Protein 5GVI (pdb70)

GO terms:
  GO:0005654 nucleoplasm (C, TAS)
  GO:0005829 cytosol (C, TAS)
  GO:0043209 myelin sheath (C, HDA)
  GO:0045202 synapse (C, IDA)
  GO:0045202 synapse (C, EXP)

B-factor: mean 51.99, std 21.73, range [20.38, 162.48]

CATH classification: 3.90.70.10

Sequence (474 aa):
SHMGMVPGLLNLGNTAFMNSLLQGLAACPSFIRWLEDFTSERETQLSRSLMQLLKALSSHVPGEDDVLDAGGLLEALRLYRWHISSFEEQDAHELFHVLTSSLEEEQERRTRHPFHGRLTSYMACKRCEQQSPVHYDSFDSLSLSIPSRPVTLDQCLQHFISSETIKEVECENCTKQQAGELVGEVLESQRTTFVKQLKLGKLPQCLCIHLQRLTWSKEGSPIKRQEHVQFTEYLSLDRYKAIANGVDSEHCSEYLFRLTAVLVHHGDMHSGHFITYRRCPAAPRGTSPFSSQWLWVSDDSVRKASLQEVLSSSAYLLFYERMQRPMQIFVRTLTGKTITLEVEPSDTIENVKAKIQDKEGIPPDQQRLIFAGKQLEDGRTLSDYNIQKESTLHLVLRLRGGMQIFVKTLTGKTITLEVEPSDTIENVKAKIQDKEGIPPDQQRLIFAGKQLEDGRTLSDYNIQKESTLHLVLR

Organism: Mus musculus (NCBI:txid10090)

Nearest PDB structures (foldseek):
  5gvi-assembly1_A  TM=1.003E+00  e=8.001E-78  Danio rerio
  5ohp-assembly1_A  TM=9.170E-01  e=4.077E-51  Homo sapiens
  5ohn-assembly2_C  TM=9.351E-01  e=1.195E-49  Homo sapiens
  8d1t-assembly1_A  TM=8.267E-01  e=1.826E-45  Homo sapiens
  8d0a-assembly1_A  TM=8.229E-01  e=5.994E-45  Homo sapiens

Radius of gyration: 24.1 Å; Cα contacts (8 Å, |Δi|>4): 1059; chains: 3; bounding box: 75×58×62 Å

Foldseek 3Di:
DQAQAAAFEADQAQVLLVRQLLLQCLLAVQLLVQLVVLVCPLLCLQSVLSNVSSVRGQDRGHDPHNYDYSVSNVCSQCPPFPVDDRHDHDHSVVVQVSSQVSSVVSCVCHDRRQLKFWKWKWKAFPVVRHIDFIETEIDSAAEFEFDDVAAAVVNRLCVQFPKDKDWFQFDVVVQVVFDWDPPVTHRDGDIGIMIMGMFTEGHGQKYKYFYCQWDADPVGHIWGNQGAHFYDQKDQCPVRHRHYNNHDDDDDVFWIKGWFKFWAFDDINRDGHIKMKGFHRADPPDPDSGHQWIWIGGRRDIDTDHVVVVRRGRGGMIMIGTDDGD/DKEWEQDPVRDIDIDDDDQADWLLNVLVRVCVVPVDHSVFKWKAFPRRTGDGPDGNVNVVNDHHGYIYIDGDDDDD/DWEWEAEPVDDIDIDDDDQADFPLNVLVVCCVVPVDHSVFWWKDAPNDTGDGPGGNVVVVQDHHGYIYIYTD

Structure (mmCIF, N/CA/C/O backbone):
data_5GVI
#
_entry.id   5GVI
#
_cell.length_a   130.270
_cell.length_b   130.270
_cell.length_c   59.881
_cell.angle_alpha   90.00
_cell.angle_beta   90.00
_cell.angle_gamma   120.00
#
_symmetry.space_group_name_H-M   'P 65'
#
loop_
_entity.id
_entity.type
_entity.pdbx_description
1 polymer 'Ubiquitin carboxyl-terminal hydrolase 30'
2 polymer ubiquitin
3 polymer ubiquitin
4 non-polymer 'ZINC ION'
5 water water
#
loop_
_atom_site.group_PDB
_atom_site.id
_atom_site.type_symbol
_atom_site.label_atom_id
_atom_site.label_alt_id
_atom_site.label_comp_id
_atom_site.label_asym_id
_atom_site.label_entity_id
_atom_site.label_seq_id
_atom_site.pdbx_PDB_ins_code
_atom_site.Cartn_x
_atom_site.Cartn_y
_atom_site.Cartn_z
_atom_site.occupancy
_atom_site.B_iso_or_equiv
_atom_site.auth_seq_id
_atom_site.auth_comp_id
_atom_site.auth_asym_id
_atom_site.auth_atom_id
_atom_site.pdbx_PDB_model_num
ATOM 1 N N . SER A 1 1 ? 11.861 9.551 -0.232 1.00 85.61 58 SER A N 1
ATOM 2 C CA . SER A 1 1 ? 11.981 10.183 -1.540 1.00 83.91 58 SER A CA 1
ATOM 3 C C . SER A 1 1 ? 12.419 11.637 -1.411 1.00 81.44 58 SER A C 1
ATOM 4 O O . SER A 1 1 ? 12.430 12.202 -0.313 1.00 79.94 58 SER A O 1
ATOM 7 N N . HIS A 1 2 ? 12.782 12.233 -2.544 1.00 81.23 59 HIS A N 1
ATOM 8 C CA . HIS A 1 2 ? 13.190 13.633 -2.600 1.00 76.24 59 HIS A CA 1
ATOM 9 C C . HIS A 1 2 ? 12.534 14.326 -3.789 1.00 73.51 59 HIS A C 1
ATOM 10 O O . HIS A 1 2 ? 13.193 15.063 -4.529 1.00 69.14 59 HIS A O 1
ATOM 17 N N . MET A 1 3 ? 11.229 14.094 -3.934 1.00 73.96 60 MET A N 1
ATOM 18 C CA . MET A 1 3 ? 10.446 14.478 -5.114 1.00 75.59 60 MET A CA 1
ATOM 19 C C . MET A 1 3 ? 10.808 15.822 -5.746 1.00 73.60 60 MET A C 1
ATOM 20 O O . MET A 1 3 ? 11.306 15.865 -6.873 1.00 81.98 60 MET A O 1
ATOM 25 N N . GLY A 1 4 ? 10.563 16.917 -5.041 1.00 62.70 61 GLY A N 1
ATOM 26 C CA . GLY A 1 4 ? 10.849 18.220 -5.616 1.00 60.98 61 GLY A CA 1
ATOM 27 C C . GLY A 1 4 ? 12.272 18.689 -5.368 1.00 58.31 61 GLY A C 1
ATOM 28 O O . GLY A 1 4 ? 12.579 19.868 -5.543 1.00 59.70 61 GLY A O 1
ATOM 29 N N . MET A 1 5 ? 13.149 17.773 -4.960 1.00 48.75 62 MET A N 1
ATOM 30 C CA . MET A 1 5 ? 14.447 18.178 -4.427 1.00 42.98 62 MET A CA 1
ATOM 31 C C . MET A 1 5 ? 15.617 17.443 -5.078 1.00 41.45 62 MET A C 1
ATOM 32 O O . MET A 1 5 ? 15.567 17.117 -6.268 1.00 43.58 62 MET A O 1
ATOM 37 N N . VAL A 1 6 ? 16.682 17.221 -4.307 1.00 35.68 63 VAL A N 1
ATOM 38 C CA . VAL A 1 6 ? 17.895 16.588 -4.812 1.00 31.72 63 VAL A CA 1
ATOM 39 C C . VAL A 1 6 ? 18.378 15.544 -3.805 1.00 32.18 63 VAL A C 1
ATOM 40 O O . VAL A 1 6 ? 17.969 15.575 -2.648 1.00 33.18 63 VAL A O 1
ATOM 44 N N . PRO A 1 7 ? 19.234 14.604 -4.242 1.00 33.55 64 PRO A N 1
ATOM 45 C CA . PRO A 1 7 ? 19.807 13.689 -3.247 1.00 33.65 64 PRO A CA 1
ATO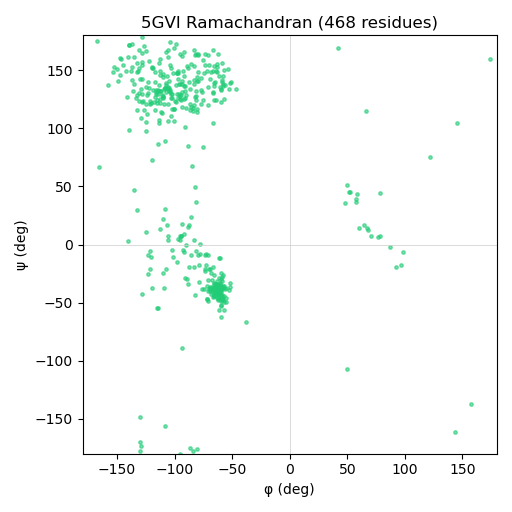M 46 C C . PRO A 1 7 ? 20.685 14.409 -2.223 1.00 30.93 64 PRO A C 1
ATOM 47 O O . PRO A 1 7 ? 21.316 15.431 -2.536 1.00 27.83 64 PRO A O 1
ATOM 51 N N . GLY A 1 8 ? 20.732 13.878 -1.003 1.00 28.58 65 GLY A N 1
ATOM 52 C CA . GLY A 1 8 ? 21.715 14.337 -0.038 1.00 27.41 65 GLY A CA 1
ATOM 53 C C . GLY A 1 8 ? 23.018 13.586 -0.287 1.00 29.25 65 GLY A C 1
ATOM 54 O O . GLY A 1 8 ? 23.099 12.779 -1.225 1.00 27.13 65 GLY A O 1
ATOM 55 N N . LEU A 1 9 ? 24.024 13.845 0.553 1.00 26.58 66 LEU A N 1
ATOM 56 C CA . LEU A 1 9 ? 25.335 13.200 0.446 1.00 28.62 66 LEU A CA 1
ATOM 57 C C . LEU A 1 9 ? 25.753 12.662 1.808 1.00 27.68 66 LEU A C 1
ATOM 58 O O . LEU A 1 9 ? 25.673 13.382 2.798 1.00 28.07 66 LEU A O 1
ATOM 63 N N . LEU A 1 10 ? 26.176 11.399 1.852 1.00 28.87 67 LEU A N 1
ATOM 64 C CA . LEU A 1 10 ? 26.726 10.815 3.068 1.00 32.55 67 LEU A CA 1
ATOM 65 C C . LEU A 1 10 ? 27.906 11.639 3.566 1.00 32.66 67 LEU A C 1
ATOM 66 O O . LEU A 1 10 ? 28.759 12.043 2.783 1.00 32.07 67 LEU A O 1
ATOM 71 N N . ASN A 1 11 ? 27.974 11.865 4.866 1.00 29.88 68 ASN A N 1
ATOM 72 C CA . ASN A 1 11 ? 29.158 12.508 5.407 1.00 32.70 68 ASN A CA 1
ATOM 73 C C . ASN A 1 11 ? 30.163 11.388 5.677 1.00 45.11 68 ASN A C 1
ATOM 74 O O . ASN A 1 11 ? 29.893 10.510 6.490 1.00 41.45 68 ASN A O 1
ATOM 79 N N . LEU A 1 12 ? 31.298 11.405 4.969 1.00 44.55 69 LEU A N 1
ATOM 80 C CA . LEU A 1 12 ? 32.210 10.263 4.949 1.00 43.23 69 LEU A CA 1
ATOM 81 C C . LEU A 1 12 ? 33.316 10.358 5.992 1.00 52.85 69 LEU A C 1
ATOM 82 O O . LEU A 1 12 ? 34.327 9.653 5.910 1.00 49.37 69 LEU A O 1
ATOM 87 N N . GLY A 1 13 ? 33.114 11.213 6.987 1.00 50.46 70 GLY A N 1
ATOM 88 C CA . GLY A 1 13 ? 34.076 11.346 8.059 1.00 45.60 70 GLY A CA 1
ATOM 89 C C . GLY A 1 13 ? 34.545 12.776 8.105 1.00 42.53 70 GLY A C 1
ATOM 90 O O . GLY A 1 13 ? 35.670 13.081 7.683 1.00 41.57 70 GLY A O 1
ATOM 91 N N . ASN A 1 14 ? 33.675 13.645 8.623 1.00 38.38 71 ASN A N 1
ATOM 92 C CA . ASN A 1 14 ? 33.927 15.084 8.653 1.00 35.00 71 ASN A CA 1
ATOM 93 C C . ASN A 1 14 ? 34.147 15.661 7.266 1.00 32.61 71 ASN A C 1
ATOM 94 O O . ASN A 1 14 ? 35.039 16.486 7.058 1.00 31.01 71 ASN A O 1
ATOM 99 N N . THR A 1 15 ? 33.319 15.238 6.313 1.00 33.98 72 THR A N 1
ATOM 100 C CA . THR A 1 15 ? 33.470 15.722 4.938 1.00 26.24 72 THR A CA 1
ATOM 101 C C . THR A 1 15 ? 32.364 16.681 4.518 1.00 24.62 72 THR A C 1
ATOM 102 O O . THR A 1 15 ? 32.052 16.796 3.332 1.00 25.83 72 THR A O 1
ATOM 106 N N . ALA A 1 16 ? 31.814 17.430 5.472 1.00 26.41 73 ALA A N 1
ATOM 107 C CA . ALA A 1 16 ? 30.821 18.455 5.123 1.00 25.42 73 ALA A CA 1
ATOM 108 C C . ALA A 1 16 ? 31.392 19.497 4.159 1.00 27.26 73 ALA A C 1
ATOM 109 O O . ALA A 1 16 ? 30.656 20.072 3.339 1.00 23.77 73 ALA A O 1
ATOM 111 N N . PHE A 1 17 ? 32.703 19.733 4.245 1.00 25.56 74 PHE A N 1
ATOM 112 C CA . PHE A 1 17 ? 33.367 20.696 3.346 1.00 24.58 74 PHE A CA 1
ATOM 113 C C . PHE A 1 17 ? 33.269 20.244 1.901 1.00 26.19 74 PHE A C 1
ATOM 114 O O . PHE A 1 17 ? 33.205 21.073 1.000 1.00 24.02 74 PHE A O 1
ATOM 122 N N . MET A 1 18 ? 33.254 18.929 1.667 1.00 24.82 75 MET A N 1
ATOM 123 C CA . MET A 1 18 ? 33.088 18.440 0.282 1.00 23.83 75 MET A CA 1
ATOM 124 C C . MET A 1 18 ? 31.623 18.422 -0.128 1.00 25.07 75 MET A C 1
ATOM 125 O O . MET A 1 18 ? 31.292 18.826 -1.233 1.00 23.47 75 MET A O 1
ATOM 130 N N . ASN A 1 19 ? 30.741 17.963 0.754 1.00 22.85 76 ASN A N 1
ATOM 131 C CA . ASN A 1 19 ? 29.332 17.831 0.373 1.00 24.37 76 ASN A CA 1
ATOM 132 C C . ASN A 1 19 ? 28.694 19.192 0.091 1.00 21.44 76 ASN A C 1
ATOM 133 O O . ASN A 1 19 ? 27.986 19.362 -0.911 1.00 22.65 76 ASN A O 1
ATOM 138 N N . SER A 1 20 ? 28.963 20.167 0.961 1.00 23.27 77 SER A N 1
ATOM 139 C CA . SER A 1 20 ? 28.442 21.514 0.751 1.00 23.23 77 SER A CA 1
ATOM 140 C C . SER A 1 20 ? 28.914 22.092 -0.579 1.00 27.09 77 SER A C 1
ATOM 141 O O . SER A 1 20 ? 28.132 22.700 -1.336 1.00 25.24 77 SER A O 1
ATOM 144 N N . LEU A 1 21 ? 30.197 21.893 -0.876 1.00 24.38 78 LEU A N 1
ATOM 145 C CA . LEU A 1 21 ? 30.754 22.406 -2.117 1.00 23.88 78 LEU A CA 1
ATOM 146 C C . LEU A 1 21 ? 30.111 21.712 -3.312 1.00 24.93 78 LEU A C 1
ATOM 147 O O . LEU A 1 21 ? 29.802 22.358 -4.305 1.00 27.16 78 LEU A O 1
ATOM 152 N N . LEU A 1 22 ? 29.931 20.395 -3.238 1.00 22.47 79 LEU A N 1
ATOM 153 C CA . LEU A 1 22 ? 29.315 19.683 -4.360 1.00 24.46 79 LEU A CA 1
ATOM 154 C C . LEU A 1 22 ? 27.913 20.212 -4.623 1.00 23.61 79 LEU A C 1
ATOM 155 O O . LEU A 1 22 ? 27.509 20.368 -5.792 1.00 23.01 79 LEU A O 1
ATOM 160 N N . GLN A 1 23 ? 27.169 20.482 -3.547 1.00 23.01 80 GLN A N 1
ATOM 161 C CA . GLN A 1 23 ? 25.788 20.959 -3.711 1.00 24.44 80 GLN A CA 1
ATOM 162 C C . GLN A 1 23 ? 25.815 22.336 -4.356 1.00 28.27 80 GLN A C 1
ATOM 163 O O . GLN A 1 23 ? 24.915 22.687 -5.117 1.00 28.47 80 GLN A O 1
ATOM 169 N N . GLY A 1 24 ? 26.851 23.121 -4.042 1.00 26.86 81 GLY A N 1
ATOM 170 C CA . GLY A 1 24 ? 26.958 24.441 -4.634 1.00 25.39 81 GLY A CA 1
ATOM 171 C C . GLY A 1 24 ? 27.323 24.391 -6.105 1.00 27.48 81 GLY A C 1
ATOM 172 O O . GLY A 1 24 ? 26.714 25.080 -6.934 1.00 28.07 81 GLY A O 1
ATOM 173 N N . LEU A 1 25 ? 28.333 23.585 -6.429 1.00 25.05 82 LEU A N 1
ATOM 174 C CA . LEU A 1 25 ? 28.772 23.394 -7.819 1.00 23.18 82 LEU A CA 1
ATOM 175 C C . LEU A 1 25 ? 27.658 22.822 -8.673 1.00 25.35 82 LEU A C 1
ATOM 176 O O . LEU A 1 25 ? 27.562 23.146 -9.865 1.00 25.68 82 LEU A O 1
ATOM 181 N N . ALA A 1 26 ? 26.815 21.970 -8.080 1.00 24.18 83 ALA A N 1
ATOM 182 C CA . ALA A 1 26 ? 25.706 21.350 -8.833 1.00 28.15 83 ALA A CA 1
ATOM 183 C C . ALA A 1 26 ? 24.671 22.381 -9.262 1.00 30.53 83 ALA A C 1
ATOM 184 O O . ALA A 1 26 ? 23.861 22.137 -10.173 1.00 27.98 83 ALA A O 1
ATOM 186 N N . ALA A 1 27 ? 24.688 23.530 -8.591 1.00 29.75 84 ALA A N 1
ATOM 187 C CA . ALA A 1 27 ? 23.773 24.620 -8.911 1.00 29.14 84 ALA A CA 1
ATOM 188 C C . ALA A 1 27 ? 24.381 25.591 -9.926 1.00 32.40 84 ALA A C 1
ATOM 189 O O . ALA A 1 27 ? 23.826 26.660 -10.180 1.00 32.24 84 ALA A O 1
ATOM 191 N N . CYS A 1 28 ? 25.524 25.225 -10.501 1.00 28.80 85 CYS A N 1
ATOM 192 C CA . CYS A 1 28 ? 26.140 26.044 -11.550 1.00 31.20 85 CYS A CA 1
ATOM 193 C C . CYS A 1 28 ? 26.133 25.280 -12.869 1.00 29.29 85 CYS A C 1
ATOM 194 O O . CYS A 1 28 ? 27.101 24.584 -13.180 1.00 31.02 85 CYS A O 1
ATOM 197 N N . PRO A 1 29 ? 25.032 25.374 -13.625 1.00 30.12 86 PRO A N 1
ATOM 198 C CA . PRO A 1 29 ? 24.867 24.559 -14.832 1.00 30.80 86 PRO A CA 1
ATOM 199 C C . PRO A 1 29 ? 25.949 24.792 -15.874 1.00 34.66 86 PRO A C 1
ATOM 200 O O . PRO A 1 29 ? 26.206 23.889 -16.675 1.00 35.64 86 PRO A O 1
ATOM 204 N N . SER A 1 30 ? 26.582 25.962 -15.868 1.00 33.60 87 SER A N 1
ATOM 205 C CA . SER A 1 30 ? 27.630 26.229 -16.845 1.00 37.75 87 SER A CA 1
ATOM 206 C C . SER A 1 30 ? 28.875 25.416 -16.529 1.00 35.51 87 SER A C 1
ATOM 207 O O . SER A 1 30 ? 29.579 24.957 -17.439 1.00 34.70 87 SER A O 1
ATOM 210 N N . PHE A 1 31 ? 29.147 25.233 -15.237 1.00 31.68 88 PHE A N 1
ATOM 211 C CA . PHE A 1 31 ? 30.283 24.431 -14.821 1.00 27.87 88 PHE A CA 1
ATOM 212 C C . PHE A 1 31 ? 30.029 22.964 -15.168 1.00 31.05 88 PHE A C 1
ATOM 213 O O . PHE A 1 31 ? 30.909 22.256 -15.640 1.00 34.92 88 PHE A O 1
ATOM 221 N N . ILE A 1 32 ? 28.809 22.516 -14.921 1.00 31.72 89 ILE A N 1
ATOM 222 C CA . ILE A 1 32 ? 28.435 21.152 -15.264 1.00 34.29 89 ILE A CA 1
ATOM 223 C C . ILE A 1 32 ? 28.592 20.926 -16.768 1.00 36.10 89 ILE A C 1
ATOM 224 O O . ILE A 1 32 ? 29.174 19.930 -17.183 1.00 37.68 89 ILE A O 1
ATOM 229 N N . ARG A 1 33 ? 28.097 21.858 -17.578 1.00 36.63 90 ARG A N 1
ATOM 230 C CA . ARG A 1 33 ? 28.197 21.724 -19.038 1.00 37.88 90 ARG A CA 1
ATOM 231 C C . ARG A 1 33 ? 29.663 21.658 -19.479 1.00 40.95 90 ARG A C 1
ATOM 232 O O . ARG A 1 33 ? 30.041 20.839 -20.330 1.00 39.32 90 ARG A O 1
ATOM 240 N N . TRP A 1 34 ? 30.486 22.518 -18.882 1.00 36.61 91 TRP A N 1
ATOM 241 C CA . TRP A 1 34 ? 31.922 22.490 -19.138 1.00 40.33 91 TRP A CA 1
ATOM 242 C C . TRP A 1 34 ? 32.564 21.147 -18.788 1.00 41.35 91 TRP A C 1
ATOM 243 O O . TRP A 1 34 ? 33.389 20.630 -19.540 1.00 39.84 91 TRP A O 1
ATOM 254 N N . LEU A 1 35 ? 32.205 20.602 -17.630 1.00 31.84 92 LEU A N 1
ATOM 255 C CA . LEU A 1 35 ? 32.747 19.320 -17.190 1.00 33.42 92 LEU A CA 1
ATOM 256 C C . LEU A 1 35 ? 32.271 18.171 -18.095 1.00 39.17 92 LEU A C 1
ATOM 257 O O . LEU A 1 35 ? 33.036 17.256 -18.403 1.00 41.86 92 LEU A O 1
ATOM 262 N N . GLU A 1 36 ? 31.014 18.234 -18.530 1.00 40.53 93 GLU A N 1
ATOM 263 C CA . GLU A 1 36 ? 30.462 17.273 -19.489 1.00 41.15 93 GLU A CA 1
ATOM 264 C C . GLU A 1 36 ? 31.243 17.262 -20.796 1.00 44.62 93 GLU A C 1
ATOM 265 O O . GLU A 1 36 ? 31.550 16.195 -21.344 1.00 44.81 93 GLU A O 1
ATOM 271 N N . ASP A 1 37 ? 31.503 18.456 -21.326 1.00 49.36 94 ASP A N 1
ATOM 272 C CA . ASP A 1 37 ? 32.315 18.590 -22.534 1.00 51.80 94 ASP A CA 1
ATOM 273 C C . ASP A 1 37 ? 33.678 17.981 -22.280 1.00 51.95 94 ASP A C 1
ATOM 274 O O . ASP A 1 37 ? 34.210 17.220 -23.090 1.00 53.11 94 ASP A O 1
ATOM 279 N N . PHE A 1 38 ? 34.215 18.347 -21.127 1.00 50.57 95 PHE A N 1
ATOM 280 C CA . PHE A 1 38 ? 35.528 17.945 -20.653 1.00 61.64 95 PHE A CA 1
ATOM 281 C C . PHE A 1 38 ? 35.649 16.433 -20.518 1.00 62.73 95 PHE A C 1
ATOM 282 O O . PHE A 1 38 ? 36.617 15.841 -20.987 1.00 67.11 95 PHE A O 1
ATOM 290 N N . THR A 1 39 ? 34.658 15.816 -19.877 1.00 61.77 96 THR A N 1
ATOM 291 C CA . THR A 1 39 ? 34.631 14.363 -19.708 1.00 63.63 96 THR A CA 1
ATOM 292 C C . THR A 1 39 ? 34.095 13.658 -20.944 1.00 69.23 96 THR A C 1
ATOM 293 O O . THR A 1 39 ? 33.388 12.657 -20.833 1.00 72.17 96 THR A O 1
ATOM 297 N N . SER A 1 40 ? 34.433 14.178 -22.119 1.00 74.26 97 SER A N 1
ATOM 298 C CA . SER A 1 40 ? 33.966 13.597 -23.376 1.00 75.22 97 SER A CA 1
ATOM 299 C C . SER A 1 40 ? 34.754 14.142 -24.560 1.00 77.36 97 SER A C 1
ATOM 300 O O . SER A 1 40 ? 35.786 13.591 -24.938 1.00 81.43 97 SER A O 1
ATOM 303 N N . GLU A 1 50 ? 43.048 6.146 -16.105 1.00 92.35 107 GLU A N 1
ATOM 304 C CA . GLU A 1 50 ? 41.751 5.950 -15.468 1.00 92.64 107 GLU A CA 1
ATOM 305 C C . GLU A 1 50 ? 41.781 6.448 -14.023 1.00 86.97 107 GLU A C 1
ATOM 306 O O . GLU A 1 50 ? 40.801 7.017 -13.537 1.00 89.96 107 GLU A O 1
ATOM 312 N N . ARG A 1 51 ? 42.904 6.233 -13.337 1.00 77.44 108 ARG A N 1
ATOM 313 C CA . ARG A 1 51 ? 43.116 6.840 -12.021 1.00 69.96 108 ARG A CA 1
ATOM 314 C C . ARG A 1 51 ? 43.302 8.336 -12.187 1.00 64.73 108 ARG A C 1
ATOM 315 O O . ARG A 1 51 ? 42.867 9.139 -11.362 1.00 57.28 108 ARG A O 1
ATOM 323 N N . GLU A 1 52 ? 43.963 8.693 -13.279 1.00 69.81 109 GLU A N 1
ATOM 324 C CA . GLU A 1 52 ? 44.307 10.071 -13.576 1.00 70.96 109 GLU A CA 1
ATOM 325 C C . GLU A 1 52 ? 43.060 10.886 -13.897 1.00 62.11 109 GLU A C 1
ATOM 326 O O . GLU A 1 52 ? 43.048 12.102 -13.738 1.00 61.69 109 GLU A O 1
ATOM 332 N N . THR A 1 53 ? 42.008 10.213 -14.353 1.00 61.81 110 THR A N 1
ATOM 333 C CA . THR A 1 53 ? 40.760 10.899 -14.669 1.00 57.24 110 THR A CA 1
ATOM 334 C C . THR A 1 53 ? 39.637 10.510 -13.727 1.00 55.34 110 THR A C 1
ATOM 335 O O . THR A 1 53 ? 38.474 10.799 -14.003 1.00 50.78 110 THR A O 1
ATOM 339 N N . GLN A 1 54 ? 39.981 9.854 -12.621 1.00 53.73 111 GLN A N 1
ATOM 340 C CA . GLN A 1 54 ? 38.976 9.452 -11.646 1.00 46.68 111 GLN A CA 1
ATOM 341 C C . GLN A 1 54 ? 38.331 10.662 -10.999 1.00 37.94 111 GLN A C 1
ATOM 342 O O . GLN A 1 54 ? 37.136 10.655 -10.725 1.00 40.37 111 GLN A O 1
ATOM 348 N N . LEU A 1 55 ? 39.122 11.700 -10.745 1.00 32.14 112 LEU A N 1
ATOM 349 C CA . LEU A 1 55 ? 38.613 12.905 -10.114 1.00 35.57 112 LEU A CA 1
ATOM 350 C C . LEU A 1 55 ? 37.498 13.539 -10.951 1.00 37.44 112 LEU A C 1
ATOM 351 O O . LEU A 1 55 ? 36.409 13.804 -10.447 1.00 31.82 112 LEU A O 1
ATOM 356 N N . SER A 1 56 ? 37.778 13.783 -12.229 1.00 35.85 113 SER A N 1
ATOM 357 C CA . SER A 1 56 ? 36.811 14.454 -13.090 1.00 37.87 113 SER A CA 1
ATOM 358 C C . SER A 1 56 ? 35.613 13.547 -13.372 1.00 34.60 113 SER A C 1
ATOM 359 O O . SER A 1 56 ? 34.475 14.019 -13.423 1.00 34.20 113 SER A O 1
ATOM 362 N N . ARG A 1 57 ? 35.849 12.250 -13.545 1.00 34.84 114 ARG A N 1
ATOM 363 C CA . ARG A 1 57 ? 34.736 11.337 -13.796 1.00 35.90 114 ARG A CA 1
ATOM 364 C C . ARG A 1 57 ? 33.804 11.231 -12.586 1.00 38.74 114 ARG A C 1
ATOM 365 O O . ARG A 1 57 ? 32.574 11.251 -12.731 1.00 39.96 114 ARG A O 1
ATOM 373 N N . SER A 1 58 ? 34.381 11.119 -11.394 1.00 34.98 115 SER A N 1
ATOM 374 C CA . SER A 1 58 ? 33.565 10.962 -10.186 1.00 34.56 115 SER A CA 1
ATOM 375 C C . SER A 1 58 ? 32.834 12.266 -9.864 1.00 29.51 115 SER A C 1
ATOM 376 O O . SER A 1 58 ? 31.650 12.264 -9.477 1.00 31.70 115 SER A O 1
ATOM 379 N N . LEU A 1 59 ? 33.528 13.385 -10.050 1.00 26.84 116 LEU A N 1
ATOM 380 C CA . LEU A 1 59 ? 32.897 14.695 -9.880 1.00 27.50 116 LEU A CA 1
ATOM 381 C C . LEU A 1 59 ? 31.713 14.859 -10.859 1.00 29.36 116 LEU A C 1
ATOM 382 O O . LEU A 1 59 ? 30.628 15.299 -10.478 1.00 33.14 116 LEU A O 1
ATOM 387 N N . MET A 1 60 ? 31.928 14.489 -12.115 1.00 33.01 117 MET A N 1
ATOM 388 C CA . MET A 1 60 ? 30.875 14.577 -13.128 1.00 33.66 117 MET A CA 1
ATOM 389 C C . MET A 1 60 ? 29.669 13.732 -12.731 1.00 31.72 117 MET A C 1
ATOM 390 O O . MET A 1 60 ? 28.510 14.174 -12.829 1.00 34.36 117 MET A O 1
ATOM 395 N N . GLN A 1 61 ? 29.931 12.514 -12.267 1.00 32.53 118 GLN A N 1
ATOM 396 C CA . GLN A 1 61 ? 28.832 11.629 -11.890 1.00 32.22 118 GLN A CA 1
ATOM 397 C C . GLN A 1 61 ? 27.992 12.225 -10.752 1.00 28.43 118 GLN A C 1
ATOM 398 O O . GLN A 1 61 ? 26.747 12.254 -10.820 1.00 35.19 118 GLN A O 1
ATOM 404 N N . LEU A 1 62 ? 28.670 12.728 -9.723 1.00 29.34 119 LEU A N 1
ATOM 405 C CA . LEU A 1 62 ? 27.963 13.379 -8.614 1.00 29.70 119 LEU A CA 1
ATOM 406 C C . LEU A 1 62 ? 27.183 14.630 -9.035 1.00 29.49 119 LEU A C 1
ATOM 407 O O . LEU A 1 62 ? 26.018 14.787 -8.658 1.00 29.76 119 LEU A O 1
ATOM 412 N N . LEU A 1 63 ? 27.808 15.523 -9.800 1.00 29.36 120 LEU A N 1
ATOM 413 C CA . LEU A 1 63 ? 27.126 16.758 -10.198 1.00 28.24 120 LEU A CA 1
ATOM 414 C C . LEU A 1 63 ? 25.909 16.463 -11.058 1.00 27.54 120 LEU A C 1
ATOM 415 O O . LEU A 1 63 ? 24.885 17.128 -10.923 1.00 33.90 120 LEU A O 1
ATOM 420 N N . LYS A 1 64 ? 26.025 15.482 -11.949 1.00 29.79 121 LYS A N 1
ATOM 421 C CA . LYS A 1 64 ? 24.893 15.087 -12.770 1.00 32.50 121 LYS A CA 1
ATOM 422 C C . LYS A 1 64 ? 23.764 14.573 -11.893 1.00 37.06 121 LYS A C 1
ATOM 423 O O . LYS A 1 64 ? 22.604 14.936 -12.108 1.00 31.83 121 LYS A O 1
ATOM 429 N N . ALA A 1 65 ? 24.089 13.747 -10.892 1.00 32.35 122 ALA A N 1
ATOM 430 C CA . ALA A 1 65 ? 23.020 13.201 -10.036 1.00 34.76 122 ALA A CA 1
ATOM 431 C C . ALA A 1 65 ? 22.422 14.291 -9.142 1.00 31.01 122 ALA A C 1
ATOM 432 O O . ALA A 1 65 ? 21.296 14.162 -8.643 1.00 31.51 122 ALA A O 1
ATOM 434 N N . LEU A 1 66 ? 23.184 15.362 -8.946 1.00 26.85 123 LEU A N 1
ATOM 435 C CA . LEU A 1 66 ? 22.767 16.467 -8.074 1.00 27.05 123 LEU A CA 1
ATOM 436 C C . LEU A 1 66 ? 22.095 17.628 -8.828 1.00 28.85 123 LEU A C 1
ATOM 437 O O . LEU A 1 66 ? 21.762 18.651 -8.227 1.00 31.53 123 LEU A O 1
ATOM 442 N N . SER A 1 67 ? 21.899 17.466 -10.132 1.00 29.65 124 SER A N 1
ATOM 443 C CA . SER A 1 67 ? 21.337 18.536 -10.958 1.00 35.07 124 SER A CA 1
ATOM 444 C C . SER A 1 67 ? 20.220 18.006 -11.852 1.00 37.63 124 SER A C 1
ATOM 445 O O . SER A 1 67 ? 19.983 18.510 -12.956 1.00 37.18 124 SER A O 1
ATOM 448 N N . SER A 1 68 ? 19.532 16.978 -11.374 1.00 33.64 125 SER A N 1
ATOM 449 C CA . SER A 1 68 ? 18.505 16.334 -12.182 1.00 38.84 125 SER A CA 1
ATOM 450 C C . SER A 1 68 ? 17.106 16.774 -11.763 1.00 43.07 125 SER A C 1
ATOM 451 O O . SER A 1 68 ? 16.746 16.660 -10.592 1.00 47.45 125 SER A O 1
ATOM 454 N N . HIS A 1 69 ? 16.318 17.266 -12.718 1.00 41.95 126 HIS A N 1
ATOM 455 C CA . HIS A 1 69 ? 14.947 17.687 -12.434 1.00 45.01 126 HIS A CA 1
ATOM 456 C C . HIS A 1 69 ? 14.090 16.486 -12.044 1.00 48.77 126 HIS A C 1
ATOM 457 O O . HIS A 1 69 ? 13.315 16.553 -11.096 1.00 56.69 126 HIS A O 1
ATOM 464 N N . VAL A 1 70 ? 14.227 15.388 -12.778 1.00 56.87 127 VAL A N 1
ATOM 465 C CA . VAL A 1 70 ? 13.539 14.155 -12.406 1.00 66.36 127 VAL A CA 1
ATOM 466 C C . VAL A 1 70 ? 14.332 13.439 -11.312 1.00 68.77 127 VAL A C 1
ATOM 467 O O . VAL A 1 70 ? 15.523 13.164 -11.476 1.00 62.29 127 VAL A O 1
ATOM 471 N N . PRO A 1 71 ? 13.676 13.157 -10.177 1.00 75.15 128 PRO A N 1
ATOM 472 C CA . PRO A 1 71 ? 14.355 12.518 -9.045 1.00 71.58 128 PRO A CA 1
ATOM 473 C C . PRO A 1 71 ? 14.968 11.180 -9.445 1.00 64.49 128 PRO A C 1
ATOM 474 O O . PRO A 1 71 ? 14.349 10.423 -10.189 1.00 63.54 128 PRO A O 1
ATOM 478 N N . GLY A 1 72 ? 16.180 10.911 -8.975 1.00 59.37 129 GLY A N 1
ATOM 479 C CA . GLY A 1 72 ? 16.874 9.682 -9.313 1.00 63.17 129 GLY A CA 1
ATOM 480 C C . GLY A 1 72 ? 16.514 8.539 -8.385 1.00 61.88 129 GLY A C 1
ATOM 481 O O . GLY A 1 72 ? 15.647 8.679 -7.521 1.00 59.69 129 GLY A O 1
ATOM 482 N N . GLU A 1 73 ? 17.184 7.405 -8.556 1.00 62.96 130 GLU A N 1
ATOM 483 C CA . GLU A 1 73 ? 16.878 6.215 -7.764 1.00 66.93 130 GLU A CA 1
ATOM 484 C C . GLU A 1 73 ? 17.366 6.320 -6.318 1.00 60.45 130 GLU A C 1
ATOM 485 O O . GLU A 1 73 ? 16.875 5.611 -5.444 1.00 59.58 130 GLU A O 1
ATOM 491 N N . ASP A 1 74 ? 18.328 7.203 -6.067 1.00 50.35 131 ASP A N 1
ATOM 492 C CA . ASP A 1 74 ? 18.988 7.246 -4.765 1.00 47.06 131 ASP A CA 1
ATOM 493 C C . ASP A 1 74 ? 18.743 8.547 -4.007 1.00 41.31 131 ASP A C 1
ATOM 494 O O . ASP A 1 74 ? 19.036 9.624 -4.514 1.00 43.55 131 ASP A O 1
ATOM 499 N N . ASP A 1 75 ? 18.220 8.428 -2.789 1.00 36.60 132 ASP A N 1
ATOM 500 C CA . ASP A 1 75 ? 17.984 9.572 -1.909 1.00 39.68 132 ASP A CA 1
ATOM 501 C C . ASP A 1 75 ? 19.274 10.181 -1.358 1.00 35.75 132 ASP A C 1
ATOM 502 O O . ASP A 1 75 ? 19.322 11.372 -1.043 1.00 35.89 132 ASP A O 1
ATOM 507 N N . VAL A 1 76 ? 20.300 9.352 -1.178 1.00 33.33 133 VAL A N 1
ATOM 508 C CA . VAL A 1 76 ? 21.573 9.819 -0.609 1.00 33.85 133 VAL A CA 1
ATOM 509 C C . VAL A 1 76 ? 22.729 9.229 -1.426 1.00 37.08 133 VAL A C 1
ATOM 510 O O . VAL A 1 76 ? 22.726 8.033 -1.714 1.00 34.11 133 VAL A O 1
ATOM 514 N N . LEU A 1 77 ? 23.699 10.061 -1.812 1.00 34.02 134 LEU A N 1
ATOM 515 C CA . LEU A 1 77 ? 24.796 9.599 -2.670 1.00 29.48 134 LEU A CA 1
ATOM 516 C C . LEU A 1 77 ? 26.097 9.391 -1.891 1.00 30.95 134 LEU A C 1
ATOM 517 O O . LEU A 1 77 ? 26.338 10.031 -0.868 1.00 30.51 134 LEU A O 1
ATOM 522 N N . ASP A 1 78 ? 26.931 8.511 -2.426 1.00 32.63 135 ASP A N 1
ATOM 523 C CA . ASP A 1 78 ? 28.224 8.146 -1.854 1.00 34.99 135 ASP A CA 1
ATOM 524 C C . ASP A 1 78 ? 29.338 8.795 -2.679 1.00 27.57 135 ASP A C 1
ATOM 525 O O . ASP A 1 78 ? 29.616 8.363 -3.794 1.00 37.85 135 ASP A O 1
ATOM 530 N N . ALA A 1 79 ? 29.958 9.827 -2.130 1.00 32.15 136 ALA A N 1
ATOM 531 C CA . ALA A 1 79 ? 30.990 10.574 -2.847 1.00 35.81 136 ALA A CA 1
ATOM 532 C C . ALA A 1 79 ? 32.376 9.941 -2.693 1.00 40.81 136 ALA A C 1
ATOM 533 O O . ALA A 1 79 ? 33.396 10.615 -2.854 1.00 36.74 136 ALA A O 1
ATOM 535 N N . GLY A 1 80 ? 32.407 8.640 -2.401 1.00 38.83 137 GLY A N 1
ATOM 536 C CA . GLY A 1 80 ? 33.655 7.931 -2.134 1.00 38.55 137 GLY A CA 1
ATOM 537 C C . GLY A 1 80 ? 34.713 7.920 -3.228 1.00 36.05 137 GLY A C 1
ATOM 538 O O . GLY A 1 80 ? 35.898 7.991 -2.928 1.00 41.10 137 GLY A O 1
ATOM 539 N N . GLY A 1 81 ? 34.311 7.812 -4.490 1.00 37.73 138 GLY A N 1
ATOM 540 C CA . GLY A 1 81 ? 35.272 7.844 -5.588 1.00 43.89 138 GLY A CA 1
ATOM 541 C C . GLY A 1 81 ? 36.011 9.175 -5.678 1.00 39.50 138 GLY A C 1
ATOM 542 O O . GLY A 1 81 ? 37.214 9.244 -5.985 1.00 38.37 138 GLY A O 1
ATOM 543 N N . LEU A 1 82 ? 35.284 10.247 -5.387 1.00 30.08 139 LEU A N 1
ATOM 544 C CA . LEU A 1 82 ? 35.867 11.571 -5.416 1.00 28.69 139 LEU A CA 1
ATOM 545 C C . LEU A 1 82 ? 36.813 11.770 -4.238 1.00 32.59 139 LEU A C 1
ATOM 546 O O . LEU A 1 82 ? 37.926 12.260 -4.404 1.00 30.67 139 LEU A O 1
ATOM 551 N N . LEU A 1 83 ? 36.361 11.395 -3.046 1.00 29.86 140 LEU A N 1
ATOM 552 C CA . LEU A 1 83 ? 37.198 11.520 -1.851 1.00 29.06 140 LEU A CA 1
ATOM 553 C C . LEU A 1 83 ? 38.473 10.699 -2.003 1.00 29.02 140 LEU A C 1
ATOM 554 O O . LEU A 1 83 ? 39.569 11.152 -1.658 1.00 30.49 140 LEU A O 1
ATOM 559 N N . GLU A 1 84 ? 38.318 9.480 -2.499 1.00 31.13 141 GLU A N 1
ATOM 560 C CA . GLU A 1 84 ? 39.460 8.624 -2.744 1.00 34.65 141 GLU A CA 1
ATOM 561 C C . GLU A 1 84 ? 40.446 9.258 -3.724 1.00 36.86 141 GLU A C 1
ATOM 562 O O . GLU A 1 84 ? 41.657 9.246 -3.485 1.00 34.77 141 GLU A O 1
ATOM 568 N N . ALA A 1 85 ? 39.931 9.781 -4.834 1.00 34.49 142 ALA A N 1
ATOM 569 C CA . ALA A 1 85 ? 40.807 10.365 -5.848 1.00 41.59 142 ALA A CA 1
ATOM 570 C C . ALA A 1 85 ? 41.568 11.536 -5.249 1.00 36.66 142 ALA A C 1
ATOM 571 O O . ALA A 1 85 ? 42.770 11.696 -5.476 1.00 43.38 142 ALA A O 1
ATOM 573 N N . LEU A 1 86 ? 40.866 12.335 -4.458 1.00 33.29 143 LEU A N 1
ATOM 574 C CA . LEU A 1 86 ? 41.481 13.463 -3.776 1.00 33.43 143 LEU A CA 1
ATOM 575 C C . LEU A 1 86 ? 42.596 13.029 -2.865 1.00 43.54 143 LEU A C 1
ATOM 576 O O . LEU A 1 86 ? 43.754 13.409 -3.072 1.00 52.41 143 LEU A O 1
ATOM 581 N N . ARG A 1 87 ? 42.243 12.229 -1.859 1.00 38.34 144 ARG A N 1
ATOM 582 C CA . ARG A 1 87 ? 43.191 11.814 -0.832 1.00 40.69 144 ARG A CA 1
ATOM 583 C C . ARG A 1 87 ? 44.404 11.068 -1.386 1.00 42.86 144 ARG A C 1
ATOM 584 O O . ARG A 1 87 ? 45.515 11.242 -0.901 1.00 48.99 144 ARG A O 1
ATOM 592 N N . LEU A 1 88 ? 44.191 10.246 -2.405 1.00 33.56 145 LEU A N 1
ATOM 593 C CA . LEU A 1 88 ? 45.255 9.407 -2.921 1.00 35.71 145 LEU A CA 1
ATOM 594 C C . LEU A 1 88 ? 46.114 10.070 -4.008 1.00 40.27 145 LEU A C 1
ATOM 595 O O . LEU A 1 88 ? 47.307 9.790 -4.101 1.00 42.05 145 LEU A O 1
ATOM 600 N N . TYR A 1 89 ? 45.510 10.924 -4.834 1.00 37.35 146 TYR A N 1
ATOM 601 C CA . TYR A 1 89 ? 46.177 11.367 -6.061 1.00 41.16 146 TYR A CA 1
ATOM 602 C C . TYR A 1 89 ? 46.383 12.884 -6.180 1.00 43.24 146 TYR A C 1
ATOM 603 O O . TYR A 1 89 ? 47.240 13.314 -6.941 1.00 43.20 146 TYR A O 1
ATOM 612 N N . ARG A 1 90 ? 45.628 13.699 -5.451 1.00 40.44 147 ARG A N 1
ATOM 613 C CA . ARG A 1 90 ? 45.711 15.153 -5.674 1.00 36.72 147 ARG A CA 1
ATOM 614 C C . ARG A 1 90 ? 45.954 15.997 -4.420 1.00 46.35 147 ARG A C 1
ATOM 615 O O . ARG A 1 90 ? 46.747 16.944 -4.430 1.00 48.17 147 ARG A O 1
ATOM 623 N N . TRP A 1 91 ? 45.267 15.660 -3.342 1.00 41.13 148 TRP A N 1
ATOM 624 C CA . TRP A 1 91 ? 45.293 16.488 -2.150 1.00 40.94 148 TRP A CA 1
ATOM 625 C C . TRP A 1 91 ? 45.354 15.548 -0.962 1.00 46.18 148 TRP A C 1
ATOM 626 O O . TRP A 1 91 ? 44.344 14.989 -0.525 1.00 50.56 148 TRP A O 1
ATOM 637 N N . HIS A 1 92 ? 46.548 15.353 -0.444 1.00 50.37 149 HIS A N 1
ATOM 638 C CA . HIS A 1 92 ? 46.768 14.225 0.437 1.00 51.58 149 HIS A CA 1
ATOM 639 C C . HIS A 1 92 ? 46.387 14.567 1.870 1.00 47.49 149 HIS A C 1
ATOM 640 O O . HIS A 1 92 ? 47.226 14.663 2.766 1.00 51.20 149 HIS A O 1
ATOM 647 N N . ILE A 1 93 ? 45.081 14.755 2.051 1.00 43.01 150 ILE A N 1
ATOM 648 C CA . ILE A 1 93 ? 44.503 15.087 3.342 1.00 42.20 150 ILE A CA 1
ATOM 649 C C . ILE A 1 93 ? 44.237 13.812 4.138 1.00 42.79 150 ILE A C 1
ATOM 650 O O . ILE A 1 93 ? 44.061 12.743 3.553 1.00 41.53 150 ILE A O 1
ATOM 655 N N . SER A 1 94 ? 44.201 13.924 5.463 1.00 42.74 151 SER A N 1
ATOM 656 C CA . SER A 1 94 ? 43.918 12.766 6.313 1.00 48.28 151 SER A CA 1
ATOM 657 C C . SER A 1 94 ? 42.436 12.377 6.261 1.00 43.34 151 SER A C 1
ATOM 658 O O . SER A 1 94 ? 41.589 13.161 5.825 1.00 42.10 151 SER A O 1
ATOM 661 N N . SER A 1 95 ? 42.116 11.169 6.717 1.00 40.49 152 SER A N 1
ATOM 662 C CA . SER A 1 95 ? 40.766 10.645 6.536 1.00 41.72 152 SER A CA 1
ATOM 663 C C . SER A 1 95 ? 39.680 11.373 7.328 1.00 47.85 152 SER A C 1
ATOM 664 O O . SER A 1 95 ? 38.526 11.436 6.898 1.00 56.85 152 SER A O 1
ATOM 667 N N . PHE A 1 96 ? 40.027 11.918 8.483 1.00 45.61 153 PHE A N 1
ATOM 668 C CA . PHE A 1 96 ? 38.979 12.383 9.382 1.00 39.87 153 PHE A CA 1
ATOM 669 C C . PHE A 1 96 ? 39.115 13.836 9.799 1.00 37.94 153 PHE A C 1
ATOM 670 O O . PHE A 1 96 ? 38.423 14.293 10.700 1.00 39.76 153 PHE A O 1
ATOM 678 N N . GLU A 1 97 ? 40.009 14.554 9.135 1.00 36.52 154 GLU A N 1
ATOM 679 C CA . GLU A 1 97 ? 40.260 15.962 9.426 1.00 37.37 154 GLU A CA 1
ATOM 680 C C . GLU A 1 97 ? 39.254 16.898 8.732 1.00 31.31 154 GLU A C 1
ATOM 681 O O . GLU A 1 97 ? 38.912 16.707 7.568 1.00 31.15 154 GLU A O 1
ATOM 687 N N . GLU A 1 98 ? 38.793 17.924 9.442 1.00 29.83 155 GLU A N 1
ATOM 688 C CA . GLU A 1 98 ? 37.944 18.948 8.820 1.00 28.68 155 GLU A CA 1
ATOM 689 C C . GLU A 1 98 ? 38.800 19.800 7.881 1.00 30.88 155 GLU A C 1
ATOM 690 O O . GLU A 1 98 ? 39.998 19.960 8.115 1.00 31.26 155 GLU A O 1
ATOM 696 N N . GLN A 1 99 ? 38.197 20.316 6.817 1.00 27.57 156 GLN A N 1
ATOM 697 C CA . GLN A 1 99 ? 38.916 21.111 5.825 1.00 28.65 156 GLN A CA 1
ATOM 698 C C . GLN A 1 99 ? 38.076 22.312 5.443 1.00 28.01 156 GLN A C 1
ATOM 699 O O . GLN A 1 99 ? 36.913 22.422 5.843 1.00 26.62 156 GLN A O 1
ATOM 705 N N . ASP A 1 100 ? 38.678 23.204 4.663 1.00 24.95 157 ASP A N 1
ATOM 706 C CA . ASP A 1 100 ? 38.055 24.432 4.196 1.00 23.91 157 ASP A CA 1
ATOM 707 C C . ASP A 1 100 ? 37.452 24.158 2.823 1.00 27.91 157 ASP A C 1
ATOM 708 O O . ASP A 1 100 ? 38.168 23.705 1.921 1.00 26.28 157 ASP A O 1
ATOM 713 N N . ALA A 1 101 ? 36.156 24.415 2.658 1.00 23.73 158 ALA A N 1
ATOM 714 C CA . ALA A 1 101 ? 35.515 24.222 1.350 1.00 23.56 158 ALA A CA 1
ATOM 715 C C . ALA A 1 101 ? 36.165 25.075 0.276 1.00 24.85 158 ALA A C 1
ATOM 716 O O . ALA A 1 101 ? 36.188 24.703 -0.899 1.00 25.07 158 ALA A O 1
ATOM 718 N N . HIS A 1 102 ? 36.670 26.239 0.669 1.00 25.15 159 HIS A N 1
ATOM 719 C CA . HIS A 1 102 ? 37.324 27.116 -0.305 1.00 23.38 159 HIS A CA 1
ATOM 720 C C . HIS A 1 102 ? 38.627 26.505 -0.789 1.00 22.29 159 HIS A C 1
ATOM 721 O O . HIS A 1 102 ? 38.994 26.597 -1.987 1.00 26.52 159 HIS A O 1
ATOM 728 N N . GLU A 1 103 ? 39.348 25.879 0.139 1.00 20.92 160 GLU A N 1
ATOM 729 C CA . GLU A 1 103 ? 40.606 25.240 -0.257 1.00 24.34 160 GLU A CA 1
ATOM 730 C C . GLU A 1 103 ? 40.320 24.054 -1.194 1.00 25.84 160 GLU A C 1
ATOM 731 O O . GLU A 1 103 ? 41.043 23.814 -2.179 1.00 25.85 160 GLU A O 1
ATOM 737 N N . LEU A 1 104 ? 39.251 23.316 -0.906 1.00 26.63 161 LEU A N 1
ATOM 738 C CA . LEU A 1 104 ? 38.845 22.222 -1.798 1.00 25.30 161 LEU A CA 1
ATOM 739 C C . LEU A 1 104 ? 38.483 22.742 -3.179 1.00 26.86 161 LEU A C 1
ATOM 740 O O . LEU A 1 104 ? 38.835 22.139 -4.189 1.00 24.54 161 LEU A O 1
ATOM 745 N N . PHE A 1 105 ? 37.769 23.866 -3.207 1.00 24.16 162 PHE A N 1
ATOM 746 C CA . PHE A 1 105 ? 37.360 24.477 -4.465 1.00 22.78 162 PHE A CA 1
ATOM 747 C C . PHE A 1 105 ? 38.573 24.741 -5.354 1.00 27.53 162 PHE A C 1
ATOM 748 O O . PHE A 1 105 ? 38.582 24.352 -6.540 1.00 27.49 162 PHE A O 1
ATOM 756 N N . HIS A 1 106 ? 39.606 25.370 -4.784 1.00 24.48 163 HIS A N 1
ATOM 757 C CA . HIS A 1 106 ? 40.819 25.583 -5.589 1.00 29.54 163 HIS A CA 1
ATOM 758 C C . HIS A 1 106 ? 41.542 24.280 -5.974 1.00 26.41 163 HIS A C 1
ATOM 759 O O . HIS A 1 106 ? 42.122 24.170 -7.078 1.00 27.16 163 HIS A O 1
ATOM 766 N N . VAL A 1 107 ? 41.509 23.283 -5.097 1.00 24.63 164 VAL A N 1
ATOM 767 C CA . VAL A 1 107 ? 42.053 21.975 -5.490 1.00 27.98 164 VAL A CA 1
ATOM 768 C C . VAL A 1 107 ? 41.338 21.397 -6.709 1.00 26.62 164 VAL A C 1
ATOM 769 O O . VAL A 1 107 ? 41.969 20.812 -7.598 1.00 29.60 164 VAL A O 1
ATOM 773 N N . LEU A 1 108 ? 40.021 21.551 -6.754 1.00 27.16 165 LEU A N 1
ATOM 774 C CA . LEU A 1 108 ? 39.242 20.975 -7.846 1.00 28.51 165 LEU A CA 1
ATOM 775 C C . LEU A 1 108 ? 39.483 21.714 -9.150 1.00 29.74 165 LEU A C 1
ATOM 776 O O . LEU A 1 108 ? 39.729 21.087 -10.185 1.00 30.41 165 LEU A O 1
ATOM 781 N N . THR A 1 109 ? 39.399 23.037 -9.121 1.00 29.57 166 THR A N 1
ATOM 782 C CA . THR A 1 109 ? 39.617 23.783 -10.366 1.00 31.48 166 THR A CA 1
ATOM 783 C C . THR A 1 109 ? 41.028 23.516 -10.899 1.00 30.92 166 THR A C 1
ATOM 784 O O . THR A 1 109 ? 41.197 23.240 -12.097 1.00 34.06 166 THR A O 1
ATOM 788 N N . SER A 1 110 ? 42.035 23.535 -10.023 1.00 30.10 167 SER A N 1
ATOM 789 C CA . SER A 1 110 ? 43.397 23.315 -10.512 1.00 30.33 167 SER A CA 1
ATOM 790 C C . SER A 1 110 ? 43.614 21.874 -10.987 1.00 36.24 167 SER A C 1
ATOM 791 O O . SER A 1 110 ? 44.275 21.646 -12.006 1.00 33.10 167 SER A O 1
ATOM 794 N N . SER A 1 111 ? 43.059 20.896 -10.268 1.00 29.92 168 SER A N 1
ATOM 795 C CA . SER A 1 111 ? 43.199 19.497 -10.692 1.00 34.70 168 SER A CA 1
ATOM 796 C C . SER A 1 111 ? 42.533 19.271 -12.045 1.00 39.28 168 SER A C 1
ATOM 797 O O . SER A 1 111 ? 43.054 18.537 -12.892 1.00 39.15 168 SER A O 1
ATOM 800 N N . LEU A 1 112 ? 41.370 19.887 -12.238 1.00 37.04 169 LEU A N 1
ATOM 801 C CA . LEU A 1 112 ? 40.625 19.737 -13.486 1.00 36.07 169 LEU A CA 1
ATOM 802 C C . LEU A 1 112 ? 41.368 20.372 -14.644 1.00 45.38 169 LEU A C 1
ATOM 803 O O . LEU A 1 112 ? 41.428 19.802 -15.747 1.00 46.97 169 LEU A O 1
ATOM 808 N N . GLU A 1 113 ? 41.940 21.548 -14.402 1.00 48.52 170 GLU A N 1
ATOM 809 C CA . GLU A 1 113 ? 42.760 22.190 -15.422 1.00 52.32 170 GLU A CA 1
ATOM 810 C C . GLU A 1 113 ? 43.995 21.351 -15.738 1.00 58.06 170 GLU A C 1
ATOM 811 O O . GLU A 1 113 ? 44.435 21.311 -16.882 1.00 60.51 170 GLU A O 1
ATOM 817 N N . GLU A 1 114 ? 44.541 20.669 -14.734 1.00 58.62 171 GLU A N 1
ATOM 818 C CA . GLU A 1 114 ? 45.689 19.789 -14.952 1.00 60.23 171 GLU A CA 1
ATOM 819 C C . GLU A 1 114 ? 45.331 18.529 -15.751 1.00 59.06 171 GLU A C 1
ATOM 820 O O . GLU A 1 114 ? 46.121 18.073 -16.585 1.00 57.99 171 GLU A O 1
ATOM 826 N N . GLU A 1 115 ? 44.156 17.957 -15.494 1.00 54.76 172 GLU A N 1
ATOM 827 C CA . GLU A 1 115 ? 43.639 16.876 -16.337 1.00 62.31 172 GLU A CA 1
ATOM 828 C C . GLU A 1 115 ? 43.454 17.384 -17.768 1.00 67.83 172 GLU A C 1
ATOM 829 O O . GLU A 1 115 ? 43.695 16.655 -18.728 1.00 74.53 172 GLU A O 1
ATOM 835 N N . GLN A 1 116 ? 43.033 18.642 -17.897 1.00 71.01 173 GLN A N 1
ATOM 836 C CA . GLN A 1 116 ? 42.814 19.261 -19.204 1.00 78.15 173 GLN A CA 1
ATOM 837 C C . GLN A 1 116 ? 44.095 19.316 -20.026 1.00 84.43 173 GLN A C 1
ATOM 838 O O . GLN A 1 116 ? 44.144 18.807 -21.144 1.00 85.83 173 GLN A O 1
ATOM 844 N N . GLU A 1 117 ? 45.130 19.933 -19.465 1.00 89.61 174 GLU A N 1
ATOM 845 C CA . GLU A 1 117 ? 46.415 20.044 -20.146 1.00 99.59 174 GLU A CA 1
ATOM 846 C C . GLU A 1 117 ? 47.255 18.775 -19.988 1.00 98.51 174 GLU A C 1
ATOM 847 O O . GLU A 1 117 ? 48.430 18.840 -19.624 1.00 101.00 174 GLU A O 1
ATOM 853 N N . ARG A 1 118 ? 46.648 17.626 -20.265 1.00 91.08 175 ARG A N 1
ATOM 854 C CA . ARG A 1 118 ? 47.344 16.349 -20.173 1.00 87.73 175 ARG A CA 1
ATOM 855 C C . ARG A 1 118 ? 46.943 15.429 -21.320 1.00 88.73 175 ARG A C 1
ATOM 856 O O . ARG A 1 118 ? 46.426 14.335 -21.098 1.00 88.95 175 ARG A O 1
ATOM 858 N N . ARG A 1 158 ? 40.088 23.523 -26.432 1.00 85.08 215 ARG A N 1
ATOM 859 C CA . ARG A 1 158 ? 40.016 23.394 -24.979 1.00 81.83 215 ARG A CA 1
ATOM 860 C C . ARG A 1 158 ? 39.780 24.745 -24.308 1.00 81.50 215 ARG A C 1
ATOM 861 O O . ARG A 1 158 ? 40.692 25.569 -24.204 1.00 81.26 215 ARG A O 1
ATOM 863 N N . THR A 1 159 ? 38.551 24.962 -23.847 1.00 80.13 216 THR A N 1
ATOM 864 C CA . THR A 1 159 ? 38.185 26.219 -23.209 1.00 76.43 216 THR A CA 1
ATOM 865 C C . THR A 1 159 ? 38.475 26.167 -21.713 1.00 63.05 216 THR A C 1
ATOM 866 O O . THR A 1 159 ? 38.471 25.094 -21.105 1.00 57.45 216 THR A O 1
ATOM 870 N N . ARG A 1 160 ? 38.748 27.322 -21.117 1.00 54.69 217 ARG A N 1
ATOM 871 C CA . ARG A 1 160 ? 38.975 27.362 -19.680 1.00 51.13 217 ARG A CA 1
ATOM 872 C C . ARG A 1 160 ? 37.666 27.100 -18.939 1.00 41.18 217 ARG A C 1
ATOM 873 O O . ARG A 1 160 ? 36.580 27.322 -19.478 1.00 43.91 217 ARG A O 1
ATOM 881 N N . HIS A 1 161 ? 37.771 26.602 -17.715 1.00 43.93 218 HIS A N 1
ATOM 882 C CA . HIS A 1 161 ? 36.582 26.356 -16.912 1.00 42.79 218 HIS A CA 1
ATOM 883 C C . HIS A 1 161 ? 35.862 27.684 -16.637 1.00 39.12 218 HIS A C 1
ATOM 884 O O . HIS A 1 161 ? 36.494 28.747 -16.636 1.00 36.09 218 HIS A O 1
ATOM 891 N N . PRO A 1 162 ? 34.533 27.632 -16.430 1.00 37.62 219 PRO A N 1
ATOM 892 C CA . PRO A 1 162 ? 33.771 28.883 -16.421 1.00 36.62 219 PRO A CA 1
ATOM 893 C C . PRO A 1 162 ? 33.889 29.683 -15.126 1.00 27.89 219 PRO A C 1
ATOM 894 O O . PRO A 1 162 ? 33.275 30.746 -15.049 1.00 36.53 219 PRO A O 1
ATOM 898 N N . PHE A 1 163 ? 34.651 29.214 -14.143 1.00 25.59 220 PHE A N 1
ATOM 899 C CA . PHE A 1 163 ? 34.897 30.049 -12.965 1.00 24.58 220 PHE A CA 1
ATOM 900 C C . PHE A 1 163 ? 36.087 30.988 -13.187 1.00 32.22 220 PHE A C 1
ATOM 901 O O . PHE A 1 163 ? 36.359 31.872 -12.365 1.00 30.58 220 PHE A O 1
ATOM 909 N N . HIS A 1 164 ? 36.808 30.777 -14.282 1.00 30.21 221 HIS A N 1
ATOM 910 C CA . HIS A 1 164 ? 38.045 31.515 -14.527 1.00 31.54 221 HIS A CA 1
ATOM 911 C C . HIS A 1 164 ? 37.794 32.958 -14.980 1.00 32.45 221 HIS A C 1
ATOM 912 O O . HIS A 1 164 ? 37.098 33.209 -15.972 1.00 33.67 221 HIS A O 1
ATOM 919 N N . GLY A 1 165 ? 38.373 33.908 -14.255 1.00 31.89 222 GLY A N 1
ATOM 920 C CA . GLY A 1 165 ? 38.320 35.294 -14.682 1.00 32.02 222 GLY A CA 1
ATOM 921 C C . GLY A 1 165 ? 39.720 35.886 -14.683 1.00 35.37 222 GLY A C 1
ATOM 922 O O . GLY A 1 165 ? 40.695 35.172 -14.479 1.00 32.21 222 GLY A O 1
ATOM 923 N N . ARG A 1 166 ? 39.828 37.189 -14.923 1.00 33.30 223 ARG A N 1
ATOM 924 C CA . ARG A 1 166 ? 41.106 37.864 -14.777 1.00 36.94 223 ARG A CA 1
ATOM 925 C C . ARG A 1 166 ? 40.956 39.178 -14.039 1.00 39.73 223 ARG A C 1
ATOM 926 O O . ARG A 1 166 ? 40.007 39.926 -14.274 1.00 39.29 223 ARG A O 1
ATOM 934 N N . LEU A 1 167 ? 41.904 39.431 -13.144 1.00 41.36 224 LEU A N 1
ATOM 935 C CA . LEU A 1 167 ? 42.104 40.727 -12.514 1.00 46.39 224 LEU A CA 1
ATOM 936 C C . LEU A 1 167 ? 43.109 41.556 -13.285 1.00 56.78 224 LEU A C 1
ATOM 937 O O . LEU A 1 167 ? 44.039 41.025 -13.902 1.00 62.20 224 LEU A O 1
ATOM 942 N N . THR A 1 168 ? 42.922 42.865 -13.225 1.00 53.74 225 THR A N 1
ATOM 943 C CA . THR A 1 168 ? 43.890 43.803 -13.749 1.00 58.38 225 THR A CA 1
ATOM 944 C C . THR A 1 168 ? 44.595 44.436 -12.555 1.00 57.58 225 THR A C 1
ATOM 945 O O . THR A 1 168 ? 43.953 44.815 -11.575 1.00 56.42 225 THR A O 1
ATOM 949 N N . SER A 1 169 ? 45.917 44.507 -12.622 1.00 53.63 226 SER A N 1
ATOM 950 C CA . SER A 1 169 ? 46.705 45.089 -11.550 1.00 56.98 226 SER A CA 1
ATOM 951 C C . SER A 1 169 ? 47.548 46.207 -12.116 1.00 57.95 226 SER A C 1
ATOM 952 O O . SER A 1 169 ? 48.461 45.964 -12.924 1.00 56.52 226 SER A O 1
ATOM 955 N N . TYR A 1 170 ? 47.189 47.421 -11.691 1.00 55.87 227 TYR A N 1
ATOM 956 C CA . TYR A 1 170 ? 47.828 48.674 -12.069 1.00 60.77 227 TYR A CA 1
ATOM 957 C C . TYR A 1 170 ? 48.643 49.249 -10.910 1.00 55.62 227 TYR A C 1
ATOM 958 O O . TYR A 1 170 ? 48.192 49.250 -9.762 1.00 52.17 227 TYR A O 1
ATOM 967 N N . MET A 1 171 ? 49.841 49.740 -11.205 1.00 55.53 228 MET A N 1
ATOM 968 C CA . MET A 1 171 ? 50.614 50.444 -10.190 1.00 55.60 228 MET A CA 1
ATOM 969 C C . MET A 1 171 ? 51.572 51.448 -10.806 1.00 55.99 228 MET A C 1
ATOM 970 O O . MET A 1 171 ? 52.074 51.263 -11.917 1.00 56.84 228 MET A O 1
ATOM 975 N N . ALA A 1 172 ? 51.811 52.527 -10.070 1.00 57.03 229 ALA A N 1
ATOM 976 C CA . ALA A 1 172 ? 52.655 53.611 -10.548 1.00 56.85 229 ALA A CA 1
ATOM 977 C C . ALA A 1 172 ? 53.396 54.257 -9.386 1.00 58.93 229 ALA A C 1
ATOM 978 O O . ALA A 1 172 ? 52.866 54.345 -8.278 1.00 58.75 229 ALA A O 1
ATOM 980 N N . CYS A 1 173 ? 54.618 54.709 -9.649 1.00 57.91 230 CYS A N 1
ATOM 981 C CA . CYS A 1 173 ? 55.425 55.390 -8.643 1.00 59.72 230 CYS A CA 1
ATOM 982 C C . CYS A 1 173 ? 54.931 56.818 -8.434 1.00 62.59 230 CYS A C 1
ATOM 983 O O . CYS A 1 173 ? 54.740 57.549 -9.390 1.00 65.56 230 CYS A O 1
ATOM 986 N N . LYS A 1 174 ? 54.725 57.230 -7.190 1.00 61.71 231 LYS A N 1
ATOM 987 C CA . LYS A 1 174 ? 54.267 58.596 -6.956 1.00 66.66 231 LYS A CA 1
ATOM 988 C C . LYS A 1 174 ? 55.378 59.632 -7.174 1.00 71.15 231 LYS A C 1
ATOM 989 O O . LYS A 1 174 ? 55.096 60.797 -7.456 1.00 73.44 231 LYS A O 1
ATOM 995 N N . ARG A 1 175 ? 56.637 59.212 -7.066 1.00 71.96 232 ARG A N 1
ATOM 996 C CA . ARG A 1 175 ? 57.752 60.155 -7.190 1.00 72.73 232 ARG A CA 1
ATOM 997 C C . ARG A 1 175 ? 58.017 60.550 -8.643 1.00 75.62 232 ARG A C 1
ATOM 998 O O . ARG A 1 175 ? 58.336 61.702 -8.928 1.00 82.14 232 ARG A O 1
ATOM 1006 N N . CYS A 1 176 ? 57.885 59.602 -9.564 1.00 74.94 233 CYS A N 1
ATOM 1007 C CA . CYS A 1 176 ? 58.175 59.875 -10.970 1.00 77.06 233 CYS A CA 1
ATOM 1008 C C . CYS A 1 176 ? 56.969 59.618 -11.875 1.00 74.46 233 CYS A C 1
ATOM 1009 O O . CYS A 1 176 ? 57.016 59.889 -13.075 1.00 74.26 233 CYS A O 1
ATOM 1012 N N . GLU A 1 177 ? 55.901 59.083 -11.290 1.00 74.23 234 GLU A N 1
ATOM 1013 C CA . GLU A 1 177 ? 54.644 58.815 -11.994 1.00 76.08 234 GLU A CA 1
ATOM 1014 C C . GLU A 1 177 ? 54.788 57.844 -13.166 1.00 76.44 234 GLU A C 1
ATOM 1015 O O . GLU A 1 177 ? 53.882 57.713 -13.985 1.00 77.23 234 GLU A O 1
ATOM 1021 N N . GLN A 1 178 ? 55.921 57.154 -13.230 1.00 77.73 235 GLN A N 1
ATOM 1022 C CA . GLN A 1 178 ? 56.084 56.056 -14.170 1.00 78.66 235 GLN A CA 1
ATOM 1023 C C . GLN A 1 178 ? 55.147 54.922 -13.772 1.00 71.84 235 GLN A C 1
ATOM 1024 O O . GLN A 1 178 ? 55.094 54.529 -12.604 1.00 68.69 235 GLN A O 1
ATOM 1030 N N . GLN A 1 179 ? 54.396 54.411 -14.742 1.00 69.31 236 GLN A N 1
ATOM 1031 C CA . GLN A 1 179 ? 53.478 53.307 -14.500 1.00 69.26 236 GLN A CA 1
ATOM 1032 C C . GLN A 1 179 ? 54.168 51.971 -14.769 1.00 65.33 236 GLN A C 1
ATOM 1033 O O . GLN A 1 179 ? 54.900 51.833 -15.750 1.00 71.76 236 GLN A O 1
ATOM 1039 N N . SER A 1 180 ? 53.961 51.005 -13.878 1.00 56.43 237 SER A N 1
ATOM 1040 C CA . SER A 1 180 ? 54.523 49.668 -14.059 1.00 60.16 237 SER A CA 1
ATOM 1041 C C . SER A 1 180 ? 53.741 48.906 -15.120 1.00 57.44 237 SER A C 1
ATOM 1042 O O . SER A 1 180 ? 52.595 49.249 -15.405 1.00 60.12 237 SER A O 1
ATOM 1045 N N . PRO A 1 181 ? 54.361 47.874 -15.716 1.00 56.00 238 PRO A N 1
ATOM 1046 C CA . PRO A 1 181 ? 53.633 46.942 -16.587 1.00 54.12 238 PRO A CA 1
ATOM 1047 C C . PRO A 1 181 ? 52.392 46.375 -15.907 1.00 54.45 238 PRO A C 1
ATOM 1048 O O . PRO A 1 181 ? 52.433 46.057 -14.719 1.00 58.36 238 PRO A O 1
ATOM 1052 N N . VAL A 1 182 ? 51.303 46.260 -16.658 1.00 53.28 239 VAL A N 1
ATOM 1053 C CA . VAL A 1 182 ? 50.029 45.806 -16.114 1.00 52.37 239 VAL A CA 1
ATOM 1054 C C . VAL A 1 182 ? 50.018 44.294 -15.916 1.00 53.88 239 VAL A C 1
ATOM 1055 O O . VAL A 1 182 ? 50.417 43.551 -16.815 1.00 58.32 239 VAL A O 1
ATOM 1059 N N . HIS A 1 183 ? 49.567 43.833 -14.751 1.00 50.39 240 HIS A N 1
ATOM 1060 C CA . HIS A 1 183 ? 49.440 42.391 -14.534 1.00 49.93 240 HIS A CA 1
ATOM 1061 C C . HIS A 1 183 ? 48.009 41.918 -14.784 1.00 52.00 240 HIS A C 1
ATOM 1062 O O . HIS A 1 183 ? 47.076 42.440 -14.190 1.00 53.11 240 HIS A O 1
ATOM 1069 N N . TYR A 1 184 ? 47.830 40.924 -15.651 1.00 51.18 241 TYR A N 1
ATOM 1070 C CA . TYR A 1 184 ? 46.503 40.342 -15.866 1.00 49.31 241 TYR A CA 1
ATOM 1071 C C . TYR A 1 184 ? 46.416 38.942 -15.259 1.00 46.74 241 TYR A C 1
ATOM 1072 O O . TYR A 1 184 ? 46.678 37.947 -15.941 1.00 45.90 241 TYR A O 1
ATOM 1081 N N . ASP A 1 185 ? 46.030 38.868 -13.989 1.00 41.28 242 ASP A N 1
ATOM 1082 C CA . ASP A 1 185 ? 46.106 37.614 -13.238 1.00 40.48 242 ASP A CA 1
ATOM 1083 C C . ASP A 1 185 ? 44.828 36.799 -13.248 1.00 42.69 242 ASP A C 1
ATOM 1084 O O . ASP A 1 185 ? 43.755 37.318 -12.964 1.00 43.83 242 ASP A O 1
ATOM 1089 N N . SER A 1 186 ? 44.945 35.508 -13.536 1.00 37.71 243 SER A N 1
ATOM 1090 C CA . SER A 1 186 ? 43.792 34.624 -13.435 1.00 33.55 243 SER A CA 1
ATOM 1091 C C . SER A 1 186 ? 43.204 34.671 -12.033 1.00 34.63 243 SER A C 1
ATOM 1092 O O . SER A 1 186 ? 43.925 34.901 -11.056 1.00 34.61 243 SER A O 1
ATOM 1095 N N . PHE A 1 187 ? 41.898 34.456 -11.920 1.00 32.81 244 PHE A N 1
ATOM 1096 C CA . PHE A 1 187 ? 41.347 34.122 -10.614 1.00 29.54 244 PHE A CA 1
ATOM 1097 C C . PHE A 1 187 ? 40.324 33.009 -10.787 1.00 31.64 244 PHE A C 1
ATOM 1098 O O . PHE A 1 187 ? 39.706 32.888 -11.834 1.00 32.81 244 PHE A O 1
ATOM 1106 N N . ASP A 1 188 ? 40.188 32.162 -9.777 1.00 29.16 245 ASP A N 1
ATOM 1107 C CA . ASP A 1 188 ? 39.119 31.175 -9.789 1.00 28.24 245 ASP A CA 1
ATOM 1108 C C . ASP A 1 188 ? 38.029 31.550 -8.790 1.00 31.02 245 ASP A C 1
ATOM 1109 O O . ASP A 1 188 ? 36.890 31.074 -8.883 1.00 28.75 245 ASP A O 1
ATOM 1114 N N . SER A 1 189 ? 38.397 32.386 -7.821 1.00 27.59 246 SER A N 1
ATOM 1115 C CA . SER A 1 189 ? 37.449 32.965 -6.879 1.00 25.35 246 SER A CA 1
ATOM 1116 C C . SER A 1 189 ? 37.928 34.359 -6.498 1.00 26.53 246 SER A C 1
ATOM 1117 O O . SER A 1 189 ? 39.098 34.682 -6.691 1.00 25.84 246 SER A O 1
ATOM 1120 N N . LEU A 1 190 ? 37.027 35.187 -5.982 1.00 28.73 247 LEU A N 1
ATOM 1121 C CA . LEU A 1 190 ? 37.401 36.476 -5.400 1.00 30.98 247 LEU A CA 1
ATOM 1122 C C . LEU A 1 190 ? 37.374 36.391 -3.880 1.00 30.97 247 LEU A C 1
ATOM 1123 O O . LEU A 1 190 ? 36.303 36.264 -3.287 1.00 32.10 247 LEU A O 1
ATOM 1128 N N . SER A 1 191 ? 38.542 36.444 -3.245 1.00 30.06 248 SER A N 1
ATOM 1129 C CA . SER A 1 191 ? 38.606 36.359 -1.787 1.00 31.05 248 SER A CA 1
ATOM 1130 C C . SER A 1 191 ? 38.530 37.759 -1.204 1.00 32.83 248 SER A C 1
ATOM 1131 O O . SER A 1 191 ? 39.519 38.493 -1.197 1.00 37.21 248 SER A O 1
ATOM 1134 N N . LEU A 1 192 ? 37.351 38.123 -0.715 1.00 32.91 249 LEU A N 1
ATOM 1135 C CA . LEU A 1 192 ? 37.107 39.467 -0.217 1.00 31.71 249 LEU A CA 1
ATOM 1136 C C . LEU A 1 192 ? 37.302 39.551 1.287 1.00 34.85 249 LEU A C 1
ATOM 1137 O O . LEU A 1 192 ? 36.710 38.781 2.033 1.00 35.71 249 LEU A O 1
ATOM 1142 N N . SER A 1 193 ? 38.108 40.496 1.751 1.00 35.00 250 SER A N 1
ATOM 1143 C CA . SER A 1 193 ? 38.163 40.716 3.189 1.00 32.86 250 SER A CA 1
ATOM 1144 C C . SER A 1 193 ? 36.958 41.553 3.560 1.00 36.27 250 SER A C 1
ATOM 1145 O O . SER A 1 193 ? 36.479 42.356 2.757 1.00 40.72 250 SER A O 1
ATOM 1148 N N . ILE A 1 194 ? 36.457 41.336 4.767 1.00 35.79 251 ILE A N 1
ATOM 1149 C CA . ILE A 1 194 ? 35.275 42.016 5.260 1.00 38.71 251 ILE A CA 1
ATOM 1150 C C . ILE A 1 194 ? 35.678 43.264 6.041 1.00 42.59 251 ILE A C 1
ATOM 1151 O O . ILE A 1 194 ? 36.383 43.178 7.043 1.00 44.67 251 ILE A O 1
ATOM 1156 N N . PRO A 1 195 ? 35.242 44.435 5.568 1.00 45.22 252 PRO A N 1
ATOM 1157 C CA . PRO A 1 195 ? 35.554 45.697 6.255 1.00 50.04 252 PRO A CA 1
ATOM 1158 C C . PRO A 1 195 ? 34.885 45.789 7.628 1.00 53.83 252 PRO A C 1
ATOM 1159 O O . PRO A 1 195 ? 33.999 44.995 7.938 1.00 50.74 252 PRO A O 1
ATOM 1163 N N . SER A 1 196 ? 35.292 46.753 8.443 1.00 67.72 253 SER A N 1
ATOM 1164 C CA . SER A 1 196 ? 34.562 47.035 9.678 1.00 77.26 253 SER A CA 1
ATOM 1165 C C . SER A 1 196 ? 33.735 48.310 9.566 1.00 80.56 253 SER A C 1
ATOM 1166 O O . SER A 1 196 ? 32.909 48.445 8.665 1.00 80.33 253 SER A O 1
ATOM 1169 N N . ARG A 1 201 ? 25.603 49.774 11.943 1.00 90.61 258 ARG A N 1
ATOM 1170 C CA . ARG A 1 201 ? 25.891 49.791 10.513 1.00 88.36 258 ARG A CA 1
ATOM 1171 C C . ARG A 1 201 ? 26.301 48.405 10.011 1.00 85.26 258 ARG A C 1
ATOM 1172 O O . ARG A 1 201 ? 27.338 47.877 10.414 1.00 85.25 258 ARG A O 1
ATOM 1174 N N . PRO A 1 202 ? 25.480 47.811 9.128 1.00 81.50 259 PRO A N 1
ATOM 1175 C CA . PRO A 1 202 ? 25.750 46.487 8.556 1.00 78.08 259 PRO A CA 1
ATOM 1176 C C . PRO A 1 202 ? 26.708 46.549 7.367 1.00 74.56 259 PRO A C 1
ATOM 1177 O O . PRO A 1 202 ? 26.801 47.578 6.695 1.00 78.16 259 PRO A O 1
ATOM 1181 N N . VAL A 1 203 ? 27.418 45.452 7.127 1.00 63.88 260 VAL A N 1
ATOM 1182 C CA . VAL A 1 203 ? 28.365 45.359 6.023 1.00 57.64 260 VAL A CA 1
ATOM 1183 C C . VAL A 1 203 ? 27.677 44.748 4.805 1.00 47.38 260 VAL A C 1
ATOM 1184 O O . VAL A 1 203 ? 26.897 43.810 4.944 1.00 43.94 260 VAL A O 1
ATOM 1188 N N . THR A 1 204 ? 27.937 45.285 3.616 1.00 43.05 261 THR A N 1
ATOM 1189 C CA . THR A 1 204 ? 27.297 44.745 2.421 1.00 43.68 261 THR A CA 1
ATOM 1190 C C . THR A 1 204 ? 28.331 44.085 1.532 1.00 43.74 261 THR A C 1
ATOM 1191 O O . THR A 1 204 ? 29.528 44.350 1.659 1.00 44.15 261 THR A O 1
ATOM 1195 N N . LEU A 1 205 ? 27.874 43.203 0.647 1.00 39.68 262 LEU A N 1
ATOM 1196 C CA . LEU A 1 205 ? 28.759 42.590 -0.338 1.00 37.15 262 LEU A CA 1
ATOM 1197 C C . LEU A 1 205 ? 29.383 43.666 -1.212 1.00 37.14 262 LEU A C 1
ATOM 1198 O O . LEU A 1 205 ? 30.551 43.583 -1.575 1.00 38.84 262 LEU A O 1
ATOM 1203 N N . ASP A 1 206 ? 28.582 44.673 -1.550 1.00 40.71 263 ASP A N 1
ATOM 1204 C CA . ASP A 1 206 ? 29.061 45.773 -2.368 1.00 45.63 263 ASP A CA 1
ATOM 1205 C C . ASP A 1 206 ? 30.198 46.534 -1.695 1.00 44.05 263 ASP A C 1
ATOM 1206 O O . ASP A 1 206 ? 31.147 46.924 -2.370 1.00 45.86 263 ASP A O 1
ATOM 1211 N N . GLN A 1 207 ? 30.124 46.731 -0.379 1.00 42.89 264 GLN A N 1
ATOM 1212 C CA . GLN A 1 207 ? 31.236 47.365 0.341 1.00 46.28 264 GLN A CA 1
ATOM 1213 C C . GLN A 1 207 ? 32.506 46.501 0.304 1.00 44.81 264 GLN A C 1
ATOM 1214 O O . GLN A 1 207 ? 33.627 47.027 0.241 1.00 41.88 264 GLN A O 1
ATOM 1220 N N . CYS A 1 208 ? 32.332 45.180 0.335 1.00 40.36 265 CYS A N 1
ATOM 1221 C CA . CYS A 1 208 ? 33.467 44.266 0.228 1.00 36.46 265 CYS A CA 1
ATOM 1222 C C . CYS A 1 208 ? 34.115 44.356 -1.154 1.00 38.57 265 CYS A C 1
ATOM 1223 O O . CYS A 1 208 ? 35.344 44.395 -1.276 1.00 38.33 265 CYS A O 1
ATOM 1226 N N . LEU A 1 209 ? 33.285 44.374 -2.195 1.00 34.30 266 LEU A N 1
ATOM 1227 C CA . LEU A 1 209 ? 33.777 44.500 -3.567 1.00 37.23 266 LEU A CA 1
ATOM 1228 C C . LEU A 1 209 ? 34.512 45.834 -3.755 1.00 41.53 266 LEU A C 1
ATOM 1229 O O . LEU A 1 209 ? 35.620 45.901 -4.327 1.00 42.06 266 LEU A O 1
ATOM 1234 N N . GLN A 1 210 ? 33.885 46.890 -3.250 1.00 40.91 267 GLN A N 1
ATOM 1235 C CA . GLN A 1 210 ? 34.424 48.240 -3.353 1.00 45.33 267 GLN A CA 1
ATOM 1236 C C . GLN A 1 210 ? 35.793 48.308 -2.683 1.00 45.39 267 GLN A C 1
ATOM 1237 O O . GLN A 1 210 ? 36.734 48.883 -3.224 1.00 45.17 267 GLN A O 1
ATOM 1243 N N . HIS A 1 211 ? 35.893 47.711 -1.502 1.00 41.29 268 HIS A N 1
ATOM 1244 C CA . HIS A 1 211 ? 37.152 47.676 -0.782 1.00 43.94 268 HIS A CA 1
ATOM 1245 C C . HIS A 1 211 ? 38.189 46.899 -1.585 1.00 45.29 268 HIS A C 1
ATOM 1246 O O . HIS A 1 211 ? 39.355 47.306 -1.670 1.00 40.99 268 HIS A O 1
ATOM 1253 N N . PHE A 1 212 ? 37.754 45.790 -2.184 1.00 38.88 269 PHE A N 1
ATOM 1254 C CA . PHE A 1 212 ? 38.641 44.954 -2.996 1.00 37.72 269 PHE A CA 1
ATOM 1255 C C . PHE A 1 212 ? 39.283 45.730 -4.140 1.00 40.82 269 PHE A C 1
ATOM 1256 O O . PHE A 1 212 ? 40.482 45.588 -4.387 1.00 37.52 269 PHE A O 1
ATOM 1264 N N . ILE A 1 213 ? 38.502 46.549 -4.838 1.00 42.13 270 ILE A N 1
ATOM 1265 C CA . ILE A 1 213 ? 39.054 47.228 -6.011 1.00 47.74 270 ILE A CA 1
ATOM 1266 C C . ILE A 1 213 ? 39.532 48.653 -5.745 1.00 49.01 270 ILE A C 1
ATOM 1267 O O . ILE A 1 213 ? 39.926 49.355 -6.674 1.00 50.50 270 ILE A O 1
ATOM 1272 N N . SER A 1 214 ? 39.498 49.091 -4.491 1.00 46.47 271 SER A N 1
ATOM 1273 C CA . SER A 1 214 ? 39.871 50.473 -4.193 1.00 51.31 271 SER A CA 1
ATOM 1274 C C . SER A 1 214 ? 41.384 50.619 -4.293 1.00 48.73 271 SER A C 1
ATOM 1275 O O . SER A 1 214 ? 42.125 49.682 -4.021 1.00 40.94 271 SER A O 1
ATOM 1278 N N . SER A 1 215 ? 41.846 51.788 -4.708 1.00 49.98 272 SER A N 1
ATOM 1279 C CA . SER A 1 215 ? 43.278 52.009 -4.835 1.00 49.20 272 SER A CA 1
ATOM 1280 C C . SER A 1 215 ? 43.908 52.158 -3.457 1.00 52.08 272 SER A C 1
ATOM 1281 O O . SER A 1 215 ? 43.242 52.554 -2.502 1.00 55.03 272 SER A O 1
ATOM 1284 N N . GLU A 1 216 ? 45.192 51.839 -3.348 1.00 46.10 273 GLU A N 1
ATOM 1285 C CA . GLU A 1 216 ? 45.900 52.024 -2.090 1.00 47.04 273 GLU A CA 1
ATOM 1286 C C . GLU A 1 216 ? 47.301 52.536 -2.351 1.00 52.75 273 GLU A C 1
ATOM 1287 O O . GLU A 1 216 ? 47.802 52.442 -3.471 1.00 52.11 273 GLU A O 1
ATOM 1293 N N . THR A 1 217 ? 47.920 53.098 -1.317 1.00 55.32 274 THR A N 1
ATOM 1294 C CA . THR A 1 217 ? 49.308 53.521 -1.403 1.00 58.52 274 THR A CA 1
ATOM 1295 C C . THR A 1 217 ? 50.187 52.568 -0.604 1.00 57.34 274 THR A C 1
ATOM 1296 O O . THR A 1 217 ? 49.823 52.118 0.485 1.00 55.92 274 THR A O 1
ATOM 1300 N N . ILE A 1 218 ? 51.338 52.244 -1.174 1.00 55.36 275 ILE A N 1
ATOM 1301 C CA . ILE A 1 218 ? 52.267 51.310 -0.563 1.00 57.46 275 ILE A CA 1
ATOM 1302 C C . ILE A 1 218 ? 53.637 51.962 -0.527 1.00 56.34 275 ILE A C 1
ATOM 1303 O O . ILE A 1 218 ? 54.108 52.484 -1.537 1.00 53.50 275 ILE A O 1
ATOM 1308 N N . LYS A 1 219 ? 54.260 51.947 0.647 1.00 56.37 276 LYS A N 1
ATOM 1309 C CA . LYS A 1 219 ? 55.548 52.596 0.847 1.00 59.79 276 LYS A CA 1
ATOM 1310 C C . LYS A 1 219 ? 56.707 51.634 0.598 1.00 60.27 276 LYS A C 1
ATOM 1311 O O . LYS A 1 219 ? 56.508 50.416 0.519 1.00 52.18 276 LYS A O 1
ATOM 1317 N N . GLU A 1 220 ? 57.908 52.195 0.465 1.00 62.69 277 GLU A N 1
ATOM 1318 C CA . GLU A 1 220 ? 59.137 51.416 0.297 1.00 67.07 277 GLU A CA 1
ATOM 1319 C C . GLU A 1 220 ? 59.002 50.366 -0.806 1.00 61.50 277 GLU A C 1
ATOM 1320 O O . GLU A 1 220 ? 59.274 49.184 -0.592 1.00 61.75 277 GLU A O 1
ATOM 1326 N N . VAL A 1 221 ? 58.558 50.814 -1.975 1.00 58.49 278 VAL A N 1
ATOM 1327 C CA . VAL A 1 221 ? 58.479 49.967 -3.157 1.00 55.45 278 VAL A CA 1
ATOM 1328 C C . VAL A 1 221 ? 59.626 50.316 -4.097 1.00 56.56 278 VAL A C 1
ATOM 1329 O O . VAL A 1 221 ? 59.856 51.491 -4.373 1.00 53.99 278 VAL A O 1
ATOM 1333 N N . GLU A 1 222 ? 60.348 49.309 -4.586 1.00 56.96 279 GLU A N 1
ATOM 1334 C CA . GLU A 1 222 ? 61.462 49.565 -5.497 1.00 58.94 279 GLU A CA 1
ATOM 1335 C C . GLU A 1 222 ? 60.987 50.274 -6.759 1.00 59.62 279 GLU A C 1
ATOM 1336 O O . GLU A 1 222 ? 59.986 49.891 -7.359 1.00 63.67 279 GLU A O 1
ATOM 1342 N N . CYS A 1 223 ? 61.700 51.319 -7.151 1.00 59.39 280 CYS A N 1
ATOM 1343 C CA . CYS A 1 223 ? 61.480 51.929 -8.454 1.00 60.88 280 CYS A CA 1
ATOM 1344 C C . CYS A 1 223 ? 62.816 52.063 -9.156 1.00 66.72 280 CYS A C 1
ATOM 1345 O O . CYS A 1 223 ? 63.653 52.874 -8.753 1.00 67.69 280 CYS A O 1
ATOM 1348 N N . GLU A 1 224 ? 63.024 51.259 -10.192 1.00 69.20 281 GLU A N 1
ATOM 1349 C CA . GLU A 1 224 ? 64.288 51.278 -10.926 1.00 77.96 281 GLU A CA 1
ATOM 1350 C C . GLU A 1 224 ? 64.533 52.651 -11.533 1.00 79.99 281 GLU A C 1
ATOM 1351 O O . GLU A 1 224 ? 65.666 53.152 -11.567 1.00 81.20 281 GLU A O 1
ATOM 1357 N N . ASN A 1 225 ? 63.450 53.256 -12.005 1.00 78.31 282 ASN A N 1
ATOM 1358 C CA . ASN A 1 225 ? 63.497 54.583 -12.591 1.00 82.36 282 ASN A CA 1
ATOM 1359 C C . ASN A 1 225 ? 64.076 55.604 -11.611 1.00 81.97 282 ASN A C 1
ATOM 1360 O O . ASN A 1 225 ? 65.068 56.261 -11.907 1.00 85.99 282 ASN A O 1
ATOM 1365 N N . CYS A 1 226 ? 63.469 55.722 -10.436 1.00 79.58 283 CYS A N 1
ATOM 1366 C CA . CYS A 1 226 ? 63.962 56.661 -9.434 1.00 82.54 283 CYS A CA 1
ATOM 1367 C C . CYS A 1 226 ? 65.344 56.269 -8.915 1.00 86.6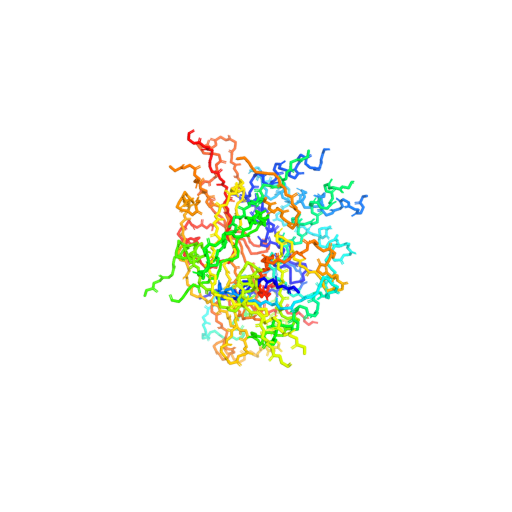4 283 CYS A C 1
ATOM 1368 O O . CYS A 1 226 ? 66.110 57.124 -8.465 1.00 86.57 283 CYS A O 1
ATOM 1371 N N . THR A 1 227 ? 65.660 54.977 -8.980 1.00 86.83 284 THR A N 1
ATOM 1372 C CA . THR A 1 227 ? 66.985 54.503 -8.602 1.00 86.82 284 THR A CA 1
ATOM 1373 C C . THR A 1 227 ? 68.037 55.037 -9.567 1.00 91.29 284 THR A C 1
ATOM 1374 O O . THR A 1 227 ? 69.145 55.385 -9.156 1.00 93.48 284 THR A O 1
ATOM 1378 N N . LYS A 1 228 ? 67.686 55.122 -10.848 1.00 94.04 285 LYS A N 1
ATOM 1379 C CA . LYS A 1 228 ? 68.641 55.587 -11.849 1.00 100.31 285 LYS A CA 1
ATOM 1380 C C . LYS A 1 228 ? 68.641 57.110 -11.999 1.00 106.57 285 LYS A C 1
ATOM 1381 O O . LYS A 1 228 ? 69.604 57.681 -12.510 1.00 110.83 285 LYS A O 1
ATOM 1387 N N . GLN A 1 229 ? 67.578 57.771 -11.545 1.00 109.18 286 GLN A N 1
ATOM 1388 C CA . GLN A 1 229 ? 67.555 59.235 -11.532 1.00 115.84 286 GLN A CA 1
ATOM 1389 C C . GLN A 1 229 ? 68.172 59.763 -10.235 1.00 118.70 286 GLN A C 1
ATOM 1390 O O . GLN A 1 229 ? 67.988 60.926 -9.867 1.00 119.61 286 GLN A O 1
ATOM 1396 N N . GLN A 1 230 ? 68.907 58.893 -9.551 1.00 118.38 287 GLN A N 1
ATOM 1397 C CA . GLN A 1 230 ? 69.511 59.211 -8.265 1.00 119.05 287 GLN A CA 1
ATOM 1398 C C . GLN A 1 230 ? 71.008 59.454 -8.411 1.00 119.11 287 GLN A C 1
ATOM 1399 O O . GLN A 1 230 ? 71.710 58.669 -9.047 1.00 119.94 287 GLN A O 1
ATOM 1405 N N . ALA A 1 231 ? 71.495 60.544 -7.827 1.00 116.61 288 ALA A N 1
ATOM 1406 C CA . ALA A 1 231 ? 72.922 60.824 -7.832 1.00 114.80 288 ALA A CA 1
ATOM 1407 C C . ALA A 1 231 ? 73.646 59.843 -6.916 1.00 110.77 288 ALA A C 1
ATOM 1408 O O . ALA A 1 231 ? 73.181 59.559 -5.810 1.00 108.61 288 ALA A O 1
ATOM 1410 N N . GLY A 1 232 ? 74.773 59.316 -7.385 1.00 105.71 289 GLY A N 1
ATOM 1411 C CA . GLY A 1 232 ? 75.586 58.428 -6.574 1.00 100.35 289 GLY A CA 1
ATOM 1412 C C . GLY A 1 232 ? 76.270 59.210 -5.472 1.00 101.18 289 GLY A C 1
ATOM 1413 O O . GLY A 1 232 ? 76.357 60.439 -5.537 1.00 103.98 289 GLY A O 1
ATOM 1414 N N . GLU A 1 233 ? 76.760 58.512 -4.455 1.00 98.38 290 GLU A N 1
ATOM 1415 C CA . GLU A 1 233 ? 77.411 59.197 -3.343 1.00 100.47 290 GLU A CA 1
ATOM 1416 C C . GLU A 1 233 ? 78.848 58.755 -3.126 1.00 101.12 290 GLU A C 1
ATOM 1417 O O . GLU A 1 233 ? 79.132 57.576 -2.924 1.00 98.26 290 GLU A O 1
ATOM 1423 N N . LEU A 1 234 ? 79.745 59.730 -3.156 1.00 109.17 291 LEU A N 1
ATOM 1424 C CA . LEU A 1 234 ? 81.164 59.489 -2.952 1.00 117.80 291 LEU A CA 1
ATOM 1425 C C . LEU A 1 234 ? 81.427 59.034 -1.522 1.00 118.99 291 LEU A C 1
ATOM 1426 O O . LEU A 1 234 ? 81.410 59.849 -0.603 1.00 123.48 291 LEU A O 1
ATOM 1431 N N . VAL A 1 235 ? 81.686 57.740 -1.341 1.00 112.84 292 VAL A N 1
ATOM 1432 C CA . VAL A 1 235 ? 82.000 57.197 -0.022 1.00 109.14 292 VAL A CA 1
ATOM 1433 C C . VAL A 1 235 ? 83.471 56.785 0.088 1.00 110.35 292 VAL A C 1
ATOM 1434 O O . VAL A 1 235 ? 84.242 56.922 -0.860 1.00 108.61 292 VAL A O 1
ATOM 1438 N N . GLY A 1 237 ? 85.308 55.033 -3.296 1.00 113.70 294 GLY A N 1
ATOM 1439 C CA . GLY A 1 237 ? 84.230 54.345 -3.982 1.00 110.70 294 GLY A CA 1
ATOM 1440 C C . GLY A 1 237 ? 82.956 55.166 -4.020 1.00 109.60 294 GLY A C 1
ATOM 1441 O O . GLY A 1 237 ? 82.850 56.189 -3.345 1.00 112.84 294 GLY A O 1
ATOM 1442 N N . GLU A 1 238 ? 81.989 54.719 -4.816 1.00 105.08 295 GLU A N 1
ATOM 1443 C CA . GLU A 1 238 ? 80.696 55.388 -4.912 1.00 103.34 295 GLU A CA 1
ATOM 1444 C C . GLU A 1 238 ? 79.556 54.402 -4.716 1.00 100.78 295 GLU A C 1
ATOM 1445 O O . GLU A 1 238 ? 79.555 53.324 -5.304 1.00 101.10 295 GLU A O 1
ATOM 1451 N N . VAL A 1 239 ? 78.580 54.777 -3.897 1.00 98.33 296 VAL A N 1
ATOM 1452 C CA . VAL A 1 239 ? 77.428 53.921 -3.666 1.00 92.08 296 VAL A CA 1
ATOM 1453 C C . VAL A 1 239 ? 76.157 54.561 -4.231 1.00 90.98 296 VAL A C 1
ATOM 1454 O O . VAL A 1 239 ? 75.946 55.769 -4.109 1.00 93.10 296 VAL A O 1
ATOM 1458 N N . LEU A 1 240 ? 75.331 53.748 -4.882 1.00 90.51 297 LEU A N 1
ATOM 1459 C CA . LEU A 1 240 ? 74.047 54.214 -5.388 1.00 93.30 297 LEU A CA 1
ATOM 1460 C C . LEU A 1 240 ? 72.900 53.531 -4.651 1.00 90.81 297 LEU A C 1
ATOM 1461 O O . LEU A 1 240 ? 72.593 52.362 -4.895 1.00 88.65 297 LEU A O 1
ATOM 1466 N N . GLU A 1 241 ? 72.269 54.275 -3.752 1.00 90.15 298 GLU A N 1
ATOM 1467 C CA . GLU A 1 241 ? 71.202 53.741 -2.920 1.00 90.36 298 GLU A CA 1
ATOM 1468 C C . GLU A 1 241 ? 69.985 53.364 -3.763 1.00 86.48 298 GLU A C 1
ATOM 1469 O O . GLU A 1 241 ? 69.457 54.190 -4.506 1.00 88.11 298 GLU A O 1
ATOM 1475 N N . SER A 1 242 ? 69.551 52.113 -3.659 1.00 84.86 299 SER A N 1
ATOM 1476 C CA . SER A 1 242 ? 68.372 51.660 -4.389 1.00 85.44 299 SER A CA 1
ATOM 1477 C C . SER A 1 242 ? 67.143 52.416 -3.906 1.00 82.74 299 SER A C 1
ATOM 1478 O O . SER A 1 242 ? 66.843 52.423 -2.712 1.00 84.01 299 SER A O 1
ATOM 1481 N N . GLN A 1 243 ? 66.436 53.054 -4.834 1.00 79.16 300 GLN A N 1
ATOM 1482 C CA . GLN A 1 243 ? 65.359 53.960 -4.455 1.00 77.91 300 GLN A CA 1
ATOM 1483 C C . GLN A 1 243 ? 64.042 53.242 -4.253 1.00 74.82 300 GLN A C 1
ATOM 1484 O O . GLN A 1 243 ? 63.496 52.630 -5.171 1.00 70.71 300 GLN A O 1
ATOM 1490 N N . ARG A 1 244 ? 63.541 53.320 -3.028 1.00 72.05 301 ARG A N 1
ATOM 1491 C CA . ARG A 1 244 ? 62.234 52.783 -2.708 1.00 68.09 301 ARG A CA 1
ATOM 1492 C C . ARG A 1 244 ? 61.281 53.940 -2.442 1.00 6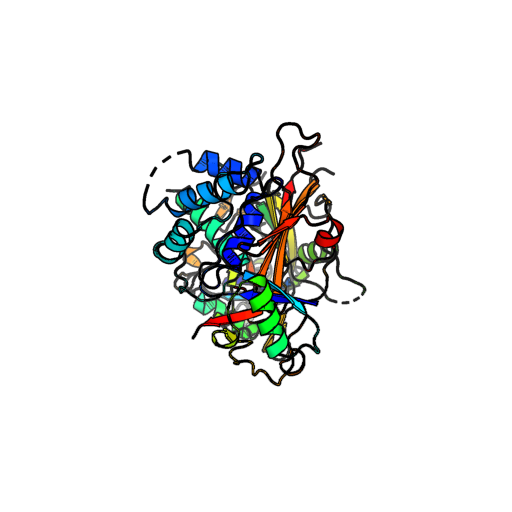9.72 301 ARG A C 1
ATOM 1493 O O . ARG A 1 244 ? 61.574 54.841 -1.644 1.00 70.82 301 ARG A O 1
ATOM 1501 N N . THR A 1 245 ? 60.152 53.919 -3.144 1.00 62.51 302 THR A N 1
ATOM 1502 C CA . THR A 1 245 ? 59.248 55.058 -3.187 1.00 64.06 302 THR A CA 1
ATOM 1503 C C . THR A 1 245 ? 57.831 54.645 -2.850 1.00 62.93 302 THR A C 1
ATOM 1504 O O . THR A 1 245 ? 57.549 53.467 -2.623 1.00 56.40 302 THR A O 1
ATOM 1508 N N . THR A 1 246 ? 56.936 55.623 -2.830 1.00 62.47 303 THR A N 1
ATOM 1509 C CA . THR A 1 246 ? 55.528 55.343 -2.615 1.00 58.00 303 THR A CA 1
ATOM 1510 C C . THR A 1 246 ? 54.843 55.095 -3.954 1.00 57.54 303 THR A C 1
ATOM 1511 O O . THR A 1 246 ? 54.984 55.885 -4.893 1.00 61.72 303 THR A O 1
ATOM 1515 N N . PHE A 1 247 ? 54.126 53.979 -4.033 1.00 52.87 304 PHE A N 1
ATOM 1516 C CA . PHE A 1 247 ? 53.371 53.605 -5.219 1.00 48.24 304 PHE A CA 1
ATOM 1517 C C . PHE A 1 247 ? 51.884 53.660 -4.928 1.00 53.67 304 PHE A C 1
ATOM 1518 O O . PHE A 1 247 ? 51.456 53.412 -3.804 1.00 50.69 304 PHE A O 1
ATOM 1526 N N . VAL A 1 248 ? 51.091 53.970 -5.944 1.00 53.07 305 VAL A N 1
ATOM 1527 C CA . VAL A 1 248 ? 49.664 53.709 -5.864 1.00 48.54 305 VAL A CA 1
ATOM 1528 C C . VAL A 1 248 ? 49.452 52.363 -6.535 1.00 50.18 305 VAL A C 1
ATOM 1529 O O . VAL A 1 248 ? 50.086 52.074 -7.547 1.00 53.45 305 VAL A O 1
ATOM 1533 N N . LYS A 1 249 ? 48.607 51.523 -5.945 1.00 48.22 306 LYS A N 1
ATOM 1534 C CA . LYS A 1 249 ? 48.296 50.212 -6.508 1.00 49.51 306 LYS A CA 1
ATOM 1535 C C . LYS A 1 249 ? 46.790 50.005 -6.495 1.00 50.44 306 LYS A C 1
ATOM 1536 O O . LYS A 1 249 ? 46.103 50.507 -5.615 1.00 52.09 306 LYS A O 1
ATOM 1542 N N . GLN A 1 250 ? 46.278 49.263 -7.466 1.00 47.70 307 GLN A N 1
ATOM 1543 C CA . GLN A 1 250 ? 44.848 49.004 -7.518 1.00 48.41 307 GLN A CA 1
ATOM 1544 C C . GLN A 1 250 ? 44.564 47.749 -8.321 1.00 43.73 307 GLN A C 1
ATOM 1545 O O . GLN A 1 250 ? 45.175 47.527 -9.372 1.00 47.05 307 GLN A O 1
ATOM 1551 N N . LEU A 1 251 ? 43.654 46.925 -7.809 1.00 41.84 308 LEU A N 1
ATOM 1552 C CA . LEU A 1 251 ? 43.134 45.786 -8.546 1.00 44.51 308 LEU A CA 1
ATOM 1553 C C . LEU A 1 251 ? 41.793 46.167 -9.161 1.00 48.73 308 LEU A C 1
ATOM 1554 O O . LEU A 1 251 ? 40.969 46.806 -8.512 1.00 54.14 308 LEU A O 1
ATOM 1559 N N . LYS A 1 252 ? 41.575 45.785 -10.412 1.00 46.11 309 LYS A N 1
ATOM 1560 C CA . LYS A 1 252 ? 40.270 45.970 -11.039 1.00 49.37 309 LYS A CA 1
ATOM 1561 C C . LYS A 1 252 ? 39.804 44.651 -11.647 1.00 47.82 309 LYS A C 1
ATOM 1562 O O . LYS A 1 252 ? 40.626 43.770 -11.915 1.00 41.64 309 LYS A O 1
ATOM 1568 N N . LEU A 1 253 ? 38.494 44.499 -11.838 1.00 44.40 310 LEU A N 1
ATOM 1569 C CA . LEU A 1 253 ? 37.979 43.300 -12.489 1.00 42.59 310 LEU A CA 1
ATOM 1570 C C . LEU A 1 253 ? 38.224 43.421 -13.981 1.00 45.10 310 LEU A C 1
ATOM 1571 O O . LEU A 1 253 ? 37.778 44.382 -14.623 1.00 47.88 310 LEU A O 1
ATOM 1576 N N . GLY A 1 254 ? 38.964 42.460 -14.525 1.00 42.37 311 GLY A N 1
ATOM 1577 C CA . GLY A 1 254 ? 39.275 42.443 -15.942 1.00 46.89 311 GLY A CA 1
ATOM 1578 C C . GLY A 1 254 ? 38.271 41.593 -16.691 1.00 54.42 311 GLY A C 1
ATOM 1579 O O . GLY A 1 254 ? 37.249 42.092 -17.152 1.00 64.06 311 GLY A O 1
ATOM 1580 N N . LYS A 1 255 ? 38.555 40.303 -16.814 1.00 52.50 312 LYS A N 1
ATOM 1581 C CA . LYS A 1 255 ? 37.624 39.405 -17.489 1.00 51.06 312 LYS A CA 1
ATOM 1582 C C . LYS A 1 255 ? 36.727 38.755 -16.455 1.00 40.53 312 LYS A C 1
ATOM 1583 O O . LYS A 1 255 ? 37.209 38.223 -15.463 1.00 34.71 312 LYS A O 1
ATOM 1589 N N . LEU A 1 256 ? 35.421 38.820 -16.673 1.00 38.57 313 LEU A N 1
ATOM 1590 C CA . LEU A 1 256 ? 34.481 38.231 -15.730 1.00 41.31 313 LEU A CA 1
ATOM 1591 C C . LEU A 1 256 ? 34.082 36.829 -16.193 1.00 35.81 313 LEU A C 1
ATOM 1592 O O . LEU A 1 256 ? 33.860 36.613 -17.385 1.00 36.00 313 LEU A O 1
ATOM 1597 N N . PRO A 1 257 ? 34.008 35.875 -15.254 1.00 32.04 314 PRO A N 1
ATOM 1598 C CA . PRO A 1 257 ? 33.676 34.485 -15.574 1.00 32.96 314 PRO A CA 1
ATOM 1599 C C . PRO A 1 257 ? 32.174 34.272 -15.762 1.00 37.56 314 PRO A C 1
ATOM 1600 O O . PRO A 1 257 ? 31.381 35.121 -15.361 1.00 37.48 314 PRO A O 1
ATOM 1604 N N . GLN A 1 258 ? 31.792 33.151 -16.366 1.00 36.70 315 GLN A N 1
ATOM 1605 C CA . GLN A 1 258 ? 30.379 32.802 -16.487 1.00 35.91 315 GLN A CA 1
ATOM 1606 C C . GLN A 1 258 ? 29.842 32.332 -15.134 1.00 33.50 315 GLN A C 1
ATOM 1607 O O . GLN A 1 258 ? 28.709 32.645 -14.757 1.00 34.36 315 GLN A O 1
ATOM 1613 N N . CYS A 1 259 ? 30.669 31.586 -14.405 1.00 28.50 316 CYS A N 1
ATOM 1614 C CA . CYS A 1 259 ? 30.370 31.202 -13.028 1.00 28.52 316 CYS A CA 1
ATOM 1615 C C . CYS A 1 259 ? 31.252 31.986 -12.089 1.00 33.05 316 CYS A C 1
ATOM 1616 O O . CYS A 1 259 ? 32.468 32.026 -12.265 1.00 31.17 316 CYS A O 1
ATOM 1619 N N . LEU A 1 260 ? 30.650 32.576 -11.068 1.00 29.71 317 LEU A N 1
ATOM 1620 C CA . LEU A 1 260 ? 31.400 33.419 -10.150 1.00 27.85 317 LEU A CA 1
ATOM 1621 C C . LEU A 1 260 ? 31.377 32.817 -8.759 1.00 29.29 317 LEU A C 1
ATOM 1622 O O . LEU A 1 260 ? 30.306 32.473 -8.241 1.00 31.82 317 LEU A O 1
ATOM 1627 N N . CYS A 1 261 ? 32.567 32.641 -8.178 1.00 25.92 318 CYS A N 1
ATOM 1628 C CA . CYS A 1 261 ? 32.697 32.245 -6.787 1.00 26.85 318 CYS A CA 1
ATOM 1629 C C . CYS A 1 261 ? 33.286 33.389 -5.971 1.00 31.82 318 CYS A C 1
ATOM 1630 O O . CYS A 1 261 ? 34.442 33.788 -6.170 1.00 29.38 318 CYS A O 1
ATOM 1633 N N . ILE A 1 262 ? 32.482 33.922 -5.061 1.00 28.85 319 ILE A N 1
ATOM 1634 C CA . ILE A 1 262 ? 32.948 34.944 -4.145 1.00 25.40 319 ILE A CA 1
ATOM 1635 C C . ILE A 1 262 ? 33.202 34.293 -2.798 1.00 29.73 319 ILE A C 1
ATOM 1636 O O . ILE A 1 262 ? 32.353 33.570 -2.272 1.00 27.82 319 ILE A O 1
ATOM 1641 N N . HIS A 1 263 ? 34.387 34.548 -2.256 1.00 24.02 320 HIS A N 1
ATOM 1642 C CA . HIS A 1 263 ? 34.830 33.977 -0.993 1.00 26.92 320 HIS A CA 1
ATOM 1643 C C . HIS A 1 263 ? 34.890 35.103 0.028 1.00 30.52 320 HIS A C 1
ATOM 1644 O O . HIS A 1 263 ? 35.684 36.030 -0.127 1.00 31.88 320 HIS A O 1
ATOM 1651 N N . LEU A 1 264 ? 34.030 35.056 1.039 1.00 26.26 321 LEU A N 1
ATOM 1652 C CA . LEU A 1 264 ? 34.048 36.077 2.082 1.00 28.85 321 LEU A CA 1
ATOM 1653 C C . LEU A 1 264 ? 34.984 35.605 3.175 1.00 32.09 321 LEU A C 1
ATOM 1654 O O . LEU A 1 264 ? 34.751 34.556 3.776 1.00 30.72 321 LEU A O 1
ATOM 1659 N N . GLN A 1 265 ? 36.056 36.359 3.416 1.00 30.63 322 GLN A N 1
ATOM 1660 C CA . GLN A 1 265 ? 37.080 35.924 4.364 1.00 30.66 322 GLN A CA 1
ATOM 1661 C C . GLN A 1 265 ? 36.647 36.065 5.816 1.00 30.15 322 GLN A C 1
ATOM 1662 O O . GLN A 1 265 ? 37.000 37.042 6.493 1.00 35.91 322 GLN A O 1
ATOM 1668 N N . ARG A 1 266 ? 35.930 35.062 6.311 1.00 34.36 323 ARG A N 1
ATOM 1669 C CA . ARG A 1 266 ? 35.447 35.086 7.694 1.00 36.35 323 ARG A CA 1
ATOM 1670 C C . ARG A 1 266 ? 36.521 34.716 8.715 1.00 39.67 323 ARG A C 1
ATOM 1671 O O . ARG A 1 266 ? 36.376 35.001 9.900 1.00 43.64 323 ARG A O 1
ATOM 1679 N N . LEU A 1 267 ? 37.598 34.084 8.267 1.00 35.00 324 LEU A N 1
ATOM 1680 C CA . LEU A 1 267 ? 38.678 33.755 9.191 1.00 34.68 324 LEU A CA 1
ATOM 1681 C C . LEU A 1 267 ? 39.830 34.740 9.024 1.00 37.96 324 LEU A C 1
ATOM 1682 O O . LEU A 1 267 ? 40.448 34.817 7.948 1.00 36.72 324 LEU A O 1
ATOM 1687 N N . THR A 1 268 ? 40.099 35.501 10.082 1.00 34.51 325 THR A N 1
ATOM 1688 C CA . THR A 1 268 ? 41.205 36.460 10.079 1.00 36.27 325 THR A CA 1
ATOM 1689 C C . THR A 1 268 ? 42.076 36.312 11.315 1.00 40.67 325 THR A C 1
ATOM 1690 O O . THR A 1 268 ? 41.933 35.370 12.085 1.00 41.43 325 THR A O 1
ATOM 1694 N N . TRP A 1 269 ? 42.976 37.271 11.491 1.00 43.71 326 TRP A N 1
ATOM 1695 C CA . TRP A 1 269 ? 43.986 37.218 12.530 1.00 48.59 326 TRP A CA 1
ATOM 1696 C C . TRP A 1 269 ? 43.769 38.358 13.514 1.00 54.74 326 TRP A C 1
ATOM 1697 O O . TRP A 1 269 ? 43.625 39.508 13.109 1.00 54.97 326 TRP A O 1
ATOM 1708 N N . SER A 1 270 ? 43.733 38.043 14.804 1.00 61.94 327 SER A N 1
ATOM 1709 C CA . SER A 1 270 ? 43.496 39.068 15.817 1.00 67.65 327 SER A CA 1
ATOM 1710 C C . SER A 1 270 ? 44.765 39.859 16.114 1.00 70.99 327 SER A C 1
ATOM 1711 O O . SER A 1 270 ? 45.871 39.428 15.784 1.00 70.59 327 SER A O 1
ATOM 1714 N N . LYS A 1 271 ? 44.595 41.016 16.745 1.00 78.22 328 LYS A N 1
ATOM 1715 C CA . LYS A 1 271 ? 45.724 41.822 17.193 1.00 80.41 328 LYS A CA 1
ATOM 1716 C C . LYS A 1 271 ? 46.553 41.049 18.214 1.00 78.35 328 LYS A C 1
ATOM 1717 O O . LYS A 1 271 ? 47.760 41.251 18.327 1.00 81.28 328 LYS A O 1
ATOM 1723 N N . GLU A 1 272 ? 45.896 40.156 18.949 1.00 77.35 329 GLU A N 1
ATOM 1724 C CA . GLU A 1 272 ? 46.560 39.355 19.975 1.00 78.65 329 GLU A CA 1
ATOM 1725 C C . GLU A 1 272 ? 47.246 38.120 19.400 1.00 72.83 329 GLU A C 1
ATOM 1726 O O . GLU A 1 272 ? 47.778 37.297 20.149 1.00 71.26 329 GLU A O 1
ATOM 1732 N N . GLY A 1 273 ? 47.212 37.982 18.076 1.00 66.18 330 GLY A N 1
ATOM 1733 C CA . GLY A 1 273 ? 47.917 36.910 17.396 1.00 58.98 330 GLY A CA 1
ATOM 1734 C C . GLY A 1 273 ? 47.222 35.569 17.461 1.00 62.27 330 GLY A C 1
ATOM 1735 O O . GLY A 1 273 ? 47.850 34.535 17.701 1.00 60.75 330 GLY A O 1
ATOM 1736 N N . SER A 1 274 ? 45.914 35.585 17.229 1.00 65.89 331 SER A N 1
ATOM 1737 C CA . SER A 1 274 ? 45.102 34.375 17.261 1.00 61.86 331 SER A CA 1
ATOM 1738 C C . SER A 1 274 ? 44.050 34.452 16.166 1.00 51.28 331 SER A C 1
ATOM 1739 O O . SER A 1 274 ? 43.610 35.545 15.816 1.00 46.31 331 SER A O 1
ATOM 1742 N N . PRO A 1 275 ? 43.648 33.295 15.616 1.00 47.51 332 PRO A N 1
ATOM 1743 C CA . PRO A 1 275 ? 42.621 33.323 14.571 1.00 41.35 332 PRO A CA 1
ATOM 1744 C C . PRO A 1 275 ? 41.271 33.714 15.161 1.00 47.76 332 PRO A C 1
ATOM 1745 O O . PRO A 1 275 ? 40.976 33.329 16.293 1.00 47.17 332 PRO A O 1
ATOM 1749 N N . ILE A 1 276 ? 40.490 34.500 14.422 1.00 43.45 333 ILE A N 1
ATOM 1750 C CA . ILE A 1 276 ? 39.152 34.892 14.849 1.00 45.07 333 ILE A CA 1
ATOM 1751 C C . ILE A 1 276 ? 38.182 34.797 13.681 1.00 38.73 333 ILE A C 1
ATOM 1752 O O . ILE A 1 276 ? 38.528 35.110 12.536 1.00 38.69 333 ILE A O 1
ATOM 1757 N N . LYS A 1 277 ? 36.967 34.348 13.966 1.00 40.64 334 LYS A N 1
ATOM 1758 C CA . LYS A 1 277 ? 35.980 34.204 12.906 1.00 40.91 334 LYS A CA 1
ATOM 1759 C C . LYS A 1 277 ? 34.979 35.332 12.942 1.00 42.15 334 LYS A C 1
ATOM 1760 O O . LYS A 1 277 ? 34.404 35.638 13.994 1.00 38.92 334 LYS A O 1
ATOM 1766 N N . ARG A 1 278 ? 34.778 35.952 11.786 1.00 37.09 335 ARG A N 1
ATOM 1767 C CA . ARG A 1 278 ? 33.777 36.994 11.649 1.00 41.96 335 ARG A CA 1
ATOM 1768 C C . ARG A 1 278 ? 32.409 36.347 11.472 1.00 41.43 335 ARG A C 1
ATOM 1769 O O . ARG A 1 278 ? 32.180 35.623 10.502 1.00 42.19 335 ARG A O 1
ATOM 1777 N N . GLN A 1 279 ? 31.521 36.586 12.430 1.00 42.57 336 GLN A N 1
ATOM 1778 C CA . GLN A 1 279 ? 30.211 35.944 12.466 1.00 45.46 336 GLN A CA 1
ATOM 1779 C C . GLN A 1 279 ? 29.111 36.835 11.890 1.00 48.56 336 GLN A C 1
ATOM 1780 O O . GLN A 1 279 ? 28.013 36.367 11.599 1.00 47.59 336 GLN A O 1
ATOM 1786 N N . GLU A 1 280 ? 29.404 38.122 11.741 1.00 53.55 337 GLU A N 1
ATOM 1787 C CA . GLU A 1 280 ? 28.362 39.089 11.412 1.00 56.26 337 GLU A CA 1
ATOM 1788 C C . GLU A 1 280 ? 27.794 38.856 10.017 1.00 46.00 337 GLU A C 1
ATOM 1789 O O . GLU A 1 280 ? 28.474 38.358 9.118 1.00 43.21 337 GLU A O 1
ATOM 1795 N N . HIS A 1 281 ? 26.524 39.199 9.862 1.00 42.13 338 HIS A N 1
ATOM 1796 C CA . HIS A 1 281 ? 25.868 39.136 8.573 1.00 44.63 338 HIS A CA 1
ATOM 1797 C C . HIS A 1 281 ? 26.585 40.024 7.571 1.00 44.11 338 HIS A C 1
ATOM 1798 O O . HIS A 1 281 ? 27.028 41.119 7.906 1.00 41.17 338 HIS A O 1
ATOM 1805 N N . VAL A 1 282 ? 26.705 39.535 6.345 1.00 36.06 339 VAL A N 1
ATOM 1806 C CA . VAL A 1 282 ? 27.132 40.361 5.231 1.00 40.97 339 VAL A CA 1
ATOM 1807 C C . VAL A 1 282 ? 25.982 40.401 4.234 1.00 37.98 339 VAL A C 1
ATOM 1808 O O . VAL A 1 282 ? 25.586 39.377 3.669 1.00 36.20 339 VAL A O 1
ATOM 1812 N N . GLN A 1 283 ? 25.430 41.589 4.041 1.00 32.71 340 GLN A N 1
ATOM 1813 C CA . GLN A 1 283 ? 24.231 41.746 3.226 1.00 39.48 340 GLN A CA 1
ATOM 1814 C C . GLN A 1 283 ? 24.530 41.520 1.736 1.00 43.59 340 GLN A C 1
ATOM 1815 O O . GLN A 1 283 ? 25.368 42.211 1.153 1.00 46.17 340 GLN A O 1
ATOM 1821 N N . PHE A 1 284 ? 23.872 40.535 1.132 1.00 43.77 341 PHE A N 1
ATOM 1822 C CA . PHE A 1 284 ? 24.054 40.270 -0.295 1.00 40.05 341 PHE A CA 1
ATOM 1823 C C . PHE A 1 284 ? 22.697 40.135 -0.987 1.00 43.19 341 PHE A C 1
ATOM 1824 O O . PHE A 1 284 ? 21.662 40.032 -0.329 1.00 42.09 341 PHE A O 1
ATOM 1832 N N . THR A 1 285 ? 22.705 40.159 -2.317 1.00 42.62 342 THR A N 1
ATOM 1833 C CA . THR A 1 285 ? 21.470 40.189 -3.102 1.00 44.41 342 THR A CA 1
ATOM 1834 C C . THR A 1 285 ? 21.379 39.014 -4.079 1.00 40.95 342 THR A C 1
ATOM 1835 O O . THR A 1 285 ? 22.394 38.426 -4.445 1.00 36.56 342 THR A O 1
ATOM 1839 N N . GLU A 1 286 ? 20.163 38.681 -4.506 1.00 37.96 343 GLU A N 1
ATOM 1840 C CA . GLU A 1 286 ? 19.976 37.623 -5.499 1.00 40.72 343 GLU A CA 1
ATOM 1841 C C . GLU A 1 286 ? 20.642 38.001 -6.819 1.00 39.42 343 GLU A C 1
ATOM 1842 O O . GLU A 1 286 ? 21.182 37.147 -7.525 1.00 41.34 343 GLU A O 1
ATOM 1848 N N . TYR A 1 287 ? 20.590 39.289 -7.153 1.00 38.38 344 TYR A N 1
ATOM 1849 C CA . TYR A 1 287 ? 21.193 39.779 -8.384 1.00 39.07 344 TYR A CA 1
ATOM 1850 C C . TYR A 1 287 ? 22.356 40.725 -8.087 1.00 43.75 344 TYR A C 1
ATOM 1851 O O . TYR A 1 287 ? 22.241 41.641 -7.273 1.00 47.87 344 TYR A O 1
ATOM 1860 N N . LEU A 1 288 ? 23.467 40.501 -8.773 1.00 40.69 345 LEU A N 1
ATOM 1861 C CA . LEU A 1 288 ? 24.681 41.272 -8.552 1.00 40.83 345 LEU A CA 1
ATOM 1862 C C . LEU A 1 288 ? 25.175 41.856 -9.869 1.00 42.11 345 LEU A C 1
ATOM 1863 O O . LEU A 1 288 ? 25.529 41.116 -10.786 1.00 43.48 345 LEU A O 1
ATOM 1868 N N . SER A 1 289 ? 25.172 43.185 -9.964 1.00 42.37 346 SER A N 1
ATOM 1869 C CA . SER A 1 289 ? 25.731 43.878 -11.118 1.00 46.73 346 SER A CA 1
ATOM 1870 C C . SER A 1 289 ? 27.206 44.190 -10.853 1.00 51.53 346 SER A C 1
ATOM 1871 O O . SER A 1 289 ? 27.536 44.798 -9.832 1.00 53.82 346 SER A O 1
ATOM 1874 N N . LEU A 1 290 ? 28.096 43.773 -11.749 1.00 49.08 347 LEU A N 1
ATOM 1875 C CA . LEU A 1 290 ? 29.516 44.030 -11.527 1.00 47.97 347 LEU A CA 1
ATOM 1876 C C . LEU A 1 290 ? 30.087 45.136 -12.425 1.00 53.51 347 LEU A C 1
ATOM 1877 O O . LEU A 1 290 ? 31.295 45.370 -12.426 1.00 52.01 347 LEU A O 1
ATOM 1882 N N . ASP A 1 291 ? 29.220 45.818 -13.169 1.00 50.85 348 ASP A N 1
ATOM 1883 C CA . ASP A 1 291 ? 29.654 46.887 -14.070 1.00 60.29 348 ASP A CA 1
ATOM 1884 C C . ASP A 1 291 ? 30.524 47.941 -13.363 1.00 66.08 348 ASP A C 1
ATOM 1885 O O . ASP A 1 291 ? 31.510 48.414 -13.928 1.00 67.95 348 ASP A O 1
ATOM 1890 N N . ARG A 1 292 ? 30.164 48.281 -12.124 1.00 69.94 349 ARG A N 1
ATOM 1891 C CA . ARG A 1 292 ? 30.915 49.242 -11.307 1.00 75.42 349 ARG A CA 1
ATOM 1892 C C . ARG A 1 292 ? 32.389 48.894 -11.120 1.00 76.01 349 ARG A C 1
ATOM 1893 O O . ARG A 1 292 ? 33.245 49.777 -11.095 1.00 79.80 349 ARG A O 1
ATOM 1901 N N . TYR A 1 293 ? 32.678 47.607 -10.980 1.00 68.50 350 TYR A N 1
ATOM 1902 C CA . TYR A 1 293 ? 34.002 47.164 -10.557 1.00 62.09 350 TYR A CA 1
ATOM 1903 C C . TYR A 1 293 ? 34.908 46.802 -11.732 1.00 63.21 350 TYR A C 1
ATOM 1904 O O . TYR A 1 293 ? 36.021 46.308 -11.539 1.00 65.48 350 TYR A O 1
ATOM 1913 N N . LYS A 1 294 ? 34.436 47.074 -12.947 1.00 62.76 351 LYS A N 1
ATOM 1914 C CA . LYS A 1 294 ? 35.264 46.911 -14.141 1.00 68.05 351 LYS A CA 1
ATOM 1915 C C . LYS A 1 294 ? 35.984 48.210 -14.498 1.00 73.92 351 LYS A C 1
ATOM 1916 O O . LYS A 1 294 ? 36.481 48.369 -15.612 1.00 77.23 351 LYS A O 1
ATOM 1922 N N . ALA A 1 321 ? 52.566 43.723 -21.313 1.00 71.45 378 ALA A N 1
ATOM 1923 C CA . ALA A 1 321 ? 51.675 43.194 -20.286 1.00 68.69 378 ALA A CA 1
ATOM 1924 C C . ALA A 1 321 ? 52.197 41.885 -19.705 1.00 66.10 378 ALA A C 1
ATOM 1925 O O . ALA A 1 321 ? 53.018 41.201 -20.316 1.00 68.85 378 ALA A O 1
ATOM 1927 N N . ILE A 1 322 ? 51.707 41.547 -18.518 1.00 61.44 379 ILE A N 1
ATOM 1928 C CA . ILE A 1 322 ? 52.084 40.317 -17.831 1.00 59.78 379 ILE A CA 1
ATOM 1929 C C . ILE A 1 322 ? 50.829 39.552 -17.418 1.00 60.93 379 ILE A C 1
ATOM 1930 O O . ILE A 1 322 ? 49.973 40.096 -16.714 1.00 62.23 379 ILE A O 1
ATOM 1935 N N . ALA A 1 323 ? 50.716 38.303 -17.872 1.00 57.38 380 ALA A N 1
ATOM 1936 C CA . ALA A 1 323 ? 49.576 37.448 -17.545 1.00 58.11 380 ALA A CA 1
ATOM 1937 C C . ALA A 1 323 ? 50.049 36.178 -16.842 1.00 57.45 380 ALA A C 1
ATOM 1938 O O . ALA A 1 323 ? 50.845 35.413 -17.393 1.00 50.39 380 ALA A O 1
ATOM 1940 N N . ASN A 1 324 ? 49.562 35.969 -15.623 1.00 57.21 381 ASN A N 1
ATOM 1941 C CA . ASN A 1 324 ? 50.016 34.867 -14.775 1.00 55.68 381 ASN A CA 1
ATOM 1942 C C . ASN A 1 324 ? 51.543 34.725 -14.676 1.00 55.38 381 ASN A C 1
ATOM 1943 O O . ASN A 1 324 ? 52.064 33.608 -14.608 1.00 54.56 381 ASN A O 1
ATOM 1948 N N . GLY A 1 325 ? 52.251 35.853 -14.679 1.00 52.22 382 GLY A N 1
ATOM 1949 C CA . GLY A 1 325 ? 53.700 35.837 -14.586 1.00 50.83 382 GLY A CA 1
ATOM 1950 C C . GLY A 1 325 ? 54.421 35.822 -15.923 1.00 57.73 382 GLY A C 1
ATOM 1951 O O . GLY A 1 325 ? 55.606 36.149 -15.991 1.00 65.14 382 GLY A O 1
ATOM 1952 N N . VAL A 1 326 ? 53.715 35.439 -16.986 1.00 57.06 383 VAL A N 1
ATOM 1953 C CA . VAL A 1 326 ? 54.315 35.358 -18.318 1.00 62.57 383 VAL A CA 1
ATOM 1954 C C . VAL A 1 326 ? 54.013 36.602 -19.154 1.00 64.68 383 VAL A C 1
ATOM 1955 O O . VAL A 1 326 ? 52.860 37.015 -19.263 1.00 64.84 383 VAL A O 1
ATOM 1959 N N . ASP A 1 327 ? 55.050 37.194 -19.742 1.00 70.57 384 ASP A N 1
ATOM 1960 C CA . ASP A 1 327 ? 54.880 38.360 -20.612 1.00 72.27 384 ASP A CA 1
ATOM 1961 C C . ASP A 1 327 ? 53.972 38.029 -21.797 1.00 69.45 384 ASP A C 1
ATOM 1962 O O . ASP A 1 327 ? 54.245 37.099 -22.557 1.00 65.54 384 ASP A O 1
ATOM 1967 N N . SER A 1 328 ? 52.891 38.792 -21.940 1.00 72.07 385 SER A N 1
ATOM 1968 C CA . SER A 1 328 ? 51.885 38.521 -22.960 1.00 77.13 385 SER A CA 1
ATOM 1969 C C . SER A 1 328 ? 51.556 39.764 -23.779 1.00 83.94 385 SER A C 1
ATOM 1970 O O . SER A 1 328 ? 52.144 40.827 -23.578 1.00 80.83 385 SER A O 1
ATOM 1973 N N . GLU A 1 329 ? 50.607 39.618 -24.699 1.00 94.42 386 GLU A N 1
ATOM 1974 C CA . GLU A 1 329 ? 50.198 40.712 -25.572 1.00 106.10 386 GLU A CA 1
ATOM 1975 C C . GLU A 1 329 ? 48.829 41.265 -25.183 1.00 105.04 386 GLU A C 1
ATOM 1976 O O . GLU A 1 329 ? 47.944 40.518 -24.756 1.00 103.55 386 GLU A O 1
ATOM 1982 N N . HIS A 1 330 ? 48.662 42.577 -25.340 1.00 104.03 387 HIS A N 1
ATOM 1983 C CA . HIS A 1 330 ? 47.395 43.238 -25.030 1.00 100.64 387 HIS A CA 1
ATOM 1984 C C . HIS A 1 330 ? 47.057 44.330 -26.042 1.00 99.71 387 HIS A C 1
ATOM 1985 O O . HIS A 1 330 ? 47.870 45.218 -26.297 1.00 100.40 387 HIS A O 1
ATOM 1992 N N . CYS A 1 331 ? 45.855 44.263 -26.609 1.00 98.89 388 CYS A N 1
ATOM 1993 C CA . CYS A 1 331 ? 45.369 45.291 -27.527 1.00 102.49 388 CYS A CA 1
ATOM 1994 C C . CYS A 1 331 ? 44.175 46.029 -26.934 1.00 104.04 388 CYS A C 1
ATOM 1995 O O . CYS A 1 331 ? 43.214 45.405 -26.484 1.00 102.48 388 CYS A O 1
ATOM 1998 N N . SER A 1 365 ? 22.398 46.521 -17.294 1.00 70.35 422 SER A N 1
ATOM 1999 C CA . SER A 1 365 ? 23.640 45.969 -16.755 1.00 67.34 422 SER A CA 1
ATOM 2000 C C . SER A 1 365 ? 24.249 44.926 -17.685 1.00 62.27 422 SER A C 1
ATOM 2001 O O . SER A 1 365 ? 23.597 43.955 -18.068 1.00 65.03 422 SER A O 1
ATOM 2004 N N . GLU A 1 366 ? 25.511 45.141 -18.038 1.00 60.04 423 GLU A N 1
ATOM 2005 C CA . GLU A 1 366 ? 26.247 44.247 -18.929 1.00 63.31 423 GLU A CA 1
ATOM 2006 C C . GLU A 1 366 ? 26.758 42.998 -18.209 1.00 60.73 423 GLU A C 1
ATOM 2007 O O . GLU A 1 366 ? 26.875 41.912 -18.791 1.00 58.67 423 GLU A O 1
ATOM 2013 N N . TYR A 1 367 ? 27.077 43.164 -16.933 1.00 55.81 424 TYR A N 1
ATOM 2014 C CA . TYR A 1 367 ? 27.643 42.076 -16.152 1.00 50.82 424 TYR A CA 1
ATOM 2015 C C . TYR A 1 367 ? 26.733 41.756 -14.986 1.00 44.57 424 TYR A C 1
ATOM 2016 O O . TYR A 1 367 ? 27.027 42.066 -13.836 1.00 49.09 424 TYR A O 1
ATOM 2025 N N . LEU A 1 368 ? 25.608 41.141 -15.314 1.00 48.06 425 LEU A N 1
ATOM 2026 C CA . LEU A 1 368 ? 24.579 40.832 -14.338 1.00 44.24 425 LEU A CA 1
ATOM 2027 C C . LEU A 1 368 ? 24.643 39.362 -13.997 1.00 43.76 425 LEU A C 1
ATOM 2028 O O . LEU A 1 368 ? 24.580 38.522 -14.900 1.00 43.80 425 LEU A O 1
ATOM 2033 N N . PHE A 1 369 ? 24.751 39.070 -12.696 1.00 39.65 426 PHE A N 1
ATOM 2034 C CA . PHE A 1 369 ? 24.877 37.718 -12.160 1.00 38.18 426 PHE A CA 1
ATOM 2035 C C . PHE A 1 369 ? 23.690 37.357 -11.274 1.00 39.57 426 PHE A C 1
ATOM 2036 O O . PHE A 1 369 ? 23.212 38.179 -10.486 1.00 39.22 426 PHE A O 1
ATOM 2044 N N . ARG A 1 370 ? 23.232 36.119 -11.393 1.00 36.62 427 ARG A N 1
ATOM 2045 C CA . ARG A 1 370 ? 22.135 35.632 -10.565 1.00 37.74 427 ARG A CA 1
ATOM 2046 C C . ARG A 1 370 ? 22.665 34.605 -9.584 1.00 37.87 427 ARG A C 1
ATOM 2047 O O . ARG A 1 370 ? 23.362 33.662 -9.970 1.00 34.08 427 ARG A O 1
ATOM 2055 N N . LEU A 1 371 ? 22.357 34.807 -8.309 1.00 33.69 428 LEU A N 1
ATOM 2056 C CA . LEU A 1 371 ? 22.807 33.906 -7.258 1.00 31.48 428 LEU A CA 1
ATOM 2057 C C . LEU A 1 371 ? 22.259 32.495 -7.499 1.00 29.60 428 LEU A C 1
ATOM 2058 O O . LEU A 1 371 ? 21.087 32.338 -7.824 1.00 31.42 428 LEU A O 1
ATOM 2063 N N . THR A 1 372 ? 23.086 31.473 -7.342 1.00 26.95 429 THR A N 1
ATOM 2064 C CA . THR A 1 372 ? 22.564 30.111 -7.457 1.00 27.37 429 THR A CA 1
ATOM 2065 C C . THR A 1 372 ? 22.826 29.297 -6.212 1.00 27.59 429 THR A C 1
ATOM 2066 O O . THR A 1 372 ? 22.111 28.324 -5.966 1.00 29.63 429 THR A O 1
ATOM 2070 N N . ALA A 1 373 ? 23.867 29.649 -5.455 1.00 27.10 430 ALA A N 1
ATOM 2071 C CA . ALA A 1 373 ? 24.107 28.913 -4.206 1.00 25.36 430 ALA A CA 1
ATOM 2072 C C . ALA A 1 373 ? 24.835 29.759 -3.173 1.00 29.72 430 ALA A C 1
ATOM 2073 O O . ALA A 1 373 ? 25.562 30.690 -3.522 1.00 28.41 430 ALA A O 1
ATOM 2075 N N . VAL A 1 374 ? 24.615 29.433 -1.901 1.00 26.04 431 VAL A N 1
ATOM 2076 C CA . VAL A 1 374 ? 25.300 30.065 -0.787 1.00 26.33 431 VAL A CA 1
ATOM 2077 C C . VAL A 1 374 ? 25.793 28.968 0.132 1.00 29.56 431 VAL A C 1
ATOM 2078 O O . VAL A 1 374 ? 24.998 28.225 0.697 1.00 28.05 431 VAL A O 1
ATOM 2082 N N . LEU A 1 375 ? 27.103 28.862 0.266 1.00 23.47 432 LEU A N 1
ATOM 2083 C CA . LEU A 1 375 ? 27.718 27.910 1.180 1.00 24.25 432 LEU A CA 1
ATOM 2084 C C . LEU A 1 375 ? 28.016 28.652 2.476 1.00 24.00 432 LEU A C 1
ATOM 2085 O O . LEU A 1 375 ? 28.588 29.765 2.464 1.00 27.01 432 LEU A O 1
ATOM 2090 N N . VAL A 1 376 ? 27.582 28.046 3.584 1.00 24.85 433 VAL A N 1
ATOM 2091 C CA . VAL A 1 376 ? 27.621 28.667 4.907 1.00 23.69 433 VAL A CA 1
ATOM 2092 C C . VAL A 1 376 ? 28.499 27.855 5.841 1.00 26.69 433 VAL A C 1
ATOM 2093 O O . VAL A 1 376 ? 28.371 26.629 5.892 1.00 26.58 433 VAL A O 1
ATOM 2097 N N . HIS A 1 377 ? 29.389 28.541 6.570 1.00 25.71 434 HIS A N 1
ATOM 2098 C CA . HIS A 1 377 ? 30.130 27.919 7.674 1.00 26.75 434 HIS A CA 1
ATOM 2099 C C . HIS A 1 377 ? 29.438 28.174 9.011 1.00 29.60 434 HIS A C 1
ATOM 2100 O O . HIS A 1 377 ? 29.163 29.321 9.382 1.00 29.85 434 HIS A O 1
ATOM 2107 N N . HIS A 1 378 ? 29.151 27.098 9.730 1.00 31.00 435 HIS A N 1
ATOM 2108 C CA . HIS A 1 378 ? 28.641 27.204 11.093 1.00 32.73 435 HIS A CA 1
ATOM 2109 C C . HIS A 1 378 ? 29.725 26.753 12.070 1.00 32.58 435 HIS A C 1
ATOM 2110 O O . HIS A 1 378 ? 30.163 25.620 11.989 1.00 31.39 435 HIS A O 1
ATOM 2117 N N . GLY A 1 379 ? 30.142 27.611 12.993 1.00 37.40 436 GLY A N 1
ATOM 2118 C CA . GLY A 1 379 ? 31.132 27.219 13.987 1.00 36.21 436 GLY A CA 1
ATOM 2119 C C . GLY A 1 379 ? 32.080 28.351 14.316 1.00 36.72 436 GLY A C 1
ATOM 2120 O O . GLY A 1 379 ? 31.772 29.513 14.042 1.00 38.58 436 GLY A O 1
ATOM 2121 N N . ASP A 1 380 ? 33.230 28.025 14.902 1.00 37.52 437 ASP A N 1
ATOM 2122 C CA . ASP A 1 380 ? 34.187 29.055 15.319 1.00 35.74 437 ASP A CA 1
ATOM 2123 C C . ASP A 1 380 ? 35.421 29.053 14.424 1.00 37.11 437 ASP A C 1
ATOM 2124 O O . ASP A 1 380 ? 35.362 28.585 13.292 1.00 37.96 437 ASP A O 1
ATOM 2129 N N . MET A 1 381 ? 36.538 29.558 14.942 1.00 36.21 438 MET A N 1
ATOM 2130 C CA . MET A 1 381 ? 37.743 29.722 14.128 1.00 40.62 438 MET A CA 1
ATOM 2131 C C . MET A 1 381 ? 38.449 28.411 13.808 1.00 39.60 438 MET A C 1
ATOM 2132 O O . MET A 1 381 ? 39.271 28.362 12.894 1.00 40.28 438 MET A O 1
ATOM 2137 N N . HIS A 1 382 ? 38.133 27.359 14.560 1.00 36.43 439 HIS A N 1
ATOM 2138 C CA . HIS A 1 382 ? 38.889 26.110 14.487 1.00 38.74 439 HIS A CA 1
ATOM 2139 C C . HIS A 1 382 ? 38.150 24.940 13.850 1.00 44.30 439 HIS A C 1
ATOM 2140 O O . HIS A 1 382 ? 38.779 24.002 13.359 1.00 42.81 439 HIS A O 1
ATOM 2147 N N . SER A 1 383 ? 36.825 24.969 13.887 1.00 41.92 440 SER A N 1
ATOM 2148 C CA . SER A 1 383 ? 36.052 23.824 13.420 1.00 41.44 440 SER A CA 1
ATOM 2149 C C . SER A 1 383 ? 34.582 24.168 13.260 1.00 39.36 440 SER A C 1
ATOM 2150 O O . SER A 1 383 ? 34.141 25.267 13.619 1.00 38.13 440 SER A O 1
ATOM 2153 N N . GLY A 1 384 ? 33.825 23.213 12.734 1.00 33.41 441 GLY A N 1
ATOM 2154 C CA . GLY A 1 384 ? 32.401 23.403 12.572 1.00 28.83 441 GLY A CA 1
ATOM 2155 C C . GLY A 1 384 ? 31.775 22.516 11.526 1.00 31.99 441 GLY A C 1
ATOM 2156 O O . GLY A 1 384 ? 32.071 21.317 11.410 1.00 28.54 441 GLY A O 1
ATOM 2157 N N . HIS A 1 385 ? 30.907 23.137 10.745 1.00 33.41 442 HIS A N 1
ATOM 2158 C CA . HIS A 1 385 ? 30.070 22.442 9.794 1.00 31.71 442 HIS A CA 1
ATOM 2159 C C . HIS A 1 385 ? 29.905 23.348 8.585 1.00 28.22 442 HIS A C 1
ATOM 2160 O O . HIS A 1 385 ? 30.063 24.564 8.697 1.00 28.18 442 HIS A O 1
ATOM 2167 N N . PHE A 1 386 ? 29.634 22.758 7.427 1.00 23.99 443 PHE A N 1
ATOM 2168 C CA . PHE A 1 386 ? 29.267 23.532 6.239 1.00 24.61 443 PHE A CA 1
ATOM 2169 C C . PHE A 1 386 ? 27.915 23.065 5.744 1.00 28.72 443 PHE A C 1
ATOM 2170 O O . PHE A 1 386 ? 27.688 21.849 5.630 1.00 23.98 443 PHE A O 1
ATOM 2178 N N . ILE A 1 387 ? 27.034 24.010 5.420 1.00 25.89 444 ILE A N 1
ATOM 2179 C CA . ILE A 1 387 ? 25.780 23.648 4.755 1.00 26.10 444 ILE A CA 1
ATOM 2180 C C . ILE A 1 387 ? 25.683 24.451 3.468 1.00 29.77 444 ILE A C 1
ATOM 2181 O O . ILE A 1 387 ? 26.431 25.418 3.288 1.00 25.00 444 ILE A O 1
ATOM 2186 N N . THR A 1 388 ? 24.759 24.072 2.586 1.00 25.00 445 THR A N 1
ATOM 2187 C CA . THR A 1 388 ? 24.568 24.846 1.348 1.00 23.03 445 THR A CA 1
ATOM 2188 C C . THR A 1 388 ? 23.105 25.151 1.078 1.00 25.10 445 THR A C 1
ATOM 2189 O O . THR A 1 388 ? 22.274 24.250 1.136 1.00 24.91 445 THR A O 1
ATOM 2193 N N . TYR A 1 389 ? 22.796 26.422 0.826 1.00 26.07 446 TYR A N 1
ATOM 2194 C CA . TYR A 1 389 ? 21.549 26.825 0.185 1.00 30.93 446 TYR A CA 1
ATOM 2195 C C . TYR A 1 389 ? 21.762 26.771 -1.326 1.00 34.38 446 TYR A C 1
ATOM 2196 O O . TYR A 1 389 ? 22.759 27.274 -1.821 1.00 26.40 446 TYR A O 1
ATOM 2205 N N . ARG A 1 390 ? 20.827 26.187 -2.064 1.00 28.23 447 ARG A N 1
ATOM 2206 C CA . ARG A 1 390 ? 21.003 26.085 -3.514 1.00 26.95 447 ARG A CA 1
ATOM 2207 C C . ARG A 1 390 ? 19.665 26.104 -4.211 1.00 28.79 447 ARG A C 1
ATOM 2208 O O . ARG A 1 390 ? 18.660 25.663 -3.656 1.00 28.46 447 ARG A O 1
ATOM 2216 N N . ARG A 1 391 ? 19.650 26.599 -5.441 1.00 28.09 448 ARG A N 1
ATOM 2217 C CA . ARG A 1 391 ? 18.468 26.444 -6.267 1.00 28.23 448 ARG A CA 1
ATOM 2218 C C . ARG A 1 391 ? 18.184 24.962 -6.541 1.00 29.12 448 ARG A C 1
ATOM 2219 O O . ARG A 1 391 ? 19.102 24.148 -6.627 1.00 31.26 448 ARG A O 1
ATOM 2227 N N . CYS A 1 392 ? 16.905 24.632 -6.691 1.00 29.92 449 CYS A N 1
ATOM 2228 C CA . CYS A 1 392 ? 16.492 23.369 -7.283 1.00 33.56 449 CYS A CA 1
ATOM 2229 C C . CYS A 1 392 ? 17.045 23.259 -8.690 1.00 36.66 449 CYS A C 1
ATOM 2230 O O . CYS A 1 392 ? 17.307 24.274 -9.322 1.00 36.30 449 CYS A O 1
ATOM 2233 N N . PRO A 1 393 ? 17.202 22.028 -9.197 1.00 40.59 450 PRO A N 1
ATOM 2234 C CA . PRO A 1 393 ? 17.596 21.861 -10.600 1.00 39.22 450 PRO A CA 1
ATOM 2235 C C . PRO A 1 393 ? 16.600 22.525 -11.545 1.00 40.38 450 PRO A C 1
ATOM 2236 O O . PRO A 1 393 ? 15.403 22.537 -11.263 1.00 38.63 450 PRO A O 1
ATOM 2240 N N . ALA A 1 394 ? 17.102 23.079 -12.642 1.00 40.47 451 ALA A N 1
ATOM 2241 C CA . ALA A 1 394 ? 16.253 23.698 -13.648 1.00 43.50 451 ALA A CA 1
ATOM 2242 C C . ALA A 1 394 ? 15.263 22.695 -14.187 1.00 47.39 451 ALA A C 1
ATOM 2243 O O . ALA A 1 394 ? 15.591 21.521 -14.362 1.00 50.32 451 ALA A O 1
ATOM 2245 N N . ALA A 1 395 ? 14.047 23.168 -14.433 1.00 46.48 452 ALA A N 1
ATOM 2246 C CA . ALA A 1 395 ? 13.002 22.351 -15.010 1.00 51.32 452 ALA A CA 1
ATOM 2247 C C . ALA A 1 395 ? 12.954 22.613 -16.506 1.00 54.46 452 ALA A C 1
ATOM 2248 O O . ALA A 1 395 ? 13.236 23.728 -16.947 1.00 58.72 452 ALA A O 1
ATOM 2250 N N . PRO A 1 396 ? 12.603 21.587 -17.294 1.00 58.40 453 PRO A N 1
ATOM 2251 C CA . PRO A 1 396 ? 12.527 21.713 -18.758 1.00 62.18 453 PRO A CA 1
ATOM 2252 C C . PRO A 1 396 ? 11.566 22.803 -19.243 1.00 65.07 453 PRO A C 1
ATOM 2253 O O . PRO A 1 396 ? 11.864 23.482 -20.225 1.00 73.02 453 PRO A O 1
ATOM 2257 N N . ARG A 1 397 ? 10.436 22.971 -18.565 1.00 60.59 454 ARG A N 1
ATOM 2258 C CA . ARG A 1 397 ? 9.410 23.902 -19.032 1.00 61.32 454 ARG A CA 1
ATOM 2259 C C . ARG A 1 397 ? 9.258 25.148 -18.149 1.00 58.76 454 ARG A C 1
ATOM 2260 O O . ARG A 1 397 ? 8.218 25.798 -18.171 1.00 65.10 454 ARG A O 1
ATOM 2268 N N . GLY A 1 398 ? 10.291 25.483 -17.383 1.00 56.78 455 GLY A N 1
ATOM 2269 C CA . GLY A 1 398 ? 10.273 26.692 -16.570 1.00 60.05 455 GLY A CA 1
ATOM 2270 C C . GLY A 1 398 ? 10.155 27.929 -17.445 1.00 63.31 455 GLY A C 1
ATOM 2271 O O . GLY A 1 398 ? 10.373 27.846 -18.653 1.00 69.22 455 GLY A O 1
ATOM 2272 N N . THR A 1 399 ? 9.800 29.070 -16.856 1.00 61.71 456 THR A N 1
ATOM 2273 C CA . THR A 1 399 ? 9.696 30.314 -17.624 1.00 54.21 456 THR A CA 1
ATOM 2274 C C . THR A 1 399 ? 11.019 31.073 -17.559 1.00 56.73 456 THR A C 1
ATOM 2275 O O . THR A 1 399 ? 11.194 32.112 -18.205 1.00 55.77 456 THR A O 1
ATOM 2279 N N . SER A 1 400 ? 11.937 30.535 -16.760 1.00 53.03 457 SER A N 1
ATOM 2280 C CA . SER A 1 400 ? 13.298 31.036 -16.632 1.00 47.01 457 SER A CA 1
ATOM 2281 C C . SER A 1 400 ? 14.227 29.834 -16.771 1.00 48.84 457 SER A C 1
ATOM 2282 O O . SER A 1 400 ? 13.843 28.716 -16.445 1.00 53.30 457 SER A O 1
ATOM 2285 N N . PRO A 1 401 ? 15.452 30.055 -17.261 1.00 50.10 458 PRO A N 1
ATOM 2286 C CA . PRO A 1 401 ? 16.445 28.978 -17.261 1.00 52.26 458 PRO A CA 1
ATOM 2287 C C . PRO A 1 401 ? 16.779 28.470 -15.850 1.00 52.53 458 PRO A C 1
ATOM 2288 O O . PRO A 1 401 ? 17.440 27.433 -15.733 1.00 53.40 458 PRO A O 1
ATOM 2292 N N . PHE A 1 402 ? 16.345 29.187 -14.810 1.00 49.12 459 PHE A N 1
ATOM 2293 C CA . PHE A 1 402 ? 16.630 28.798 -13.421 1.00 46.09 459 PHE A CA 1
ATOM 2294 C C . PHE A 1 402 ? 15.341 28.536 -12.655 1.00 43.22 459 PHE A C 1
ATOM 2295 O O . PHE A 1 402 ? 14.297 29.112 -12.966 1.00 40.72 459 PHE A O 1
ATOM 2303 N N . SER A 1 403 ? 15.419 27.669 -11.651 1.00 38.80 460 SER A N 1
ATOM 2304 C CA . SER A 1 403 ? 14.273 27.397 -10.789 1.00 41.66 460 SER A CA 1
ATOM 2305 C C . SER A 1 403 ? 14.136 28.496 -9.747 1.00 38.93 460 SER A C 1
ATOM 2306 O O . SER A 1 403 ? 15.131 28.975 -9.216 1.00 38.23 460 SER A O 1
ATOM 2309 N N . SER A 1 404 ? 12.910 28.905 -9.448 1.00 38.06 461 SER A N 1
ATOM 2310 C CA . SER A 1 404 ? 12.716 29.908 -8.405 1.00 43.04 461 SER A CA 1
ATOM 2311 C C . SER A 1 404 ? 12.735 29.298 -6.991 1.00 40.81 461 SER A C 1
ATOM 2312 O O . SER A 1 404 ? 12.687 30.020 -5.998 1.00 38.37 461 SER A O 1
ATOM 2315 N N . GLN A 1 405 ? 12.801 27.969 -6.912 1.00 37.24 462 GLN A N 1
ATOM 2316 C CA . GLN A 1 405 ? 12.742 27.265 -5.625 1.00 35.99 462 GLN A CA 1
ATOM 2317 C C . GLN A 1 405 ? 14.117 26.988 -5.049 1.00 33.82 462 GLN A C 1
ATOM 2318 O O . GLN A 1 405 ? 15.049 26.650 -5.770 1.00 36.73 462 GLN A O 1
ATOM 2324 N N . TRP A 1 406 ? 14.230 27.136 -3.735 1.00 34.19 463 TRP A N 1
ATOM 2325 C CA . TRP A 1 406 ? 15.483 26.911 -3.045 1.00 32.75 463 TRP A CA 1
ATOM 2326 C C . TRP A 1 406 ? 15.420 25.704 -2.104 1.00 30.06 463 TRP A C 1
ATOM 2327 O O . TRP A 1 406 ? 14.354 25.302 -1.632 1.00 30.80 463 TRP A O 1
ATOM 2338 N N . LEU A 1 407 ? 16.592 25.160 -1.834 1.00 30.44 464 LEU A N 1
ATOM 2339 C CA . LEU A 1 407 ? 16.795 24.068 -0.898 1.00 34.15 464 LEU A CA 1
ATOM 2340 C C . LEU A 1 407 ? 17.890 24.427 0.100 1.00 34.55 464 LEU A C 1
ATOM 2341 O O . LEU A 1 407 ? 18.768 25.238 -0.195 1.00 27.55 464 LEU A O 1
ATOM 2346 N N . TRP A 1 408 ? 17.822 23.795 1.271 1.00 30.28 465 TRP A N 1
ATOM 2347 C CA . TRP A 1 408 ? 18.858 23.821 2.287 1.00 28.51 465 TRP A CA 1
ATOM 2348 C C . TRP A 1 408 ? 19.356 22.391 2.362 1.00 26.97 465 TRP A C 1
ATOM 2349 O O . TRP A 1 408 ? 18.552 21.456 2.454 1.00 27.45 465 TRP A O 1
ATOM 2360 N N . VAL A 1 409 ? 20.670 22.207 2.291 1.00 25.32 466 VAL A N 1
ATOM 2361 C CA . VAL A 1 409 ? 21.234 20.873 2.312 1.00 23.49 466 VAL A CA 1
ATOM 2362 C C . VAL A 1 409 ? 22.384 20.770 3.324 1.00 25.75 466 VAL A C 1
ATOM 2363 O O . VAL A 1 409 ? 23.363 21.515 3.256 1.00 25.17 466 VAL A O 1
ATOM 2367 N N . SER A 1 410 ? 22.238 19.831 4.248 1.00 25.81 467 SER A N 1
ATOM 2368 C CA . SER A 1 410 ? 23.251 19.545 5.249 1.00 26.89 467 SER A CA 1
ATOM 2369 C C . SER A 1 410 ? 23.568 18.069 5.152 1.00 29.32 467 SER A C 1
ATOM 2370 O O . SER A 1 410 ? 22.828 17.242 5.686 1.00 27.51 467 SER A O 1
ATOM 2373 N N . ASP A 1 411 ? 24.643 17.760 4.431 1.00 27.31 468 ASP A N 1
ATOM 2374 C CA . ASP A 1 411 ? 25.041 16.393 4.134 1.00 25.28 468 ASP A CA 1
ATOM 2375 C C . ASP A 1 411 ? 23.864 15.579 3.583 1.00 29.10 468 ASP A C 1
ATOM 2376 O O . ASP A 1 411 ? 23.438 15.795 2.437 1.00 26.96 468 ASP A O 1
ATOM 2381 N N . ASP A 1 412 ? 23.327 14.661 4.383 1.00 27.80 469 ASP A N 1
ATOM 2382 C CA . ASP A 1 412 ? 22.303 13.753 3.871 1.00 28.81 469 ASP A CA 1
ATOM 2383 C C . ASP A 1 412 ? 20.925 14.385 3.903 1.00 31.68 469 ASP A C 1
ATOM 2384 O O . ASP A 1 412 ? 20.012 13.918 3.231 1.00 33.50 469 ASP A O 1
ATOM 2389 N N . SER A 1 413 ? 20.775 15.432 4.706 1.00 29.33 470 SER A N 1
ATOM 2390 C CA . SER A 1 413 ? 19.466 16.012 4.957 1.00 33.70 470 SER A CA 1
ATOM 2391 C C . SER A 1 413 ? 19.161 17.141 3.971 1.00 33.04 470 SER A C 1
ATOM 2392 O O . SER A 1 413 ? 19.937 18.085 3.854 1.00 29.66 470 SER A O 1
ATOM 2395 N N . VAL A 1 414 ? 18.033 17.036 3.273 1.00 35.04 471 VAL A N 1
ATOM 2396 C CA . VAL A 1 414 ? 17.622 18.033 2.282 1.00 33.13 471 VAL A CA 1
ATOM 2397 C C . VAL A 1 414 ? 16.230 18.558 2.605 1.00 36.09 471 VAL A C 1
ATOM 2398 O O . VAL A 1 414 ? 15.342 17.778 2.925 1.00 31.49 471 VAL A O 1
ATOM 2402 N N . ARG A 1 415 ? 16.035 19.869 2.526 1.00 32.26 472 ARG A N 1
ATOM 2403 C CA . ARG A 1 415 ? 14.700 20.423 2.726 1.00 33.54 472 ARG A CA 1
ATOM 2404 C C . ARG A 1 415 ? 14.503 21.651 1.844 1.00 34.50 472 ARG A C 1
ATOM 2405 O O . ARG A 1 415 ? 15.465 22.245 1.393 1.00 32.36 472 ARG A O 1
ATOM 2413 N N . LYS A 1 416 ? 13.258 22.021 1.589 1.00 34.40 473 LYS A N 1
ATOM 2414 C CA . LYS A 1 416 ? 12.988 23.276 0.903 1.00 35.83 473 LYS A CA 1
ATOM 2415 C C . LYS A 1 416 ? 13.359 24.446 1.807 1.00 38.69 473 LYS A C 1
ATOM 2416 O O . LYS A 1 416 ? 13.265 24.339 3.031 1.00 37.57 473 LYS A O 1
ATOM 2422 N N . ALA A 1 417 ? 13.793 25.552 1.199 1.00 34.52 474 ALA A N 1
ATOM 2423 C CA . ALA A 1 417 ? 14.146 26.773 1.927 1.00 31.72 474 ALA A CA 1
ATOM 2424 C C . ALA A 1 417 ? 13.587 28.005 1.205 1.00 39.94 474 ALA A C 1
ATOM 2425 O O . ALA A 1 417 ? 13.395 27.981 -0.007 1.00 42.81 474 ALA A O 1
ATOM 2427 N N . SER A 1 418 ? 13.322 29.077 1.944 1.00 46.65 475 SER A N 1
ATOM 2428 C CA . SER A 1 418 ? 12.852 30.319 1.326 1.00 44.64 475 SER A CA 1
ATOM 2429 C C . SER A 1 418 ? 14.025 31.210 0.926 1.00 46.29 475 SER A C 1
ATOM 2430 O O . SER A 1 418 ? 15.103 31.126 1.518 1.00 45.50 475 SER A O 1
ATOM 2433 N N . LEU A 1 419 ? 13.817 32.060 -0.077 1.00 46.50 476 LEU A N 1
ATOM 2434 C CA . LEU A 1 419 ? 14.840 33.030 -0.466 1.00 44.07 476 LEU A CA 1
ATOM 2435 C C . LEU A 1 419 ? 15.149 33.967 0.704 1.00 43.55 476 LEU A C 1
ATOM 2436 O O . LEU A 1 419 ? 16.291 34.397 0.866 1.00 45.61 476 LEU A O 1
ATOM 2441 N N . GLN A 1 420 ? 14.141 34.268 1.524 1.00 40.54 477 GLN A N 1
ATOM 2442 C CA . GLN A 1 420 ? 14.353 35.049 2.748 1.00 43.44 477 GLN A CA 1
ATOM 2443 C C . GLN A 1 420 ? 15.402 34.408 3.630 1.00 42.58 477 GLN A C 1
ATOM 2444 O O . GLN A 1 420 ? 16.289 35.079 4.164 1.00 43.17 477 GLN A O 1
ATOM 2450 N N . GLU A 1 421 ? 15.277 33.100 3.810 1.00 41.42 478 GLU A N 1
ATOM 2451 C CA . GLU A 1 421 ? 16.190 32.381 4.670 1.00 40.64 478 GLU A CA 1
ATOM 2452 C C . GLU A 1 421 ? 17.582 32.431 4.066 1.00 37.07 478 GLU A C 1
ATOM 2453 O O . GLU A 1 421 ? 18.572 32.607 4.777 1.00 38.49 478 GLU A O 1
ATOM 2459 N N . VAL A 1 422 ? 17.645 32.277 2.748 1.00 37.97 479 VAL A N 1
ATOM 2460 C CA . VAL A 1 422 ? 18.916 32.289 2.033 1.00 36.51 479 VAL A CA 1
ATOM 2461 C C . VAL A 1 422 ? 19.639 33.610 2.244 1.00 35.17 479 VAL A C 1
ATOM 2462 O O . VAL A 1 422 ? 20.798 33.632 2.656 1.00 32.90 479 VAL A O 1
ATOM 2466 N N . LEU A 1 423 ? 18.932 34.705 1.988 1.00 37.37 480 LEU A N 1
ATOM 2467 C CA . LEU A 1 423 ? 19.510 36.042 2.047 1.00 35.14 480 LEU A CA 1
ATOM 2468 C C . LEU A 1 423 ? 19.863 36.463 3.469 1.00 37.96 480 LEU A C 1
ATOM 2469 O O . LEU A 1 423 ? 20.688 37.355 3.680 1.00 40.65 480 LEU A O 1
ATOM 2474 N N . SER A 1 424 ? 19.236 35.826 4.447 1.00 34.98 481 SER A N 1
ATOM 2475 C CA . SER A 1 424 ? 19.492 36.164 5.840 1.00 38.13 481 SER A CA 1
ATOM 2476 C C . SER A 1 424 ? 20.622 35.332 6.429 1.00 34.95 481 SER A C 1
ATOM 2477 O O . SER A 1 424 ? 20.964 35.493 7.592 1.00 40.05 481 SER A O 1
ATOM 2480 N N . SER A 1 425 ? 21.200 34.441 5.632 1.00 29.71 482 SER A N 1
ATOM 2481 C CA . SER A 1 425 ? 22.225 33.536 6.147 1.00 35.33 482 SER A CA 1
ATOM 2482 C C . SER A 1 425 ? 23.603 34.178 6.187 1.00 33.87 482 SER A C 1
ATOM 2483 O O . SER A 1 425 ? 23.829 35.254 5.623 1.00 35.08 482 SER A O 1
ATOM 2486 N N . SER A 1 426 ? 24.514 33.502 6.877 1.00 31.13 483 SER A N 1
ATOM 2487 C CA . SER A 1 426 ? 25.904 33.934 7.008 1.00 34.49 483 SER A CA 1
ATOM 2488 C C . SER A 1 426 ? 26.749 33.394 5.871 1.00 31.75 483 SER A C 1
ATOM 2489 O O . SER A 1 426 ? 27.388 32.342 6.001 1.00 29.54 483 SER A O 1
ATOM 2492 N N . ALA A 1 427 ? 26.754 34.102 4.750 1.00 30.19 484 ALA A N 1
ATOM 2493 C CA . ALA A 1 427 ? 27.411 33.599 3.546 1.00 29.19 484 ALA A CA 1
ATOM 2494 C C . ALA A 1 427 ? 28.918 33.483 3.713 1.00 31.36 484 ALA A C 1
ATOM 2495 O O . ALA A 1 427 ? 29.566 34.389 4.246 1.00 31.87 484 ALA A O 1
ATOM 2497 N N . TYR A 1 428 ? 29.466 32.366 3.245 1.00 28.64 485 TYR A N 1
ATOM 2498 C CA . TYR A 1 428 ? 30.911 32.161 3.245 1.00 26.08 485 TYR A CA 1
ATOM 2499 C C . TYR A 1 428 ? 31.382 32.081 1.804 1.00 29.16 485 TYR A C 1
ATOM 2500 O O . TYR A 1 428 ? 32.253 32.848 1.396 1.00 26.80 485 TYR A O 1
ATOM 2509 N N . LEU A 1 429 ? 30.790 31.172 1.027 1.00 23.75 486 LEU A N 1
ATOM 2510 C CA . LEU A 1 429 ? 31.030 31.154 -0.415 1.00 24.84 486 LEU A CA 1
ATOM 2511 C C . LEU A 1 429 ? 29.733 31.455 -1.143 1.00 28.59 486 LEU A C 1
ATOM 2512 O O . LEU A 1 429 ? 28.709 30.861 -0.839 1.00 28.14 486 LEU A O 1
ATOM 2517 N N . LEU A 1 430 ? 29.781 32.372 -2.098 1.00 25.43 487 LEU A N 1
ATOM 2518 C CA . LEU A 1 430 ? 28.618 32.705 -2.905 1.00 26.13 487 LEU A CA 1
ATOM 2519 C C . LEU A 1 430 ? 28.858 32.298 -4.357 1.00 30.34 487 LEU A C 1
ATOM 2520 O O . LEU A 1 430 ? 29.904 32.617 -4.932 1.00 26.57 487 LEU A O 1
ATOM 2525 N N . PHE A 1 431 ? 27.879 31.610 -4.948 1.00 28.07 488 PHE A N 1
ATOM 2526 C CA . PHE A 1 431 ? 27.968 31.156 -6.327 1.00 26.19 488 PHE A CA 1
ATOM 2527 C C . PHE A 1 431 ? 26.896 31.819 -7.175 1.00 27.76 488 PHE A C 1
ATOM 2528 O O . PHE A 1 431 ? 25.704 31.857 -6.778 1.00 30.56 488 PHE A O 1
ATOM 2536 N N . TYR A 1 432 ? 27.342 32.310 -8.339 1.00 29.52 489 TYR A N 1
ATOM 2537 C CA . TYR A 1 432 ? 26.502 33.025 -9.302 1.00 33.09 489 TYR A CA 1
ATOM 2538 C C . TYR A 1 432 ? 26.683 32.515 -10.722 1.00 34.37 489 TYR A C 1
ATOM 2539 O O . TYR A 1 432 ? 27.777 32.101 -11.096 1.00 29.97 489 TYR A O 1
ATOM 2548 N N . GLU A 1 433 ? 25.620 32.605 -11.516 1.00 31.44 490 GLU A N 1
ATOM 2549 C CA . GLU A 1 433 ? 25.714 32.447 -12.964 1.00 30.78 490 GLU A CA 1
ATOM 2550 C C . GLU A 1 433 ? 25.513 33.796 -13.647 1.00 36.93 490 GLU A C 1
ATOM 2551 O O . GLU A 1 433 ? 24.605 34.548 -13.301 1.00 33.84 490 GLU A O 1
ATOM 2557 N N . ARG A 1 434 ? 26.365 34.099 -14.619 1.00 35.68 491 ARG A N 1
ATOM 2558 C CA . ARG A 1 434 ? 26.180 35.281 -15.439 1.00 35.08 491 ARG A CA 1
ATOM 2559 C C . ARG A 1 434 ? 24.927 35.125 -16.279 1.00 36.89 491 ARG A C 1
ATOM 2560 O O . ARG A 1 434 ? 24.746 34.109 -16.952 1.00 38.33 491 ARG A O 1
ATOM 2568 N N . MET A 1 435 ? 24.070 36.136 -16.257 1.00 37.97 492 MET A N 1
ATOM 2569 C CA . MET A 1 435 ? 22.885 36.118 -17.109 1.00 45.41 492 MET A CA 1
ATOM 2570 C C . MET A 1 435 ? 23.233 36.603 -18.517 1.00 52.29 492 MET A C 1
ATOM 2571 O O . MET A 1 435 ? 24.036 37.519 -18.684 1.00 50.23 492 MET A O 1
ATOM 2576 N N . GLN A 1 436 ? 22.628 35.967 -19.516 1.00 61.47 493 GLN A N 1
ATOM 2577 C CA . GLN A 1 436 ? 22.904 36.252 -20.925 1.00 72.73 493 GLN A CA 1
ATOM 2578 C C . GLN A 1 436 ? 22.923 37.749 -21.231 1.00 73.32 493 GLN A C 1
ATOM 2579 O O . GLN A 1 436 ? 22.035 38.489 -20.803 1.00 71.85 493 GLN A O 1
ATOM 2585 N N . ARG A 1 437 ? 23.951 38.174 -21.967 1.00 76.09 494 ARG A N 1
ATOM 2586 C CA . ARG A 1 437 ? 24.193 39.586 -22.268 1.00 80.67 494 ARG A CA 1
ATOM 2587 C C . ARG A 1 437 ? 22.981 40.273 -22.896 1.00 79.09 494 ARG A C 1
ATOM 2588 O O . ARG A 1 437 ? 22.174 39.623 -23.561 1.00 78.08 494 ARG A O 1
ATOM 2596 N N . PRO A 1 438 ? 22.847 41.593 -22.673 1.00 78.14 495 PRO A N 1
ATOM 2597 C CA . PRO A 1 438 ? 21.758 42.392 -23.246 1.00 82.85 495 PRO A CA 1
ATOM 2598 C C . PRO A 1 438 ? 21.989 42.729 -24.718 1.00 85.53 495 PRO A C 1
ATOM 2599 O O . PRO A 1 438 ? 22.369 41.843 -25.484 1.00 84.29 495 PRO A O 1
ATOM 2603 N N . MET B 2 1 ? 64.635 40.583 -5.293 1.00 46.81 1 MET B N 1
ATOM 2604 C CA . MET B 2 1 ? 63.508 41.162 -6.007 1.00 50.98 1 MET B CA 1
ATOM 2605 C C . MET B 2 1 ? 62.334 41.356 -5.057 1.00 51.64 1 MET B C 1
ATOM 2606 O O . MET B 2 1 ? 62.257 40.729 -4.000 1.00 55.67 1 MET B O 1
ATOM 2611 N N . GLN B 2 2 ? 61.442 42.262 -5.427 1.00 50.30 2 GLN B N 1
ATOM 2612 C CA . GLN B 2 2 ? 60.288 42.591 -4.609 1.00 47.10 2 GLN B CA 1
ATOM 2613 C C . GLN B 2 2 ? 58.992 42.063 -5.204 1.00 46.55 2 GLN B C 1
ATOM 2614 O O . GLN B 2 2 ? 58.742 42.218 -6.400 1.00 46.98 2 GLN B O 1
ATOM 2620 N N . ILE B 2 3 ? 58.163 41.463 -4.354 1.00 38.54 3 ILE B N 1
ATOM 2621 C CA . ILE B 2 3 ? 56.820 41.055 -4.738 1.00 37.91 3 ILE B CA 1
ATOM 2622 C C . ILE B 2 3 ? 55.819 41.634 -3.743 1.00 38.92 3 ILE B C 1
ATOM 2623 O O . ILE B 2 3 ? 56.212 42.234 -2.743 1.00 41.44 3 ILE B O 1
ATOM 2628 N N . PHE B 2 4 ? 54.533 41.513 -4.057 1.00 34.83 4 PHE B N 1
ATOM 2629 C CA . PHE B 2 4 ? 53.481 42.013 -3.181 1.00 36.69 4 PHE B CA 1
ATOM 2630 C C . PHE B 2 4 ? 52.658 40.884 -2.582 1.00 38.89 4 PHE B C 1
ATOM 2631 O O . PHE B 2 4 ? 52.451 39.855 -3.221 1.00 35.30 4 PHE B O 1
ATOM 2639 N N . VAL B 2 5 ? 52.203 41.077 -1.350 1.00 34.54 5 VAL B N 1
ATOM 2640 C CA . VAL B 2 5 ? 51.262 40.155 -0.729 1.00 35.50 5 VAL B CA 1
ATOM 2641 C C . VAL B 2 5 ? 50.030 40.924 -0.258 1.00 35.65 5 VAL B C 1
ATOM 2642 O O . VAL B 2 5 ? 50.140 41.858 0.535 1.00 36.62 5 VAL B O 1
ATOM 2646 N N . ARG B 2 6 ? 48.862 40.548 -0.763 1.00 33.48 6 ARG B N 1
ATOM 2647 C CA . ARG B 2 6 ? 47.622 41.123 -0.267 1.00 34.89 6 ARG B CA 1
ATOM 2648 C C . ARG B 2 6 ? 47.247 40.402 1.025 1.00 33.09 6 ARG B C 1
ATOM 2649 O O . ARG B 2 6 ? 46.955 39.205 1.017 1.00 36.24 6 ARG B O 1
ATOM 2657 N N . THR B 2 7 ? 47.276 41.139 2.128 1.00 34.36 7 THR B N 1
ATOM 2658 C CA . THR B 2 7 ? 47.084 40.594 3.471 1.00 36.09 7 THR B CA 1
ATOM 2659 C C . THR B 2 7 ? 45.604 40.380 3.804 1.00 37.29 7 THR B C 1
ATOM 2660 O O . THR B 2 7 ? 44.736 40.602 2.969 1.00 34.73 7 THR B O 1
ATOM 2664 N N . LEU B 2 8 ? 45.326 39.968 5.035 1.00 33.88 8 LEU B N 1
ATOM 2665 C CA . LEU B 2 8 ? 43.975 39.596 5.426 1.00 40.76 8 LEU B CA 1
ATOM 2666 C C . LEU B 2 8 ? 43.047 40.798 5.592 1.00 46.32 8 LEU B C 1
ATOM 2667 O O . LEU B 2 8 ? 41.840 40.630 5.738 1.00 50.07 8 LEU B O 1
ATOM 2672 N N . THR B 2 9 ? 43.586 42.010 5.555 1.00 44.00 9 THR B N 1
A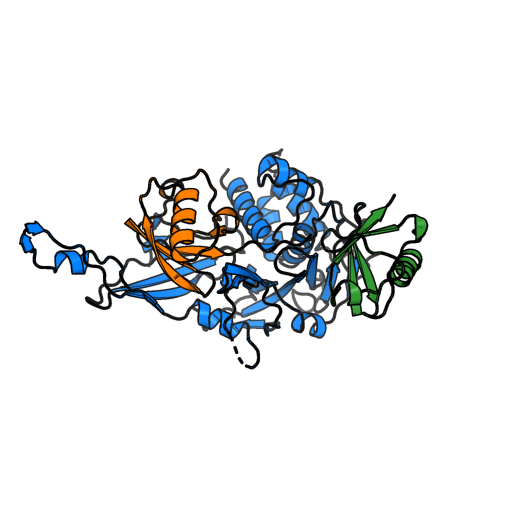TOM 2673 C CA . THR B 2 9 ? 42.716 43.173 5.669 1.00 48.18 9 THR B CA 1
ATOM 2674 C C . THR B 2 9 ? 42.596 43.805 4.286 1.00 45.98 9 THR B C 1
ATOM 2675 O O . THR B 2 9 ? 41.944 44.825 4.109 1.00 48.29 9 THR B O 1
ATOM 2679 N N . GLY B 2 10 ? 43.205 43.166 3.294 1.00 39.97 10 GLY B N 1
ATOM 2680 C CA . GLY B 2 10 ? 43.145 43.668 1.935 1.00 39.31 10 GLY B CA 1
ATOM 2681 C C . GLY B 2 10 ? 44.270 44.670 1.702 1.00 43.88 10 GLY B C 1
ATOM 2682 O O . GLY B 2 10 ? 44.475 45.141 0.583 1.00 48.21 10 GLY B O 1
ATOM 2683 N N . LYS B 2 11 ? 45.054 44.938 2.743 1.00 38.11 11 LYS B N 1
ATOM 2684 C CA . LYS B 2 11 ? 46.190 45.840 2.594 1.00 44.75 11 LYS B CA 1
ATOM 2685 C C . LYS B 2 11 ? 47.317 45.053 1.948 1.00 44.73 11 LYS B C 1
ATOM 2686 O O . LYS B 2 11 ? 47.559 43.902 2.290 1.00 46.00 11 LYS B O 1
ATOM 2692 N N . THR B 2 12 ? 48.036 45.707 1.046 1.00 41.09 12 THR B N 1
ATOM 2693 C CA . THR B 2 12 ? 49.091 45.053 0.305 1.00 40.94 12 THR B CA 1
ATOM 2694 C C . THR B 2 12 ? 50.464 45.469 0.782 1.00 43.77 12 THR B C 1
ATOM 2695 O O . THR B 2 12 ? 50.794 46.653 0.797 1.00 45.16 12 THR B O 1
ATOM 2699 N N . ILE B 2 13 ? 51.232 44.473 1.215 1.00 37.85 13 ILE B N 1
ATOM 2700 C CA . ILE B 2 13 ? 52.580 44.675 1.750 1.00 44.82 13 ILE B CA 1
ATOM 2701 C C . ILE B 2 13 ? 53.620 44.230 0.734 1.00 42.98 13 ILE B C 1
ATOM 2702 O O . ILE B 2 13 ? 53.320 43.488 -0.198 1.00 40.99 13 ILE B O 1
ATOM 2707 N N . THR B 2 14 ? 54.847 44.693 0.905 1.00 40.78 14 THR B N 1
ATOM 2708 C CA . THR B 2 14 ? 55.933 44.249 0.044 1.00 44.19 14 THR B CA 1
ATOM 2709 C C . THR B 2 14 ? 56.733 43.127 0.710 1.00 46.89 14 THR B C 1
ATOM 2710 O O . THR B 2 14 ? 56.776 43.031 1.935 1.00 53.67 14 THR B O 1
ATOM 2714 N N . LEU B 2 15 ? 57.287 42.232 -0.102 1.00 44.57 15 LEU B N 1
ATOM 2715 C CA . LEU B 2 15 ? 58.205 41.205 0.380 1.00 41.46 15 LEU B CA 1
ATOM 2716 C C . LEU B 2 15 ? 59.467 41.227 -0.459 1.00 45.74 15 LEU B C 1
ATOM 2717 O O . LEU B 2 15 ? 59.414 41.369 -1.687 1.00 48.14 15 LEU B O 1
ATOM 2722 N N . GLU B 2 16 ? 60.592 41.009 0.209 1.00 45.15 16 GLU B N 1
ATOM 2723 C CA . GLU B 2 16 ? 61.891 40.945 -0.425 1.00 45.00 16 GLU B CA 1
ATOM 2724 C C . GLU B 2 16 ? 62.271 39.469 -0.594 1.00 51.59 16 GLU B C 1
ATOM 2725 O O . GLU B 2 16 ? 62.428 38.738 0.395 1.00 49.10 16 GLU B O 1
ATOM 2731 N N . VAL B 2 17 ? 62.413 39.033 -1.844 1.00 52.63 17 VAL B N 1
ATOM 2732 C CA . VAL B 2 17 ? 62.598 37.612 -2.138 1.00 48.12 17 VAL B CA 1
ATOM 2733 C C . VAL B 2 17 ? 63.637 37.352 -3.239 1.00 48.60 17 VAL B C 1
ATOM 2734 O O . VAL B 2 17 ? 64.124 38.281 -3.893 1.00 44.69 17 VAL B O 1
ATOM 2738 N N . GLU B 2 18 ? 63.968 36.075 -3.422 1.00 48.08 18 GLU B N 1
ATOM 2739 C CA . GLU B 2 18 ? 64.766 35.599 -4.558 1.00 49.49 18 GLU B CA 1
ATOM 2740 C C . GLU B 2 18 ? 63.922 34.596 -5.338 1.00 47.08 18 GLU B C 1
ATOM 2741 O O . GLU B 2 18 ? 63.063 33.940 -4.754 1.00 41.62 18 GLU B O 1
ATOM 2747 N N . PRO B 2 19 ? 64.157 34.463 -6.656 1.00 48.03 19 PRO B N 1
ATOM 2748 C CA . PRO B 2 19 ? 63.388 33.455 -7.401 1.00 46.53 19 PRO B CA 1
ATOM 2749 C C . PRO B 2 19 ? 63.594 32.055 -6.827 1.00 47.01 19 PRO B C 1
ATOM 2750 O O . PRO B 2 19 ? 62.699 31.224 -6.894 1.00 45.53 19 PRO B O 1
ATOM 2754 N N . SER B 2 20 ? 64.753 31.829 -6.213 1.00 55.45 20 SER B N 1
ATOM 2755 C CA . SER B 2 20 ? 65.084 30.522 -5.656 1.00 60.04 20 SER B CA 1
ATOM 2756 C C . SER B 2 20 ? 64.396 30.242 -4.314 1.00 62.55 20 SER B C 1
ATOM 2757 O O . SER B 2 20 ? 64.451 29.118 -3.809 1.00 59.62 20 SER B O 1
ATOM 2760 N N . ASP B 2 21 ? 63.731 31.246 -3.745 1.00 59.33 21 ASP B N 1
ATOM 2761 C CA . ASP B 2 21 ? 63.066 31.060 -2.459 1.00 53.85 21 ASP B CA 1
ATOM 2762 C C . ASP B 2 21 ? 61.930 30.050 -2.565 1.00 46.82 21 ASP B C 1
ATOM 2763 O O . ASP B 2 21 ? 61.177 30.039 -3.538 1.00 41.42 21 ASP B O 1
ATOM 2768 N N . THR B 2 22 ? 61.809 29.203 -1.550 1.00 44.21 22 THR B N 1
ATOM 2769 C CA . THR B 2 22 ? 60.703 28.269 -1.472 1.00 43.80 22 THR B CA 1
ATOM 2770 C C . THR B 2 22 ? 59.481 28.984 -0.911 1.00 41.11 22 THR B C 1
ATOM 2771 O O . THR B 2 22 ? 59.594 30.067 -0.344 1.00 43.54 22 THR B O 1
ATOM 2775 N N . ILE B 2 23 ? 58.318 28.371 -1.085 1.00 41.57 23 ILE B N 1
ATOM 2776 C CA . ILE B 2 23 ? 57.071 28.882 -0.535 1.00 37.68 23 ILE B CA 1
ATOM 2777 C C . ILE B 2 23 ? 57.133 28.924 0.997 1.00 40.11 23 ILE B C 1
ATOM 2778 O O . ILE B 2 23 ? 56.579 29.833 1.618 1.00 41.34 23 ILE B O 1
ATOM 2783 N N . GLU B 2 24 ? 57.816 27.952 1.605 1.00 41.44 24 GLU B N 1
ATOM 2784 C CA . GLU B 2 24 ? 58.034 27.975 3.053 1.00 45.64 24 GLU B CA 1
ATOM 2785 C C . GLU B 2 24 ? 58.795 29.233 3.484 1.00 46.06 24 GLU B C 1
ATOM 2786 O O . GLU B 2 24 ? 58.433 29.877 4.478 1.00 47.81 24 GLU B O 1
ATOM 2792 N N . ASN B 2 25 ? 59.846 29.579 2.736 1.00 45.65 25 ASN B N 1
ATOM 2793 C CA . ASN B 2 25 ? 60.617 30.801 2.982 1.00 44.66 25 ASN B CA 1
ATOM 2794 C C . ASN B 2 25 ? 59.739 32.043 2.911 1.00 43.45 25 ASN B C 1
ATOM 2795 O O . ASN B 2 25 ? 59.792 32.925 3.786 1.00 44.24 25 ASN B O 1
ATOM 2800 N N . VAL B 2 26 ? 58.939 32.104 1.849 1.00 40.71 26 VAL B N 1
ATOM 2801 C CA . VAL B 2 26 ? 58.031 33.217 1.632 1.00 38.49 26 VAL B CA 1
ATOM 2802 C C . VAL B 2 26 ? 57.060 33.357 2.795 1.00 40.09 26 VAL B C 1
ATOM 2803 O O . VAL B 2 26 ? 56.844 34.463 3.307 1.00 41.37 26 VAL B O 1
ATOM 2807 N N . LYS B 2 27 ? 56.504 32.228 3.228 1.00 37.18 27 LYS B N 1
ATOM 2808 C CA . LYS B 2 27 ? 55.595 32.204 4.375 1.00 37.21 27 LYS B CA 1
ATOM 2809 C C . LYS B 2 27 ? 56.307 32.675 5.646 1.00 41.66 27 LYS B C 1
ATOM 2810 O O . LYS B 2 27 ? 55.705 33.350 6.475 1.00 43.94 27 LYS B O 1
ATOM 2816 N N . ALA B 2 28 ? 57.591 32.340 5.787 1.00 41.76 28 ALA B N 1
ATOM 2817 C CA . ALA B 2 28 ? 58.372 32.825 6.923 1.00 45.72 28 ALA B CA 1
ATOM 2818 C C . ALA B 2 28 ? 58.475 34.353 6.899 1.00 48.91 28 ALA B C 1
ATOM 2819 O O . ALA B 2 28 ? 58.337 35.008 7.938 1.00 45.75 28 ALA B O 1
ATOM 2821 N N . LYS B 2 29 ? 58.707 34.920 5.715 1.00 43.40 29 LYS B N 1
ATOM 2822 C CA . LYS B 2 29 ? 58.826 36.375 5.589 1.00 45.44 29 LYS B CA 1
ATOM 2823 C C . LYS B 2 29 ? 57.487 37.062 5.895 1.00 42.05 29 LYS B C 1
ATOM 2824 O O . LYS B 2 29 ? 57.414 38.129 6.555 1.00 43.31 29 LYS B O 1
ATOM 2830 N N . ILE B 2 30 ? 56.415 36.412 5.459 1.00 39.74 30 ILE B N 1
ATOM 2831 C CA . ILE B 2 30 ? 55.089 36.920 5.759 1.00 39.34 30 ILE B CA 1
ATOM 2832 C C . ILE B 2 30 ? 54.854 36.874 7.266 1.00 44.58 30 ILE B C 1
ATOM 2833 O O . ILE B 2 30 ? 54.302 37.807 7.824 1.00 49.74 30 ILE B O 1
ATOM 2838 N N . GLN B 2 31 ? 55.308 35.815 7.931 1.00 42.65 31 GLN B N 1
ATOM 2839 C CA . GLN B 2 31 ? 55.184 35.737 9.386 1.00 48.46 31 GLN B CA 1
ATOM 2840 C C . GLN B 2 31 ? 55.954 36.878 10.032 1.00 52.53 31 GLN B C 1
ATOM 2841 O O . GLN B 2 31 ? 55.492 37.467 11.009 1.00 50.74 31 GLN B O 1
ATOM 2847 N N . ASP B 2 32 ? 57.136 37.176 9.499 1.00 51.77 32 ASP B N 1
ATOM 2848 C CA . ASP B 2 32 ? 57.931 38.285 10.020 1.00 54.80 32 ASP B CA 1
ATOM 2849 C C . ASP B 2 32 ? 57.153 39.582 9.994 1.00 58.58 32 ASP B C 1
ATOM 2850 O O . ASP B 2 32 ? 57.291 40.409 10.899 1.00 61.52 32 ASP B O 1
ATOM 2855 N N . LYS B 2 33 ? 56.358 39.784 8.947 1.00 51.32 33 LYS B N 1
ATOM 2856 C CA . LYS B 2 33 ? 55.607 41.044 8.877 1.00 55.53 33 LYS B CA 1
ATOM 2857 C C . LYS B 2 33 ? 54.193 41.049 9.504 1.00 56.50 33 LYS B C 1
ATOM 2858 O O . LYS B 2 33 ? 53.744 42.087 9.995 1.00 58.65 33 LYS B O 1
ATOM 2864 N N . GLU B 2 34 ? 53.521 39.901 9.528 1.00 49.25 34 GLU B N 1
ATOM 2865 C CA . GLU B 2 34 ? 52.098 39.820 9.886 1.00 49.76 34 GLU B CA 1
ATOM 2866 C C . GLU B 2 34 ? 51.816 38.938 11.102 1.00 51.68 34 GLU B C 1
ATOM 2867 O O . GLU B 2 34 ? 50.696 38.915 11.608 1.00 47.23 34 GLU B O 1
ATOM 2873 N N . GLY B 2 35 ? 52.817 38.188 11.551 1.00 51.75 35 GLY B N 1
ATOM 2874 C CA . GLY B 2 35 ? 52.673 37.388 12.752 1.00 54.60 35 GLY B CA 1
ATOM 2875 C C . GLY B 2 35 ? 51.880 36.105 12.579 1.00 53.43 35 GLY B C 1
ATOM 2876 O O . GLY B 2 35 ? 51.571 35.426 13.555 1.00 55.79 35 GLY B O 1
ATOM 2877 N N . ILE B 2 36 ? 51.518 35.788 11.343 1.00 48.17 36 ILE B N 1
ATOM 2878 C CA . ILE B 2 36 ? 50.796 34.558 11.040 1.00 47.80 36 ILE B CA 1
ATOM 2879 C C . ILE B 2 36 ? 51.725 33.365 10.819 1.00 51.29 36 ILE B C 1
ATOM 2880 O O . ILE B 2 36 ? 52.550 33.398 9.907 1.00 49.76 36 ILE B O 1
ATOM 2885 N N . PRO B 2 37 ? 51.567 32.297 11.623 1.00 50.99 37 PRO B N 1
ATOM 2886 C CA . PRO B 2 37 ? 52.383 31.089 11.454 1.00 49.25 37 PRO B CA 1
ATOM 2887 C C . PRO B 2 37 ? 52.231 30.509 10.055 1.00 46.16 37 PRO B C 1
ATOM 2888 O O . PRO B 2 37 ? 51.109 30.445 9.544 1.00 44.85 37 PRO B O 1
ATOM 2892 N N . PRO B 2 38 ? 53.354 30.108 9.435 1.00 44.82 38 PRO B N 1
ATOM 2893 C CA . PRO B 2 38 ? 53.366 29.552 8.077 1.00 44.05 38 PRO B CA 1
ATOM 2894 C C . PRO B 2 38 ? 52.382 28.413 7.866 1.00 46.59 38 PRO B C 1
ATOM 2895 O O . PRO B 2 38 ? 51.771 28.350 6.797 1.00 43.95 38 PRO B O 1
ATOM 2899 N N . ASP B 2 39 ? 52.186 27.564 8.872 1.00 45.22 39 ASP B N 1
ATOM 2900 C CA . ASP B 2 39 ? 51.282 26.431 8.717 1.00 47.52 39 ASP B CA 1
ATOM 2901 C C . ASP B 2 39 ? 49.805 26.842 8.703 1.00 46.01 39 ASP B C 1
ATOM 2902 O O . ASP B 2 39 ? 48.931 26.030 8.412 1.00 48.30 39 ASP B O 1
ATOM 2907 N N . GLN B 2 40 ? 49.528 28.107 9.000 1.00 43.27 40 GLN B N 1
ATOM 2908 C CA . GLN B 2 40 ? 48.159 28.615 8.936 1.00 42.70 40 GLN B CA 1
ATOM 2909 C C . GLN B 2 40 ? 47.899 29.439 7.675 1.00 37.36 40 GLN B C 1
ATOM 2910 O O . GLN B 2 40 ? 46.773 29.870 7.426 1.00 32.32 40 GLN B O 1
ATOM 2916 N N . GLN B 2 41 ? 48.948 29.660 6.889 1.00 37.31 41 GLN B N 1
ATOM 2917 C CA . GLN B 2 41 ? 48.865 30.502 5.692 1.00 30.63 41 GLN B CA 1
ATOM 2918 C C . GLN B 2 41 ? 48.511 29.702 4.444 1.00 28.62 41 GLN B C 1
ATOM 2919 O O . GLN B 2 41 ? 49.033 28.610 4.237 1.00 32.01 41 GLN B O 1
ATOM 2925 N N . ARG B 2 42 ? 47.611 30.245 3.629 1.00 27.30 42 ARG B N 1
ATOM 2926 C CA . ARG B 2 42 ? 47.369 29.766 2.268 1.00 28.94 42 ARG B CA 1
ATOM 2927 C C . ARG B 2 42 ? 47.709 30.903 1.305 1.00 29.99 42 ARG B C 1
ATOM 2928 O O . ARG B 2 42 ? 47.176 32.008 1.433 1.00 31.16 42 ARG B O 1
ATOM 2936 N N . LEU B 2 43 ? 48.626 30.666 0.378 1.00 29.34 43 LEU B N 1
ATOM 2937 C CA . LEU B 2 43 ? 49.002 31.706 -0.577 1.00 28.24 43 LEU B CA 1
ATOM 2938 C C . LEU B 2 43 ? 48.486 31.361 -1.959 1.00 31.67 43 LEU B C 1
ATOM 2939 O O . LEU B 2 43 ? 48.667 30.236 -2.435 1.00 31.44 43 LEU B O 1
ATOM 2944 N N . ILE B 2 44 ? 47.881 32.338 -2.624 1.00 29.84 44 ILE B N 1
ATOM 2945 C CA . ILE B 2 44 ? 47.310 32.106 -3.938 1.00 28.16 44 ILE B CA 1
ATOM 2946 C C . ILE B 2 44 ? 47.922 33.067 -4.955 1.00 32.53 44 ILE B C 1
ATOM 2947 O O . ILE B 2 44 ? 47.979 34.269 -4.728 1.00 37.07 44 ILE B O 1
ATOM 2952 N N . PHE B 2 45 ? 48.381 32.530 -6.080 1.00 30.89 45 PHE B N 1
ATOM 2953 C CA . PHE B 2 45 ? 48.913 33.361 -7.163 1.00 35.21 45 PHE B CA 1
ATOM 2954 C C . PHE B 2 45 ? 48.227 32.998 -8.465 1.00 31.73 45 PHE B C 1
ATOM 2955 O O . PHE B 2 45 ? 48.264 31.839 -8.882 1.00 28.05 45 PHE B O 1
ATOM 2963 N N . ALA B 2 46 ? 47.611 33.987 -9.107 1.00 28.82 46 ALA B N 1
ATOM 2964 C CA . ALA B 2 46 ? 46.907 33.757 -10.368 1.00 35.63 46 ALA B CA 1
ATOM 2965 C C . ALA B 2 46 ? 45.927 32.583 -10.250 1.00 30.61 46 ALA B C 1
ATOM 2966 O O . ALA B 2 46 ? 45.876 31.708 -11.114 1.00 31.16 46 ALA B O 1
ATOM 2968 N N . GLY B 2 47 ? 45.177 32.581 -9.155 1.00 31.42 47 GLY B N 1
ATOM 2969 C CA . GLY B 2 47 ? 44.182 31.567 -8.836 1.00 30.81 47 GLY B CA 1
ATOM 2970 C C . GLY B 2 47 ? 44.691 30.185 -8.458 1.00 37.05 47 GLY B C 1
ATOM 2971 O O . GLY B 2 47 ? 43.892 29.283 -8.231 1.00 35.33 47 GLY B O 1
ATOM 2972 N N . LYS B 2 48 ? 46.002 30.030 -8.295 1.00 30.79 48 LYS B N 1
ATOM 2973 C CA . LYS B 2 48 ? 46.567 28.737 -7.888 1.00 29.26 48 LYS B CA 1
ATOM 2974 C C . LYS B 2 48 ? 47.138 28.859 -6.491 1.00 32.19 48 LYS B C 1
ATOM 2975 O O . LYS B 2 48 ? 47.887 29.804 -6.203 1.00 30.27 48 LYS B O 1
ATOM 2981 N N . GLN B 2 49 ? 46.811 27.905 -5.625 1.00 31.95 49 GLN B N 1
ATOM 2982 C CA . GLN B 2 49 ? 47.376 27.913 -4.283 1.00 30.71 49 GLN B CA 1
ATOM 2983 C C . GLN B 2 49 ? 48.770 27.298 -4.321 1.00 32.55 49 GLN B C 1
ATOM 2984 O O . GLN B 2 49 ? 48.983 26.224 -4.881 1.00 32.32 49 GLN B O 1
ATOM 2990 N N . LEU B 2 50 ? 49.732 28.031 -3.768 1.00 30.64 50 LEU B N 1
ATOM 2991 C CA . LEU B 2 50 ? 51.132 27.654 -3.808 1.00 30.93 50 LEU B CA 1
ATOM 2992 C C . LEU B 2 50 ? 51.467 26.553 -2.801 1.00 35.74 50 LEU B C 1
ATOM 2993 O O . LEU B 2 50 ? 50.915 26.519 -1.710 1.00 36.13 50 LEU B O 1
ATOM 2998 N N . GLU B 2 51 ? 52.351 25.632 -3.161 1.00 35.15 51 GLU B N 1
ATOM 2999 C CA . GLU B 2 51 ? 52.662 24.577 -2.200 1.00 44.70 51 GLU B CA 1
ATOM 3000 C C . GLU B 2 51 ? 54.097 24.552 -1.742 1.00 42.66 51 GLU B C 1
ATOM 3001 O O . GLU B 2 51 ? 55.010 24.966 -2.455 1.00 41.35 51 GLU B O 1
ATOM 3007 N N . ASP B 2 52 ? 54.253 24.119 -0.497 1.00 45.92 52 ASP B N 1
ATOM 3008 C CA . ASP B 2 52 ? 55.531 24.072 0.158 1.00 47.56 52 ASP B CA 1
ATOM 3009 C C . ASP B 2 52 ? 56.384 23.117 -0.672 1.00 49.09 52 ASP B C 1
ATOM 3010 O O . ASP B 2 52 ? 55.869 22.147 -1.248 1.00 50.67 52 ASP B O 1
ATOM 3015 N N . GLY B 2 53 ? 57.669 23.410 -0.770 1.00 45.78 53 GLY B N 1
ATOM 3016 C CA . GLY B 2 53 ? 58.601 22.596 -1.533 1.00 47.78 53 GLY B CA 1
ATOM 3017 C C . GLY B 2 53 ? 58.862 23.109 -2.939 1.00 50.68 53 GLY B C 1
ATOM 3018 O O . GLY B 2 53 ? 59.854 22.739 -3.568 1.00 57.01 53 GLY B O 1
ATOM 3019 N N . ARG B 2 54 ? 57.988 23.979 -3.431 1.00 46.92 54 ARG B N 1
ATOM 3020 C CA . ARG B 2 54 ? 58.203 24.612 -4.724 1.00 49.07 54 ARG B CA 1
ATOM 3021 C C . ARG B 2 54 ? 58.895 25.947 -4.505 1.00 46.21 54 ARG B C 1
ATOM 3022 O O . ARG B 2 54 ? 58.872 26.482 -3.395 1.00 46.80 54 ARG B O 1
ATOM 3030 N N . THR B 2 55 ? 59.488 26.495 -5.561 1.00 42.64 55 THR B N 1
ATOM 3031 C CA . THR B 2 55 ? 60.090 27.823 -5.489 1.00 38.04 55 THR B CA 1
ATOM 3032 C C . THR B 2 55 ? 59.244 28.845 -6.247 1.00 41.67 55 THR B C 1
ATOM 3033 O O . THR B 2 55 ? 58.370 28.484 -7.038 1.00 36.41 55 THR B O 1
ATOM 3037 N N . LEU B 2 56 ? 59.514 30.125 -6.015 1.00 41.80 56 LEU B N 1
ATOM 3038 C CA . LEU B 2 56 ? 58.823 31.167 -6.758 1.00 44.14 56 LEU B CA 1
ATOM 3039 C C . LEU B 2 56 ? 59.128 30.972 -8.241 1.00 46.28 56 LEU B C 1
ATOM 3040 O O . LEU B 2 56 ? 58.266 31.154 -9.094 1.00 47.96 56 LEU B O 1
ATOM 3045 N N . SER B 2 57 ? 60.356 30.566 -8.533 1.00 53.65 57 SER B N 1
ATOM 3046 C CA . SER B 2 57 ? 60.764 30.351 -9.911 1.00 56.70 57 SER B CA 1
ATOM 3047 C C . SER B 2 57 ? 59.919 29.258 -10.574 1.00 58.49 57 SER B C 1
ATOM 3048 O O . SER B 2 57 ? 59.557 29.376 -11.743 1.00 58.24 57 SER B O 1
ATOM 3051 N N . ASP B 2 58 ? 59.555 28.235 -9.805 1.00 57.40 58 ASP B N 1
ATOM 3052 C CA . ASP B 2 58 ? 58.687 27.169 -10.304 1.00 57.24 58 ASP B CA 1
ATOM 3053 C C . ASP B 2 58 ? 57.349 27.699 -10.816 1.00 56.16 58 ASP B C 1
ATOM 3054 O O . ASP B 2 58 ? 56.795 27.163 -11.769 1.00 55.39 58 ASP B O 1
ATOM 3059 N N . TYR B 2 59 ? 56.826 28.737 -10.164 1.00 51.68 59 TYR B N 1
ATOM 3060 C CA . TYR B 2 59 ? 55.537 29.322 -10.524 1.00 42.18 59 TYR B CA 1
ATOM 3061 C C . TYR B 2 59 ? 55.570 30.525 -11.473 1.00 45.96 59 TYR B C 1
ATOM 3062 O O . TYR B 2 59 ? 54.534 31.162 -11.692 1.00 43.64 59 TYR B O 1
ATOM 3071 N N . ASN B 2 60 ? 56.742 30.850 -12.008 1.00 51.31 60 ASN B N 1
ATOM 3072 C CA . ASN B 2 60 ? 56.901 32.033 -12.853 1.00 57.25 60 ASN B CA 1
ATOM 3073 C C . ASN B 2 60 ? 56.472 33.298 -12.115 1.00 52.39 60 ASN B C 1
ATOM 3074 O O . ASN B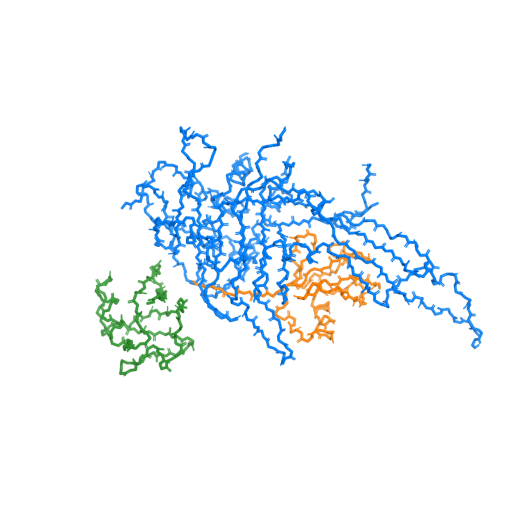 2 60 ? 55.914 34.224 -12.708 1.00 49.43 60 ASN B O 1
ATOM 3079 N N . ILE B 2 61 ? 56.749 33.337 -10.816 1.00 48.49 61 ILE B N 1
ATOM 3080 C CA . ILE B 2 61 ? 56.449 34.515 -10.021 1.00 45.16 61 ILE B CA 1
ATOM 3081 C C . ILE B 2 61 ? 57.600 35.507 -10.177 1.00 46.56 61 ILE B C 1
ATOM 3082 O O . ILE B 2 61 ? 58.735 35.225 -9.796 1.00 47.90 61 ILE B O 1
ATOM 3087 N N . GLN B 2 62 ? 57.288 36.652 -10.778 1.00 48.29 62 GLN B N 1
ATOM 3088 C CA . GLN B 2 62 ? 58.268 37.682 -11.129 1.00 52.19 62 GLN B CA 1
ATOM 3089 C C . GLN B 2 62 ? 58.195 38.843 -10.152 1.00 49.23 62 GLN B C 1
ATOM 3090 O O . GLN B 2 62 ? 57.302 38.886 -9.303 1.00 46.73 62 GLN B O 1
ATOM 3096 N N . LYS B 2 63 ? 59.120 39.789 -10.289 1.00 44.28 63 LYS B N 1
ATOM 3097 C CA . LYS B 2 63 ? 59.050 41.043 -9.548 1.00 40.05 63 LYS B CA 1
ATOM 3098 C C . LYS B 2 63 ? 57.675 41.678 -9.706 1.00 40.99 63 LYS B C 1
ATOM 3099 O O . LYS B 2 63 ? 57.068 41.603 -10.777 1.00 43.76 63 LYS B O 1
ATOM 3105 N N . GLU B 2 64 ? 57.158 42.234 -8.613 1.00 44.05 64 GLU B N 1
ATOM 3106 C CA . GLU B 2 64 ? 55.859 42.926 -8.590 1.00 45.02 64 GLU B CA 1
ATOM 3107 C C . GLU B 2 64 ? 54.666 42.001 -8.823 1.00 42.75 64 GLU B C 1
ATOM 3108 O O . GLU B 2 64 ? 53.554 42.473 -9.070 1.00 41.70 64 GLU B O 1
ATOM 3114 N N . SER B 2 65 ? 54.882 40.691 -8.727 1.00 40.86 65 SER B N 1
ATOM 3115 C CA . SER B 2 65 ? 53.759 39.764 -8.702 1.00 37.46 65 SER B CA 1
ATOM 3116 C C . SER B 2 65 ? 52.969 40.010 -7.430 1.00 39.50 65 SER B C 1
ATOM 3117 O O . SER B 2 65 ? 53.527 40.452 -6.425 1.00 42.80 65 SER B O 1
ATOM 3120 N N . THR B 2 66 ? 51.680 39.694 -7.469 1.00 35.12 66 THR B N 1
ATOM 3121 C CA . THR B 2 66 ? 50.820 39.822 -6.306 1.00 37.00 66 THR B CA 1
ATOM 3122 C C . THR B 2 66 ? 50.369 38.440 -5.818 1.00 36.39 66 THR B C 1
ATOM 3123 O O . THR B 2 66 ? 49.739 37.675 -6.570 1.00 33.53 66 THR B O 1
ATOM 3127 N N . LEU B 2 67 ? 50.686 38.125 -4.563 1.00 33.54 67 LEU B N 1
ATOM 3128 C CA . LEU B 2 67 ? 50.175 36.908 -3.926 1.00 33.67 67 LEU B CA 1
ATOM 3129 C C . LEU B 2 67 ? 49.023 37.305 -3.015 1.00 32.16 67 LEU B C 1
ATOM 3130 O O . LEU B 2 67 ? 49.035 38.389 -2.440 1.00 34.79 67 LEU B O 1
ATOM 3135 N N . HIS B 2 68 ? 48.040 36.427 -2.873 1.00 30.12 68 HIS B N 1
ATOM 3136 C CA . HIS B 2 68 ? 46.904 36.677 -2.003 1.00 32.52 68 HIS B CA 1
ATOM 3137 C C . HIS B 2 68 ? 46.981 35.762 -0.800 1.00 32.74 68 HIS B C 1
ATOM 3138 O O . HIS B 2 68 ? 47.051 34.555 -0.954 1.00 29.60 68 HIS B O 1
ATOM 3145 N N . LEU B 2 69 ? 46.919 36.342 0.391 1.00 33.87 69 LEU B N 1
ATOM 3146 C CA . LEU B 2 69 ? 46.977 35.582 1.629 1.00 29.48 69 LEU B CA 1
ATOM 3147 C C . LEU B 2 69 ? 45.578 35.357 2.195 1.00 30.96 69 LEU B C 1
ATOM 3148 O O . LEU B 2 69 ? 44.806 36.305 2.373 1.00 31.67 69 LEU B O 1
ATOM 3153 N N . VAL B 2 70 ? 45.229 34.089 2.392 1.00 30.59 70 VAL B N 1
ATOM 3154 C CA . VAL B 2 70 ? 43.998 33.713 3.071 1.00 29.02 70 VAL B CA 1
ATOM 3155 C C . VAL B 2 70 ? 44.284 32.645 4.117 1.00 28.98 70 VAL B C 1
ATOM 3156 O O . VAL B 2 70 ? 45.306 31.961 4.059 1.00 29.98 70 VAL B O 1
ATOM 3160 N N . LEU B 2 71 ? 43.412 32.548 5.112 1.00 26.28 71 LEU B N 1
ATOM 3161 C CA . LEU B 2 71 ? 43.541 31.521 6.134 1.00 27.41 71 LEU B CA 1
ATOM 3162 C C . LEU B 2 71 ? 42.675 30.294 5.774 1.00 30.50 71 LEU B C 1
ATOM 3163 O O . LEU B 2 71 ? 41.988 30.264 4.741 1.00 27.81 71 LEU B O 1
ATOM 3168 N N . ARG B 2 72 ? 42.714 29.293 6.642 1.00 30.29 72 ARG B N 1
ATOM 3169 C CA . ARG B 2 72 ? 42.041 28.020 6.411 1.00 30.17 72 ARG B CA 1
ATOM 3170 C C . ARG B 2 72 ? 40.908 27.812 7.412 1.00 30.38 72 ARG B C 1
ATOM 3171 O O . ARG B 2 72 ? 41.165 27.544 8.585 1.00 28.17 72 ARG B O 1
ATOM 3179 N N . LEU B 2 73 ? 39.666 27.932 6.948 1.00 27.24 73 LEU B N 1
ATOM 3180 C CA . LEU B 2 73 ? 38.499 27.838 7.830 1.00 29.97 73 LEU B CA 1
ATOM 3181 C C . LEU B 2 73 ? 37.882 26.444 7.715 1.00 29.04 73 LEU B C 1
ATOM 3182 O O . LEU B 2 73 ? 37.236 26.128 6.711 1.00 26.92 73 LEU B O 1
ATOM 3187 N N . ARG B 2 74 ? 38.088 25.629 8.745 1.00 28.52 74 ARG B N 1
ATOM 3188 C CA . ARG B 2 74 ? 37.733 24.212 8.699 1.00 26.13 74 ARG B CA 1
ATOM 3189 C C . ARG B 2 74 ? 36.287 23.956 9.126 1.00 30.12 74 ARG B C 1
ATOM 3190 O O . ARG B 2 74 ? 35.799 24.556 10.075 1.00 29.40 74 ARG B O 1
ATOM 3198 N N . GLY B 2 75 ? 35.615 23.043 8.432 1.00 27.58 75 GLY B N 1
ATOM 3199 C CA . GLY B 2 75 ? 34.304 22.583 8.851 1.00 32.65 75 GLY B CA 1
ATOM 3200 C C . GLY B 2 75 ? 34.135 21.146 8.407 1.00 33.48 75 GLY B C 1
ATOM 3201 O O . GLY B 2 75 ? 34.581 20.796 7.324 1.00 32.28 75 GLY B O 1
ATOM 3202 N N . GLY B 2 76 ? 33.514 20.309 9.235 1.00 29.66 76 GLY B N 1
ATOM 3203 C CA . GLY B 2 76 ? 33.384 18.900 8.891 1.00 27.42 76 GLY B CA 1
ATOM 3204 C C . GLY B 2 76 ? 32.034 18.259 9.184 1.00 33.29 76 GLY B C 1
ATOM 3205 O O . GLY B 2 76 ? 31.666 17.245 8.569 1.00 30.41 76 GLY B O 1
ATOM 3206 N N . MET C 3 1 ? 16.212 26.622 19.220 1.00 56.16 1 MET C N 1
ATOM 3207 C CA . MET C 3 1 ? 17.396 26.873 18.403 1.00 59.16 1 MET C CA 1
ATOM 3208 C C . MET C 3 1 ? 17.864 25.591 17.739 1.00 54.60 1 MET C C 1
ATOM 3209 O O . MET C 3 1 ? 17.510 24.495 18.163 1.00 58.39 1 MET C O 1
ATOM 3214 N N . GLN C 3 2 ? 18.653 25.732 16.685 1.00 54.53 2 GLN C N 1
ATOM 3215 C CA . GLN C 3 2 ? 19.114 24.572 15.941 1.00 55.22 2 GLN C CA 1
ATOM 3216 C C . GLN C 3 2 ? 20.570 24.225 16.233 1.00 48.32 2 GLN C C 1
ATOM 3217 O O . GLN C 3 2 ? 21.428 25.109 16.232 1.00 47.23 2 GLN C O 1
ATOM 3223 N N . ILE C 3 3 ? 20.852 22.943 16.478 1.00 43.12 3 ILE C N 1
ATOM 3224 C CA . ILE C 3 3 ? 22.251 22.495 16.506 1.00 37.91 3 ILE C CA 1
ATOM 3225 C C . ILE C 3 3 ? 22.433 21.278 15.591 1.00 38.05 3 ILE C C 1
ATOM 3226 O O . ILE C 3 3 ? 21.457 20.615 15.230 1.00 41.05 3 ILE C O 1
ATOM 3231 N N . PHE C 3 4 ? 23.684 20.958 15.265 1.00 35.49 4 PHE C N 1
ATOM 3232 C CA . PHE C 3 4 ? 23.993 19.824 14.391 1.00 33.51 4 PHE C CA 1
ATOM 3233 C C . PHE C 3 4 ? 24.654 18.718 15.194 1.00 35.80 4 PHE C C 1
ATOM 3234 O O . PHE C 3 4 ? 25.412 18.977 16.126 1.00 37.37 4 PHE C O 1
ATOM 3242 N N . VAL C 3 5 ? 24.345 17.480 14.841 1.00 38.11 5 VAL C N 1
ATOM 3243 C CA . VAL C 3 5 ? 25.006 16.330 15.436 1.00 41.13 5 VAL C CA 1
ATOM 3244 C C . VAL C 3 5 ? 25.586 15.498 14.298 1.00 39.97 5 VAL C C 1
ATOM 3245 O O . VAL C 3 5 ? 24.854 14.828 13.575 1.00 35.68 5 VAL C O 1
ATOM 3249 N N . LYS C 3 6 ? 26.897 15.560 14.114 1.00 35.19 6 LYS C N 1
ATOM 3250 C CA . LYS C 3 6 ? 27.521 14.717 13.106 1.00 34.32 6 LYS C CA 1
ATOM 3251 C C . LYS C 3 6 ? 27.720 13.319 13.689 1.00 40.92 6 LYS C C 1
ATOM 3252 O O . LYS C 3 6 ? 28.201 13.171 14.813 1.00 45.86 6 LYS C O 1
ATOM 3258 N N . THR C 3 7 ? 27.325 12.294 12.939 1.00 36.72 7 THR C N 1
ATOM 3259 C CA . THR C 3 7 ? 27.609 10.928 13.344 1.00 34.61 7 THR C CA 1
ATOM 3260 C C . THR C 3 7 ? 28.805 10.426 12.558 1.00 39.87 7 THR C C 1
ATOM 3261 O O . THR C 3 7 ? 29.251 11.067 11.613 1.00 38.18 7 THR C O 1
ATOM 3265 N N . LEU C 3 8 ? 29.336 9.284 12.964 1.00 42.76 8 LEU C N 1
ATOM 3266 C CA . LEU C 3 8 ? 30.488 8.719 12.278 1.00 49.91 8 LEU C CA 1
ATOM 3267 C C . LEU C 3 8 ? 30.058 7.751 11.174 1.00 52.10 8 LEU C C 1
ATOM 3268 O O . LEU C 3 8 ? 30.889 7.241 10.422 1.00 46.30 8 LEU C O 1
ATOM 3273 N N . THR C 3 9 ? 28.753 7.493 11.108 1.00 51.37 9 THR C N 1
ATOM 3274 C CA . THR C 3 9 ? 28.180 6.503 10.200 1.00 45.49 9 THR C CA 1
ATOM 3275 C C . THR C 3 9 ? 27.422 7.075 8.992 1.00 42.99 9 THR C C 1
ATOM 3276 O O . THR C 3 9 ? 26.653 6.372 8.340 1.00 42.54 9 THR C O 1
ATOM 3280 N N . GLY C 3 10 ? 27.670 8.355 8.728 1.00 34.22 10 GLY C N 1
ATOM 3281 C CA . GLY C 3 10 ? 27.219 9.110 7.572 1.00 39.62 10 GLY C CA 1
ATOM 3282 C C . GLY C 3 10 ? 26.008 10.028 7.578 1.00 41.80 10 GLY C C 1
ATOM 3283 O O . GLY C 3 10 ? 25.788 10.752 6.601 1.00 38.82 10 GLY C O 1
ATOM 3284 N N . LYS C 3 11 ? 25.252 10.047 8.666 1.00 34.82 11 LYS C N 1
ATOM 3285 C CA . LYS C 3 11 ? 24.169 11.012 8.816 1.00 38.29 11 LYS C CA 1
ATOM 3286 C C . LYS C 3 11 ? 24.594 12.227 9.644 1.00 37.25 11 LYS C C 1
ATOM 3287 O O . LYS C 3 11 ? 25.390 12.105 10.583 1.00 35.46 11 LYS C O 1
ATOM 3293 N N . THR C 3 12 ? 24.113 13.402 9.262 1.00 30.92 12 THR C N 1
ATOM 3294 C CA . THR C 3 12 ? 24.261 14.582 10.100 1.00 32.25 12 THR C CA 1
ATOM 3295 C C . THR C 3 12 ? 22.850 14.991 10.517 1.00 34.46 12 THR C C 1
ATOM 3296 O O . THR C 3 12 ? 22.007 15.289 9.673 1.00 33.03 12 THR C O 1
ATOM 3300 N N . ILE C 3 13 ? 22.610 15.040 11.817 1.00 33.19 13 ILE C N 1
ATOM 3301 C CA . ILE C 3 13 ? 21.279 15.277 12.328 1.00 38.52 13 ILE C CA 1
ATOM 3302 C C . ILE C 3 13 ? 21.117 16.738 12.697 1.00 41.53 13 ILE C C 1
ATOM 3303 O O . ILE C 3 13 ? 22.063 17.397 13.100 1.00 38.78 13 ILE C O 1
ATOM 3308 N N . THR C 3 14 ? 19.905 17.243 12.535 1.00 45.51 14 THR C N 1
ATOM 3309 C CA . THR C 3 14 ? 19.558 18.570 12.989 1.00 48.83 14 THR C CA 1
ATOM 3310 C C . THR C 3 14 ? 18.714 18.386 14.236 1.00 50.64 14 THR C C 1
ATOM 3311 O O . THR C 3 14 ? 17.865 17.495 14.280 1.00 51.90 14 THR C O 1
ATOM 3315 N N . LEU C 3 15 ? 18.920 19.236 15.235 1.00 52.62 15 LEU C N 1
ATOM 3316 C CA . LEU C 3 15 ? 18.106 19.201 16.440 1.00 51.14 15 LEU C CA 1
ATOM 3317 C C . LEU C 3 15 ? 17.566 20.578 16.794 1.00 52.61 15 LEU C C 1
ATOM 3318 O O . LEU C 3 15 ? 18.264 21.586 16.645 1.00 52.26 15 LEU C O 1
ATOM 3323 N N . GLU C 3 16 ? 16.328 20.607 17.276 1.00 56.89 16 GLU C N 1
ATOM 3324 C CA . GLU C 3 16 ? 15.731 21.832 17.783 1.00 63.50 16 GLU C CA 1
ATOM 3325 C C . GLU C 3 16 ? 15.815 21.777 19.295 1.00 67.14 16 GLU C C 1
ATOM 3326 O O . GLU C 3 16 ? 15.231 20.898 19.929 1.00 67.52 16 GLU C O 1
ATOM 3332 N N . VAL C 3 17 ? 16.561 22.708 19.872 1.00 68.87 17 VAL C N 1
ATOM 3333 C CA . VAL C 3 17 ? 16.877 22.644 21.291 1.00 70.66 17 VAL C CA 1
ATOM 3334 C C . VAL C 3 17 ? 16.813 24.018 21.933 1.00 75.32 17 VAL C C 1
ATOM 3335 O O . VAL C 3 17 ? 16.693 25.036 21.250 1.00 74.49 17 VAL C O 1
ATOM 3339 N N . GLU C 3 18 ? 16.910 24.042 23.254 1.00 79.36 18 GLU C N 1
ATOM 3340 C CA . GLU C 3 18 ? 17.052 25.293 23.967 1.00 82.75 18 GLU C CA 1
ATOM 3341 C C . GLU C 3 18 ? 18.365 25.234 24.713 1.00 79.40 18 GLU C C 1
ATOM 3342 O O . GLU C 3 18 ? 18.844 24.145 25.022 1.00 81.76 18 GLU C O 1
ATOM 3348 N N . PRO C 3 19 ? 18.978 26.396 24.969 1.00 74.20 19 PRO C N 1
ATOM 3349 C C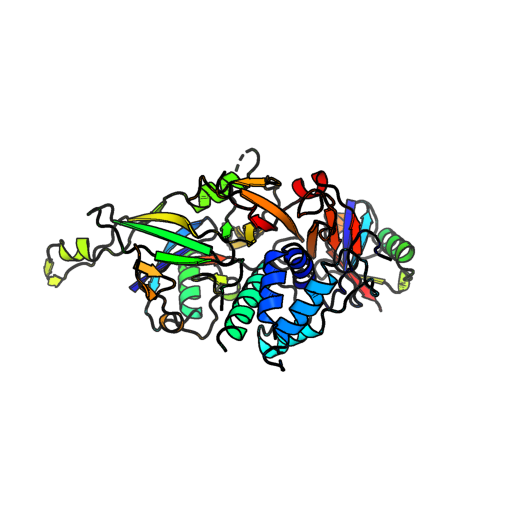A . PRO C 3 19 ? 20.226 26.408 25.739 1.00 73.49 19 PRO C CA 1
ATOM 3350 C C . PRO C 3 19 ? 20.043 25.768 27.109 1.00 76.88 19 PRO C C 1
ATOM 3351 O O . PRO C 3 19 ? 20.993 25.238 27.690 1.00 79.39 19 PRO C O 1
ATOM 3355 N N . SER C 3 20 ? 18.809 25.818 27.604 1.00 80.10 20 SER C N 1
ATOM 3356 C CA . SER C 3 20 ? 18.463 25.271 28.906 1.00 84.01 20 SER C CA 1
ATOM 3357 C C . SER C 3 20 ? 18.277 23.755 28.862 1.00 85.14 20 SER C C 1
ATOM 3358 O O . SER C 3 20 ? 18.136 23.120 29.908 1.00 83.76 20 SER C O 1
ATOM 3361 N N . ASP C 3 21 ? 18.266 23.173 27.663 1.00 82.68 21 ASP C N 1
ATOM 3362 C CA . ASP C 3 21 ? 18.094 21.724 27.547 1.00 83.76 21 ASP C CA 1
ATOM 3363 C C . ASP C 3 21 ? 19.282 20.994 28.154 1.00 81.25 21 ASP C C 1
ATOM 3364 O O . ASP C 3 21 ? 20.428 21.407 27.971 1.00 77.40 21 ASP C O 1
ATOM 3369 N N . THR C 3 22 ? 19.006 19.909 28.872 1.00 83.47 22 THR C N 1
ATOM 3370 C CA . THR C 3 22 ? 20.071 19.084 29.431 1.00 83.90 22 THR C CA 1
ATOM 3371 C C . THR C 3 22 ? 20.585 18.119 28.370 1.00 78.13 22 THR C C 1
ATOM 3372 O O . THR C 3 22 ? 19.915 17.896 27.362 1.00 78.09 22 THR C O 1
ATOM 3376 N N . ILE C 3 23 ? 21.770 17.555 28.596 1.00 74.22 23 ILE C N 1
ATOM 3377 C CA . ILE C 3 23 ? 22.333 16.555 27.694 1.00 71.74 23 ILE C CA 1
ATOM 3378 C C . ILE C 3 23 ? 21.428 15.319 27.620 1.00 72.35 23 ILE C C 1
ATOM 3379 O O . ILE C 3 23 ? 21.290 14.693 26.563 1.00 71.95 23 ILE C O 1
ATOM 3384 N N . GLU C 3 24 ? 20.799 14.982 28.739 1.00 69.71 24 GLU C N 1
ATOM 3385 C CA . GLU C 3 24 ? 19.822 13.902 28.762 1.00 73.03 24 GLU C CA 1
ATOM 3386 C C . GLU C 3 24 ? 18.674 14.186 27.803 1.00 74.75 24 GLU C C 1
ATOM 3387 O O . GLU C 3 24 ? 18.226 13.294 27.082 1.00 77.14 24 GLU C O 1
ATOM 3393 N N . ASN C 3 25 ? 18.186 15.424 27.818 1.00 74.33 25 ASN C N 1
ATOM 3394 C CA . ASN C 3 25 ? 17.128 15.847 26.901 1.00 76.53 25 ASN C CA 1
ATOM 3395 C C . ASN C 3 25 ? 17.552 15.705 25.439 1.00 72.17 25 ASN C C 1
ATOM 3396 O O . ASN C 3 25 ? 16.786 15.231 24.594 1.00 72.13 25 ASN C O 1
ATOM 3401 N N . VAL C 3 26 ? 18.760 16.172 25.137 1.00 67.36 26 VAL C N 1
ATOM 3402 C CA . VAL C 3 26 ? 19.305 16.088 23.789 1.00 61.37 26 VAL C CA 1
ATOM 3403 C C . VAL C 3 26 ? 19.404 14.643 23.316 1.00 65.04 26 VAL C C 1
ATOM 3404 O O . VAL C 3 26 ? 19.028 14.327 22.187 1.00 64.72 26 VAL C O 1
ATOM 3408 N N . LYS C 3 27 ? 19.898 13.769 24.188 1.00 67.23 27 LYS C N 1
ATOM 3409 C CA . LYS C 3 27 ? 19.966 12.346 23.874 1.00 68.60 27 LYS C CA 1
ATOM 3410 C C . LYS C 3 27 ? 18.572 11.763 23.657 1.00 71.61 27 LYS C C 1
ATOM 3411 O O . LYS C 3 27 ? 18.388 10.878 22.822 1.00 70.27 27 LYS C O 1
ATOM 3417 N N . ALA C 3 28 ? 17.598 12.261 24.414 1.00 74.09 28 ALA C N 1
ATOM 3418 C CA . ALA C 3 28 ? 16.211 11.852 24.221 1.00 76.73 28 ALA C CA 1
ATOM 3419 C C . ALA C 3 28 ? 15.712 12.245 22.829 1.00 79.88 28 ALA C C 1
ATOM 3420 O O . ALA C 3 28 ? 15.021 11.465 22.172 1.00 81.30 28 ALA C O 1
ATOM 3422 N N . LYS C 3 29 ? 16.052 13.457 22.388 1.00 78.33 29 LYS C N 1
ATOM 3423 C CA . LYS C 3 29 ? 15.645 13.932 21.064 1.00 75.34 29 LYS C CA 1
ATOM 3424 C C . LYS C 3 29 ? 16.339 13.146 19.947 1.00 70.82 29 LYS C C 1
ATOM 3425 O O . LYS C 3 29 ? 15.752 12.887 18.888 1.00 69.83 29 LYS C O 1
ATOM 3431 N N . ILE C 3 30 ? 17.595 12.781 20.182 1.00 69.41 30 ILE C N 1
ATOM 3432 C CA . ILE C 3 30 ? 18.322 11.950 19.233 1.00 65.36 30 ILE C CA 1
ATOM 3433 C C . ILE C 3 30 ? 17.665 10.575 19.158 1.00 67.99 30 ILE C C 1
ATOM 3434 O O . ILE C 3 30 ? 17.547 10.007 18.082 1.00 67.63 30 ILE C O 1
ATOM 3439 N N . GLN C 3 31 ? 17.232 10.044 20.297 1.00 74.67 31 GLN C N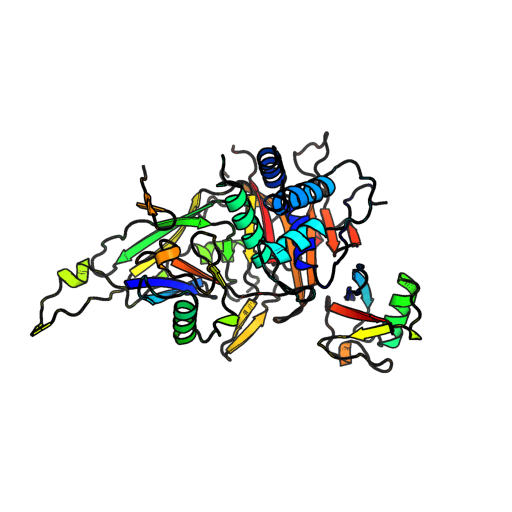 1
ATOM 3440 C CA . GLN C 3 31 ? 16.524 8.766 20.298 1.00 78.75 31 GLN C CA 1
ATOM 3441 C C . GLN C 3 31 ? 15.216 8.856 19.528 1.00 79.86 31 GLN C C 1
ATOM 3442 O O . GLN C 3 31 ? 14.897 7.989 18.719 1.00 77.00 31 GLN C O 1
ATOM 3448 N N . ASP C 3 32 ? 14.464 9.918 19.795 1.00 84.65 32 ASP C N 1
ATOM 3449 C CA . ASP C 3 32 ? 13.198 10.169 19.122 1.00 88.83 32 ASP C CA 1
ATOM 3450 C C . ASP C 3 32 ? 13.345 10.290 17.611 1.00 88.06 32 ASP C C 1
ATOM 3451 O O . ASP C 3 32 ? 12.477 9.837 16.868 1.00 93.10 32 ASP C O 1
ATOM 3456 N N . LYS C 3 33 ? 14.437 10.893 17.147 1.00 81.24 33 LYS C N 1
ATOM 3457 C CA . LYS C 3 33 ? 14.596 11.094 15.710 1.00 73.38 33 LYS C CA 1
ATOM 3458 C C . LYS C 3 33 ? 15.300 9.928 15.001 1.00 69.37 33 LYS C C 1
ATOM 3459 O O . LYS C 3 33 ? 15.041 9.663 13.828 1.00 68.08 33 LYS C O 1
ATOM 3465 N N . GLU C 3 34 ? 16.173 9.223 15.711 1.00 68.77 34 GLU C N 1
ATOM 3466 C CA . GLU C 3 34 ? 17.007 8.192 15.094 1.00 69.96 34 GLU C CA 1
ATOM 3467 C C . GLU C 3 34 ? 16.874 6.800 15.713 1.00 71.16 34 GLU C C 1
ATOM 3468 O O . GLU C 3 34 ? 17.423 5.834 15.183 1.00 71.23 34 GLU C O 1
ATOM 3474 N N . GLY C 3 35 ? 16.179 6.691 16.839 1.00 73.52 35 GLY C N 1
ATOM 3475 C CA . GLY C 3 35 ? 15.946 5.386 17.435 1.00 79.06 35 GLY C CA 1
ATOM 3476 C C . GLY C 3 35 ? 17.139 4.841 18.197 1.00 80.52 35 GLY C C 1
ATOM 3477 O O . GLY C 3 35 ? 17.132 3.690 18.640 1.00 82.18 35 GLY C O 1
ATOM 3478 N N . ILE C 3 36 ? 18.168 5.668 18.352 1.00 77.94 36 ILE C N 1
ATOM 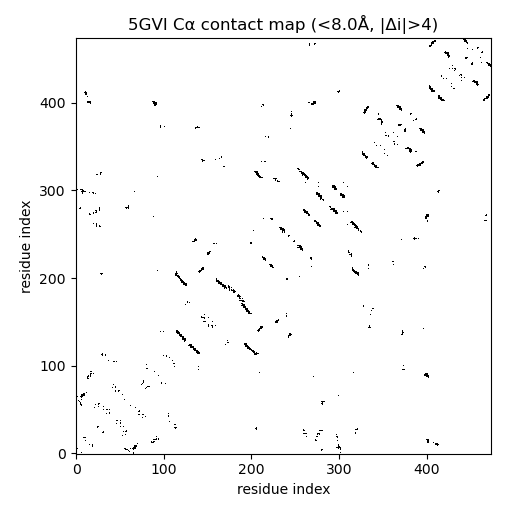3479 C CA . ILE C 3 36 ? 19.353 5.260 19.094 1.00 80.00 36 ILE C CA 1
ATOM 3480 C C . ILE C 3 36 ? 19.135 5.463 20.587 1.00 84.32 36 ILE C C 1
ATOM 3481 O O . ILE C 3 36 ? 18.874 6.583 21.031 1.00 81.14 36 ILE C O 1
ATOM 3486 N N . PRO C 3 37 ? 19.225 4.370 21.365 1.00 88.55 37 PRO C N 1
ATOM 3487 C CA . PRO C 3 37 ? 19.074 4.438 22.822 1.00 88.24 37 PRO C CA 1
ATOM 3488 C C . PRO C 3 37 ? 20.113 5.349 23.466 1.00 82.17 37 PRO C C 1
ATOM 3489 O O . PRO C 3 37 ? 21.295 5.244 23.135 1.00 82.66 37 PRO C O 1
ATOM 3493 N N . PRO C 3 38 ? 19.677 6.224 24.384 1.00 78.88 38 PRO C N 1
ATOM 3494 C CA . PRO C 3 38 ? 20.560 7.155 25.098 1.00 78.27 38 PRO C CA 1
ATOM 3495 C C . PRO C 3 38 ? 21.758 6.470 25.761 1.00 77.32 38 PRO C C 1
ATOM 3496 O O . PRO C 3 38 ? 22.833 7.068 25.821 1.00 72.67 38 PRO C O 1
ATOM 3500 N N . ASP C 3 39 ? 21.581 5.235 26.230 1.00 80.10 39 ASP C N 1
ATOM 3501 C CA . ASP C 3 39 ? 22.662 4.513 26.896 1.00 83.46 39 ASP C CA 1
ATOM 3502 C C . ASP C 3 39 ? 23.751 4.097 25.911 1.00 81.88 39 ASP C C 1
ATOM 3503 O O . ASP C 3 39 ? 24.826 3.651 26.310 1.00 84.98 39 ASP C O 1
ATOM 3508 N N . GLN C 3 40 ? 23.484 4.269 24.623 1.00 79.62 40 GLN C N 1
ATOM 3509 C CA . GLN C 3 40 ? 24.476 3.950 23.613 1.00 80.77 40 GLN C CA 1
ATOM 3510 C C . GLN C 3 40 ? 25.150 5.208 23.113 1.00 73.06 40 GLN C C 1
ATOM 3511 O O . GLN C 3 40 ? 26.176 5.133 22.445 1.00 68.31 40 GLN C O 1
ATOM 3517 N N . GLN C 3 41 ? 24.602 6.363 23.489 1.00 71.80 41 GLN C N 1
ATOM 3518 C CA . GLN C 3 41 ? 25.056 7.631 22.929 1.00 65.19 41 GLN C CA 1
ATOM 3519 C C . GLN C 3 41 ? 26.160 8.269 23.750 1.00 62.44 41 GLN C C 1
ATOM 3520 O O . GLN C 3 41 ? 26.071 8.387 24.971 1.00 63.54 41 GLN C O 1
ATOM 3526 N N . ARG C 3 42 ? 27.204 8.688 23.054 1.00 61.40 42 ARG C N 1
ATOM 3527 C CA . ARG C 3 42 ? 28.233 9.541 23.626 1.00 65.49 42 ARG C CA 1
ATOM 3528 C C . ARG C 3 42 ? 28.303 10.834 22.817 1.00 57.62 42 ARG C C 1
ATOM 3529 O O . ARG C 3 42 ? 28.519 10.791 21.614 1.00 52.58 42 ARG C O 1
ATOM 3537 N N . LEU C 3 43 ? 28.112 11.976 23.467 1.00 53.57 43 LEU C N 1
ATOM 3538 C CA . LEU C 3 43 ? 28.167 13.257 22.769 1.00 48.72 43 LEU C CA 1
ATOM 3539 C C . LEU C 3 43 ? 29.447 14.017 23.088 1.00 54.94 43 LEU C C 1
ATOM 3540 O O . LEU C 3 43 ? 29.877 14.078 24.242 1.00 56.88 43 LEU C O 1
ATOM 3545 N N . ILE C 3 44 ? 30.051 14.571 22.039 1.00 56.26 44 ILE C N 1
ATOM 3546 C CA . ILE C 3 44 ? 31.315 15.295 22.118 1.00 57.94 44 ILE C CA 1
ATOM 3547 C C . ILE C 3 44 ? 31.215 16.716 21.561 1.00 54.55 44 ILE C C 1
ATOM 3548 O O . ILE C 3 44 ? 30.721 16.919 20.443 1.00 45.25 44 ILE C O 1
ATOM 3553 N N . PHE C 3 45 ? 31.668 17.699 22.337 1.00 52.99 45 PHE C N 1
ATOM 3554 C CA . PHE C 3 45 ? 31.766 19.073 21.839 1.00 55.67 45 PHE C CA 1
ATOM 3555 C C . PHE C 3 45 ? 33.118 19.644 22.223 1.00 64.96 45 PHE C C 1
ATOM 3556 O O . PHE C 3 45 ? 33.483 19.613 23.398 1.00 69.63 45 PHE C O 1
ATOM 3564 N N . ALA C 3 46 ? 33.856 20.153 21.243 1.00 74.46 46 ALA C N 1
ATOM 3565 C CA . ALA C 3 46 ? 35.179 20.726 21.489 1.00 82.61 46 ALA C CA 1
ATOM 3566 C C . ALA C 3 46 ? 36.070 19.756 22.258 1.00 87.77 46 ALA C C 1
ATOM 3567 O O . ALA C 3 46 ? 36.735 20.135 23.223 1.00 92.92 46 ALA C O 1
ATOM 3569 N N . GLY C 3 47 ? 36.052 18.494 21.832 1.00 84.90 47 GLY C N 1
ATOM 3570 C CA . GLY C 3 47 ? 36.850 17.448 22.449 1.00 80.59 47 GLY C CA 1
ATOM 3571 C C . GLY C 3 47 ? 36.414 17.089 23.854 1.00 79.16 47 GLY C C 1
ATOM 3572 O O . GLY C 3 47 ? 37.123 16.381 24.566 1.00 83.67 47 GLY C O 1
ATOM 3573 N N . LYS C 3 48 ? 35.235 17.558 24.248 1.00 75.23 48 LYS C N 1
ATOM 3574 C CA . LYS C 3 48 ? 34.718 17.313 25.591 1.00 75.84 48 LYS C CA 1
ATOM 3575 C C . LYS C 3 48 ? 33.493 16.402 25.586 1.00 72.72 48 LYS C C 1
ATOM 3576 O O . LYS C 3 48 ? 32.549 16.625 24.827 1.00 70.83 48 LYS C O 1
ATOM 3582 N N . GLN C 3 49 ? 33.487 15.393 26.451 1.00 71.31 49 GLN C N 1
ATOM 3583 C CA . GLN C 3 49 ? 32.329 14.519 26.527 1.00 72.88 49 GLN C CA 1
ATOM 3584 C C . GLN C 3 49 ? 31.278 15.179 27.391 1.00 75.13 49 GLN C C 1
ATOM 3585 O O . GLN C 3 49 ? 31.558 15.591 28.516 1.00 81.51 49 GLN C O 1
ATOM 3591 N N . LEU C 3 50 ? 30.073 15.303 26.857 1.00 70.66 50 LEU C N 1
ATOM 3592 C CA . LEU C 3 50 ? 29.002 15.978 27.569 1.00 70.37 50 LEU C CA 1
ATOM 3593 C C . LEU C 3 50 ? 28.390 15.026 28.593 1.00 73.60 50 LEU C C 1
ATOM 3594 O O . LEU C 3 50 ? 28.254 13.831 28.330 1.00 72.14 50 LEU C O 1
ATOM 3599 N N . GLU C 3 51 ? 27.990 15.563 29.742 1.00 75.84 51 GLU C N 1
ATOM 3600 C CA . GLU C 3 51 ? 27.440 14.750 30.825 1.00 77.73 51 GLU C CA 1
ATOM 3601 C C . GLU C 3 51 ? 25.950 15.034 30.982 1.00 77.08 51 GLU C C 1
ATOM 3602 O O . GLU C 3 51 ? 25.518 16.170 30.817 1.00 75.98 51 GLU C O 1
ATOM 3608 N N . ASP C 3 52 ? 25.179 14.018 31.358 1.00 81.30 52 ASP C N 1
ATOM 3609 C CA . ASP C 3 52 ? 23.716 14.113 31.343 1.00 88.17 52 ASP C CA 1
ATOM 3610 C C . ASP C 3 52 ? 23.133 15.260 32.172 1.00 93.63 52 ASP C C 1
ATOM 3611 O O . ASP C 3 52 ? 22.290 16.020 31.682 1.00 96.80 52 ASP C O 1
ATOM 3616 N N . GLY C 3 53 ? 23.579 15.381 33.418 1.00 89.27 53 GLY C N 1
ATOM 3617 C CA . GLY C 3 53 ? 23.085 16.406 34.322 1.00 90.59 53 GLY C CA 1
ATOM 3618 C C . GLY C 3 53 ? 23.312 17.853 33.916 1.00 89.14 53 GLY C C 1
ATOM 3619 O O . GLY C 3 53 ? 22.752 18.759 34.536 1.00 93.19 53 GLY C O 1
ATOM 3620 N N . ARG C 3 54 ? 24.140 18.078 32.899 1.00 82.21 54 ARG C N 1
ATOM 3621 C CA . ARG C 3 54 ? 24.435 19.433 32.437 1.00 78.46 54 ARG C CA 1
ATOM 3622 C C . ARG C 3 54 ? 23.588 19.905 31.260 1.00 79.85 54 ARG C C 1
ATOM 3623 O O . ARG C 3 54 ? 22.956 19.102 30.577 1.00 79.48 54 ARG C O 1
ATOM 3631 N N . THR C 3 55 ? 23.593 21.217 31.027 1.00 79.60 55 THR C N 1
ATOM 3632 C CA . THR C 3 55 ? 22.872 21.815 29.904 1.00 76.07 55 THR C CA 1
ATOM 3633 C C . THR C 3 55 ? 23.803 22.256 28.784 1.00 69.35 55 THR C C 1
ATOM 3634 O O . THR C 3 55 ? 25.023 22.316 28.957 1.00 63.92 55 THR C O 1
ATOM 3638 N N . LEU C 3 56 ? 23.217 22.562 27.630 1.00 67.10 56 LEU C N 1
ATOM 3639 C CA . LEU C 3 56 ? 23.983 23.055 26.495 1.00 61.06 56 LEU C CA 1
ATOM 3640 C C . LEU C 3 56 ? 24.687 24.368 26.819 1.00 59.49 56 LEU C C 1
ATOM 3641 O O . LEU C 3 56 ? 25.825 24.581 26.405 1.00 61.30 56 LEU C O 1
ATOM 3646 N N . SER C 3 57 ? 24.005 25.242 27.558 1.00 59.82 57 SER C N 1
ATOM 3647 C CA . SER C 3 57 ? 24.568 26.536 27.936 1.00 66.32 57 SER C CA 1
ATOM 3648 C C . SER C 3 57 ? 25.791 26.376 28.838 1.00 71.59 57 SER C C 1
ATOM 3649 O O . SER C 3 57 ? 26.729 27.178 28.777 1.00 72.13 57 SER C O 1
ATOM 3652 N N . ASP C 3 58 ? 25.765 25.343 29.678 1.00 70.20 58 ASP C N 1
ATOM 3653 C CA . ASP C 3 58 ? 26.895 25.010 30.537 1.00 68.28 58 ASP C CA 1
ATOM 3654 C C . ASP C 3 58 ? 28.165 24.767 29.718 1.00 69.55 58 ASP C C 1
ATOM 3655 O O . ASP C 3 58 ? 29.263 25.114 30.147 1.00 73.99 58 ASP C O 1
ATOM 3660 N N . TYR C 3 59 ? 28.009 24.175 28.535 1.00 58.70 59 TYR C N 1
ATOM 3661 C CA . TYR C 3 59 ? 29.151 23.886 27.671 1.00 58.19 59 TYR C CA 1
ATOM 3662 C C . TYR C 3 59 ? 29.390 24.987 26.644 1.00 56.94 59 TYR C C 1
ATOM 3663 O O . TYR C 3 59 ? 30.229 24.833 25.755 1.00 57.51 59 TYR C O 1
ATOM 3672 N N . ASN C 3 60 ? 28.651 26.087 26.766 1.00 63.60 60 ASN C N 1
ATOM 3673 C CA . ASN C 3 60 ? 28.722 27.187 25.800 1.00 67.08 60 ASN C CA 1
ATOM 3674 C C . ASN C 3 60 ? 28.399 26.714 24.380 1.00 62.72 60 ASN C C 1
ATOM 3675 O O . ASN C 3 60 ? 29.021 27.133 23.402 1.00 63.87 60 ASN C O 1
ATOM 3680 N N . ILE C 3 61 ? 27.420 25.826 24.279 1.00 61.68 61 ILE C N 1
ATOM 3681 C CA . ILE C 3 61 ? 26.974 25.332 22.985 1.00 60.35 61 ILE C CA 1
ATOM 3682 C C . ILE C 3 61 ? 25.968 26.344 22.425 1.00 64.44 61 ILE C C 1
ATOM 3683 O O . ILE C 3 61 ? 24.908 26.577 23.012 1.00 65.34 61 ILE C O 1
ATOM 3688 N N . GLN C 3 62 ? 26.325 26.935 21.285 1.00 67.88 62 GLN C N 1
ATOM 3689 C CA . GLN C 3 62 ? 25.600 28.056 20.687 1.00 69.00 62 GLN C CA 1
ATOM 3690 C C . GLN C 3 62 ? 24.660 27.585 19.582 1.00 64.69 62 GLN C C 1
ATOM 3691 O O . GLN C 3 62 ? 24.668 26.407 19.211 1.00 58.82 62 GLN C O 1
ATOM 3697 N N . LYS C 3 63 ? 23.840 28.503 19.069 1.00 62.20 63 LYS C N 1
ATOM 3698 C CA . LYS C 3 63 ? 23.031 28.212 17.890 1.00 55.74 63 LYS C CA 1
ATOM 3699 C C . LYS C 3 63 ? 23.953 27.685 16.802 1.00 43.69 63 LYS C C 1
ATOM 3700 O O . LYS C 3 63 ? 25.029 28.247 16.579 1.00 42.24 63 LYS C O 1
ATOM 3706 N N . GLU C 3 64 ? 23.539 26.600 16.152 1.00 42.45 64 GLU C N 1
ATOM 3707 C CA . GLU C 3 64 ? 24.276 26.033 15.022 1.00 40.78 64 GLU C CA 1
ATOM 3708 C C . GLU C 3 64 ? 25.667 25.501 15.391 1.00 36.79 64 GLU C C 1
ATOM 3709 O O . GLU C 3 64 ? 26.505 25.272 14.521 1.00 37.84 64 GLU C O 1
ATOM 3715 N N . SER C 3 65 ? 25.896 25.289 16.686 1.00 38.76 65 SER C N 1
ATOM 3716 C CA . SER C 3 65 ? 27.073 24.544 17.134 1.00 41.30 65 SER C CA 1
ATOM 3717 C C . SER C 3 65 ? 26.969 23.111 16.603 1.00 37.47 65 SER C C 1
ATOM 3718 O O . SER C 3 65 ? 25.866 22.630 16.339 1.00 36.17 65 SER C O 1
ATOM 3721 N N . THR C 3 66 ? 28.109 22.437 16.454 1.00 36.62 66 THR C N 1
ATOM 3722 C CA . THR C 3 66 ? 28.150 21.051 15.984 1.00 35.97 66 THR C CA 1
ATOM 3723 C C . THR C 3 66 ? 28.616 20.102 17.087 1.00 38.52 66 THR C C 1
ATOM 3724 O O . THR C 3 66 ? 29.660 20.311 17.693 1.00 39.56 66 THR C O 1
ATOM 3728 N N . LEU C 3 67 ? 27.803 19.088 17.365 1.00 37.46 67 LEU C N 1
ATOM 3729 C CA . LEU C 3 67 ? 28.151 18.036 18.303 1.00 39.61 67 LEU C CA 1
ATOM 3730 C C . LEU C 3 67 ? 28.547 16.810 17.494 1.00 41.08 67 LEU C C 1
ATOM 3731 O O . LEU C 3 67 ? 28.108 16.661 16.358 1.00 36.13 67 LEU C O 1
ATOM 3736 N N . HIS C 3 68 ? 29.409 15.962 18.044 1.00 45.56 68 HIS C N 1
ATOM 3737 C CA . HIS C 3 68 ? 29.703 14.675 17.417 1.00 43.47 68 HIS C CA 1
ATOM 3738 C C . HIS C 3 68 ? 29.136 13.551 18.257 1.00 43.61 68 HIS C C 1
ATOM 3739 O O . HIS C 3 68 ? 29.359 13.500 19.462 1.00 46.79 68 HIS C O 1
ATOM 3746 N N . LEU C 3 69 ? 28.376 12.667 17.619 1.00 39.31 69 LEU C N 1
ATOM 3747 C CA . LEU C 3 69 ? 27.814 11.509 18.312 1.00 45.65 69 LEU C CA 1
ATOM 3748 C C . LEU C 3 69 ? 28.676 10.290 18.016 1.00 47.77 69 LEU C C 1
ATOM 3749 O O . LEU C 3 69 ? 28.883 9.927 16.857 1.00 48.23 69 LEU C O 1
ATOM 3754 N N . VAL C 3 70 ? 29.171 9.655 19.071 1.00 55.20 70 VAL C N 1
ATOM 3755 C CA . VAL C 3 70 ? 29.923 8.421 18.929 1.00 59.49 70 VAL C CA 1
ATOM 3756 C C . VAL C 3 70 ? 29.224 7.372 19.779 1.00 66.52 70 VAL C C 1
ATOM 3757 O O . VAL C 3 70 ? 28.804 7.654 20.893 1.00 69.94 70 VAL C O 1
ATOM 3761 N N . LEU C 3 71 ? 29.123 6.152 19.272 1.00 70.60 71 LEU C N 1
ATOM 3762 C CA . LEU C 3 71 ? 28.454 5.105 20.025 1.00 78.18 71 LEU C CA 1
ATOM 3763 C C . LEU C 3 71 ? 29.467 4.236 20.749 1.00 87.87 71 LEU C C 1
ATOM 3764 O O . LEU C 3 71 ? 30.582 4.038 20.267 1.00 88.34 71 LEU C O 1
ATOM 3769 N N . ARG C 3 72 ? 29.074 3.723 21.909 1.00 97.66 72 ARG C N 1
ATOM 3770 C CA . ARG C 3 72 ? 29.891 2.756 22.627 1.00 107.95 72 ARG C CA 1
ATOM 3771 C C . ARG C 3 72 ? 29.507 1.340 22.215 1.00 113.32 72 ARG C C 1
ATOM 3772 O O . ARG C 3 72 ? 30.348 0.443 22.154 1.00 117.04 72 ARG C O 1
#

InterPro domains:
  IPR000626 Ubiquitin-like domain [PF00240] (3-74)
  IPR000626 Ubiquitin-like domain [PS50053] (1-76)
  IPR000626 Ubiquitin-like domain [SM00213] (1-72)
  IPR002906 Small ribosomal subunit protein eS31 [PF01599] (102-149)
  IPR002906 Small ribosomal subunit protein eS31 [SM01402] (102-147)
  IPR011332 Zinc-binding ribosomal protein [SSF57829] (100-154)
  IPR019954 Ubiquitin conserved site [PS00299] (27-52)
  IPR019956 Ubiquitin domain [PR00348] (11-31)
  IPR019956 Ubiquitin domain [PR00348] (32-52)
  IPR019956 Ubiquitin domain [PR00348] (53-74)
  IPR029071 Ubiquitin-like domain superfamily [SSF54236] (1-93)
  IPR038582 Small ribosomal subunit protein eS31 eukaryotic superfamily [G3DSA:6.20.50.150] (81-156)
  IPR050158 Ubiquitin and ubiquitin-like [PTHR10666] (1-84)

Solvent-accessible surface area: 21526 Å² total; per-residue (Å²): 112,10,149,54,40,1,8,0,0,58,5,52,11,27,3,0,2,0,1,4,0,0,1,0,2,4,9,0,55,26,2,12,169,16,0,73,110,49,48,135,144,162,130,56,28,5,2,100,16,0,17,133,12,0,123,36,0,36,38,93,105,62,43,173,80,67,58,22,94,0,27,35,0,22,81,1,0,67,89,75,92,36,139,19,61,40,152,74,22,8,0,0,0,8,0,1,6,23,2,3,30,3,0,24,95,32,39,134,118,139,95,130,3,20,0,8,0,45,7,22,3,60,0,8,1,119,142,48,145,98,83,12,78,32,2,42,10,11,8,4,11,1,15,0,9,11,33,144,147,100,13,32,5,56,92,1,1,91,63,7,16,45,67,41,82,10,148,104,1,70,8,106,41,7,28,142,131,64,85,34,95,159,110,82,124,74,76,111,75,12,86,6,35,5,36,3,44,6,66,4,17,92,8,4,62,0,0,1,0,5,0,10,0,12,16,46,13,203,151,41,46,22,72,23,38,109,70,74,0,90,8,72,27,95,5,22,0,57,143,5,100,49,21,20,48,5,84,117,51,179,126,166,87,57,30,50,0,26,0,0,0,0,0,0,3,24,25,61,55,110,47,6,0,1,1,0,15,1,7,12,14,53,41,96,200,45,154,38,110,31,16,92,114,6,0,10,3,1,4,26,40,26,84,144,15,55,56,139,49,0,52,78,14,28,0,2,0,0,0,0,4,35,64,170,125,130,61,8,0,2,0,17,6,11,70,6,131,8,31,8,0,73,4,96,65,84,18,40,0,74,66,0,19,44,60,0,73,124,96,58,42,2,40,41,113,66,1,1,0,11,8,7,6,63,52,5,100,80,59,102,32,0,62,79,37,77,1,90,105,28,0,3,0,31,2,1,8,51,1,65,0,0,24,48,0,1,0,2,16,112,124,4,98,4,6,27,4,106,1,90,50,81,18,38,0,110,65,0,19,40,68,0,72,126,112,50,56,34,52,45,102,78,2,85,0,30,46,94,77,114,72,2,96,67,65,133,27,0,63,91,26,104,3,112,134,65,11,15,0,38,5,46,86,206

Secondary structure (DSSP, 8-state):
--TTS--EE---SS-HHHHHHHHHHTT-HHHHHHHHHHT---TTHHHHHHHHHHHHTS-SS--S-SEE--HHHHHHIIIII----SS--B-HHHHHHHHHHHHHHHHT--PPPTT-EEEEEEEEETTT-PBPPPEEEEESSEEEEPP---EEHHHHHHHHH--EEEEEEE-HHHHHTS--EE--EE-PPPEEEEEEEEEEEEPPSEEEEEEE-EEE-TTSSEEE--S-EE--SEEE-GGG--EETTEE------SEEEEEEEEEEEE-SS-EEEEEEEEPPPPTT-SSSS-S-EEEEETTEEEEE-HHHHHTS-EEEEEEEEPPP-/-EEEEE-TTS-EEEEE--TT-BHHHHHHHHHHHH---GGG-EEEETTEE--TT-BTGGGT--TT-EEEEE----B-/-EEEEEESSS-EEEEE--TT-BHHHHHHHHHHHH---GGGEEEEETTEE--TTSBTGGGTPPTT-EEEEEE-